Protein AF-A0A972GBL0-F1 (afdb_monomer_lite)

Sequence (442 aa):
MKSISLAFLLSVFAALSARACNEDTLLQLIGSLEAPGGYDTVYYGVRTHPPRPITTMSVGEVLDWQRSTVRAGSVSSAAGQYQIIRGTLQGLVDQGIVSRSDTFDAATQDRLGRHLLRETGYRDGDASPETANRIARVWAALPRVSGPGAGASVYEGFAGNHSLVSADTYMGVLSCDIAVADVQQEADTIRRGVRIGFEWDRLLDQMVETAMTLFIPVAAAASGMLLTLFLVDLVLRGGQWAIGSRSLPGGFSSLVFRFGVVLLCMIVLMEPLALVDMIDGVARSLVQSDGGSFALSDFAAARMALVYSLFEGLASYPFLIQAQVQVTALFIQLMLALQIAAIVYWSFRLLLIGAAGLLSIAFGGLRETTGISGRYLRSLVASGFAIMAVLLVIGVFIDLAWMMRAELFPPAAAMGMVLLDVVMVVLLWMLPRTAMQIVTQE

Foldseek 3Di:
DDDPDVVVVVVVVVPPPPLWQFLVQVLVLLLCQQPVVAFQDWQPQFPDHQPDRQQQAFLLSLLVSLVVRVVSPRLFSQGGSNGQTNVLSVVCCVVVQGDSRHRSHPVSVSSSSSVQLVVLVDGTLDLDLSSQQSVLVRGLLAANLDDPRGQWGPQPPRSLGTHLFGSVQSSCSSNSNDGSVVSSVSSVVVVVLSVVLVVVVVVVVVVVVVLCVVQLVLLVVLLVLLVVLLVVLVVVVVVVVVVDDDDDPVVVVVNVVSVVVSVVLNCCSVCVVVLVVVLQVVLCVVLVDPDDTPDLSVLSSLLSVLLSLLCPPCVVDDPVLVVLSVVLSVLSVVLSVLLSVLLVVLVSVLSVLSSVLSSLLSVCSDVVSVVVNVLSVLQNVLSSQLNSQSSNLSSVLSVVLVVLSVPDDSSSSSVVNSVSSVVSSVSSPPVSVVSSCVSNPD

Secondary structure (DSSP, 8-state):
-PPPP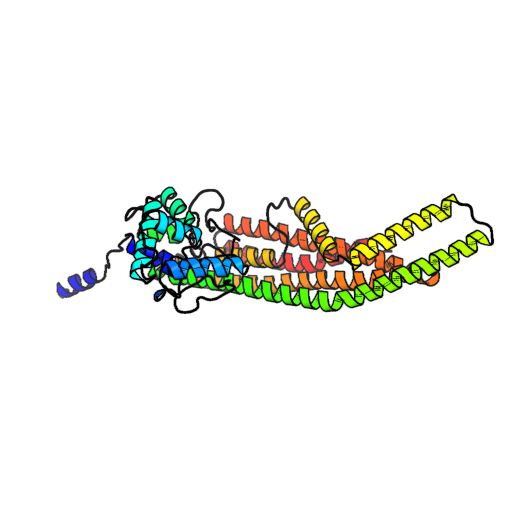HHHHHHHHTT------SHHHHHHHHHHHH-TT-TT-B-TT-SS--SS-GGGSBHHHHHHHHHHHHHTT-S---BTTTTB-HHHHHHHHHTTSS-TTSB--HHHHHHHHHHHHHHTT--TT---HHHHHHHTTT-TTSBP-SSTTTTSBTTTTSTT---SS-HHHHHHHHTTSS-HHHHHHHHHHHHHHHHHHHHHHHHHHHHHHHHHHHHHHHHHHHHHHHHHHHHHHHHHHHHHHHHS---HHHHHHHHHHHHHHHHHHHHHHH-HHHHHHHHHHHHHHHHT--SS---HHHHHHHHHHHHHHTTTTGGGS-HHHHHHHHHHHHHHHHHHHHHHHHHHHHHHHHHHHHHHHHHHHHHTTSTTTHHHHHHHHHHHHHHHHHHHHHHHHHHHHHHHHHHHHHHS-HHHHHHHHHHHHHHHHHHHHHHHHHHHHHHH--

pLDDT: mean 74.84, std 16.06, range [35.78, 98.81]

Radius of gyration: 30.35 Å; chains: 1; bounding box: 72×44×117 Å

Structure (mmCIF, N/CA/C/O backbone):
data_AF-A0A972GBL0-F1
#
_entry.id   AF-A0A972GBL0-F1
#
loop_
_atom_site.group_PDB
_atom_site.id
_atom_site.type_symbol
_atom_site.label_atom_id
_atom_site.label_alt_id
_atom_site.label_comp_id
_atom_site.label_asym_id
_atom_site.label_entity_id
_atom_site.label_seq_id
_atom_site.pdbx_PDB_ins_code
_atom_site.Cartn_x
_atom_site.Cartn_y
_atom_site.Cartn_z
_atom_site.occupancy
_atom_site.B_iso_or_equiv
_atom_site.auth_seq_id
_atom_site.auth_comp_id
_atom_site.auth_asym_id
_atom_site.auth_atom_id
_atom_site.pdbx_PDB_model_num
ATOM 1 N N . MET A 1 1 ? -5.030 25.437 58.599 1.00 37.97 1 MET A N 1
ATOM 2 C CA . MET A 1 1 ? -5.538 24.214 57.938 1.00 37.97 1 MET A CA 1
ATOM 3 C C . MET A 1 1 ? -6.893 24.541 57.325 1.00 37.97 1 MET A C 1
ATOM 5 O O . MET A 1 1 ? -7.845 24.711 58.070 1.00 37.97 1 MET A O 1
ATOM 9 N N . LYS A 1 2 ? -6.970 24.763 56.005 1.00 42.00 2 LYS A N 1
ATOM 10 C CA . LYS A 1 2 ? -8.249 24.992 55.308 1.00 42.00 2 LYS A CA 1
ATOM 11 C C . LYS A 1 2 ? -8.766 23.637 54.827 1.00 42.00 2 LYS A C 1
ATOM 13 O O . LYS A 1 2 ? -8.040 22.935 54.130 1.00 42.00 2 LYS A O 1
ATOM 18 N N . SER A 1 3 ? -9.970 23.262 55.253 1.00 46.88 3 SER A N 1
ATOM 19 C CA . SER A 1 3 ? -10.616 22.006 54.878 1.00 46.88 3 SER A CA 1
ATOM 20 C C . SER A 1 3 ? -10.888 21.988 53.376 1.00 46.88 3 SER A C 1
ATOM 22 O O . SER A 1 3 ? -11.656 22.809 52.871 1.00 46.88 3 SER A O 1
ATOM 24 N N . ILE A 1 4 ? -10.274 21.045 52.668 1.00 46.88 4 ILE A N 1
ATOM 25 C CA . ILE A 1 4 ? -10.696 20.676 51.318 1.00 46.88 4 ILE A CA 1
ATOM 26 C C . ILE A 1 4 ? -12.064 20.008 51.478 1.00 46.88 4 ILE A C 1
ATOM 28 O O . ILE A 1 4 ? -12.193 19.019 52.197 1.00 46.88 4 ILE A O 1
ATOM 32 N N . SER A 1 5 ? -13.098 20.615 50.895 1.00 52.34 5 SER A N 1
ATOM 33 C CA . SER A 1 5 ? -14.472 20.121 50.993 1.00 52.34 5 SER A CA 1
ATOM 34 C C . SER A 1 5 ? -14.570 18.725 50.376 1.00 52.34 5 SER A C 1
ATOM 36 O O . SER A 1 5 ? -14.084 18.502 49.268 1.00 52.34 5 SER A O 1
ATOM 38 N N . LEU A 1 6 ? -15.230 17.800 51.077 1.00 48.78 6 LEU A N 1
ATOM 39 C CA . LEU A 1 6 ? -15.488 16.422 50.642 1.00 48.78 6 LEU A CA 1
ATOM 40 C C . LEU A 1 6 ? -16.166 16.367 49.253 1.00 48.78 6 LEU A C 1
ATOM 42 O O . LEU A 1 6 ? -15.957 15.424 48.498 1.00 48.78 6 LEU A O 1
ATOM 46 N N . ALA A 1 7 ? -16.886 17.427 48.870 1.00 47.59 7 ALA A N 1
ATOM 47 C CA . ALA A 1 7 ? -17.478 17.589 47.542 1.00 47.59 7 ALA A CA 1
ATOM 48 C C . ALA A 1 7 ? -16.441 17.707 46.403 1.00 47.59 7 ALA A C 1
ATOM 50 O O . ALA A 1 7 ? -16.707 17.250 45.297 1.00 47.59 7 ALA A O 1
ATOM 51 N N . PHE A 1 8 ? -15.251 18.262 46.669 1.00 46.72 8 PHE A N 1
ATOM 52 C CA . PHE A 1 8 ? -14.163 18.362 45.685 1.00 46.72 8 PHE A CA 1
ATOM 53 C C . PHE A 1 8 ? -13.435 17.020 45.499 1.00 46.72 8 PHE A C 1
ATOM 55 O O . PHE A 1 8 ? -13.005 16.680 44.401 1.00 46.72 8 PHE A O 1
ATOM 62 N N . LEU A 1 9 ? -13.352 16.215 46.565 1.00 43.50 9 LEU A N 1
ATOM 63 C CA . LEU A 1 9 ? -12.843 14.841 46.491 1.00 43.50 9 LEU A CA 1
ATOM 64 C C . LEU A 1 9 ? -13.810 13.916 45.733 1.00 43.50 9 LEU A C 1
ATOM 66 O O . LEU A 1 9 ? -13.354 13.061 44.979 1.00 43.50 9 LEU A O 1
ATOM 70 N N . LEU A 1 10 ? -15.128 14.128 45.852 1.00 43.41 10 LEU A N 1
ATOM 71 C CA . LEU A 1 10 ? -16.122 13.390 45.063 1.00 43.41 10 LEU A CA 1
ATOM 72 C C . LEU A 1 10 ? -16.171 13.810 43.583 1.00 43.41 10 LEU A C 1
ATOM 74 O O . LEU A 1 10 ? -16.434 12.961 42.736 1.00 43.41 10 LEU A O 1
ATOM 78 N N . SER A 1 11 ? -15.876 15.069 43.236 1.00 41.00 11 SER A N 1
ATOM 79 C CA . SER A 1 11 ? -15.872 15.513 41.831 1.00 41.00 11 SER A CA 1
ATOM 80 C C . SER A 1 11 ? -14.630 15.072 41.049 1.00 41.00 11 SER A C 1
ATOM 82 O O . SER A 1 11 ? -14.714 14.896 39.839 1.00 41.00 11 SER A O 1
ATOM 84 N N . VAL A 1 12 ? -13.491 14.851 41.717 1.00 40.25 12 VAL A N 1
ATOM 85 C CA . VAL A 1 12 ? -12.280 14.293 41.077 1.00 40.25 12 VAL A CA 1
ATOM 86 C C . VAL A 1 12 ? -12.411 12.780 40.846 1.00 40.25 12 VAL A C 1
ATOM 88 O O . VAL A 1 12 ? -11.860 12.258 39.882 1.00 40.25 12 VAL A O 1
ATOM 91 N N . PHE A 1 13 ? -13.215 12.076 41.650 1.00 39.59 13 PHE A N 1
ATOM 92 C CA . PHE A 1 13 ? -13.536 10.662 41.414 1.00 39.59 13 PHE A CA 1
ATOM 93 C C . PHE A 1 13 ? -14.608 10.434 40.333 1.00 39.59 13 PHE A C 1
ATOM 95 O O . PHE A 1 13 ? -14.731 9.321 39.829 1.00 39.59 13 PHE A O 1
ATOM 102 N N . ALA A 1 14 ? -15.352 11.470 39.932 1.00 35.78 14 ALA A N 1
ATOM 103 C CA . ALA A 1 14 ? -16.437 11.372 38.950 1.00 35.78 14 ALA A CA 1
ATOM 104 C C . ALA A 1 14 ? -15.985 11.458 37.473 1.00 35.78 14 ALA A C 1
ATOM 106 O O . ALA A 1 14 ? -16.830 11.434 36.583 1.00 35.78 14 ALA A O 1
ATOM 107 N N . ALA A 1 15 ? -14.676 11.537 37.201 1.00 37.06 15 ALA A N 1
ATOM 108 C CA . ALA A 1 15 ? -14.112 11.530 35.845 1.00 37.06 15 ALA A CA 1
ATOM 109 C C . ALA A 1 15 ? -13.021 10.462 35.634 1.00 37.06 15 ALA A C 1
ATOM 111 O O . ALA A 1 15 ? -12.247 10.547 34.684 1.00 37.06 15 ALA A O 1
ATOM 112 N N . LEU A 1 16 ? -12.977 9.420 36.473 1.00 42.28 16 LEU A N 1
ATOM 113 C CA . LEU A 1 16 ? -12.500 8.122 36.002 1.00 42.28 16 LEU A CA 1
ATOM 114 C C . LEU A 1 16 ? -13.686 7.440 35.324 1.00 42.28 16 LEU A C 1
ATOM 116 O O . LEU A 1 16 ? -14.393 6.641 35.934 1.00 42.28 16 LEU A O 1
ATOM 120 N N . SER A 1 17 ? -13.923 7.772 34.055 1.00 43.88 17 SER A N 1
ATOM 121 C CA . SER A 1 17 ? -14.626 6.850 33.168 1.00 43.88 17 SER A CA 1
ATOM 122 C C . SER A 1 17 ? -13.886 5.523 33.297 1.00 43.88 17 SER A C 1
ATOM 124 O O . SER A 1 17 ? -12.710 5.447 32.938 1.00 43.88 17 SER A O 1
ATOM 126 N N . ALA A 1 18 ? -14.509 4.512 33.901 1.00 44.50 18 ALA A N 1
ATOM 127 C CA . ALA A 1 18 ? -13.942 3.175 33.913 1.00 44.50 18 ALA A CA 1
ATOM 128 C C . ALA A 1 18 ? -13.578 2.839 32.461 1.00 44.50 18 ALA A C 1
ATOM 130 O O . ALA A 1 18 ? -14.451 2.869 31.592 1.00 44.50 18 ALA A O 1
ATOM 131 N N . ARG A 1 19 ? -12.287 2.623 32.181 1.00 60.69 19 ARG A N 1
ATOM 132 C CA . ARG A 1 19 ? -11.827 2.161 30.869 1.00 60.69 19 ARG A CA 1
ATOM 133 C C . ARG A 1 19 ? -12.411 0.767 30.683 1.00 60.69 19 ARG A C 1
ATOM 135 O O . ARG A 1 19 ? -11.883 -0.205 31.210 1.00 60.69 19 ARG A O 1
ATOM 142 N N . ALA A 1 20 ? -13.580 0.692 30.061 1.00 57.69 20 ALA A N 1
ATOM 143 C CA . ALA A 1 20 ? -14.265 -0.566 29.845 1.00 57.69 20 ALA A CA 1
ATOM 144 C C . ALA A 1 20 ? -13.657 -1.223 28.606 1.00 57.69 20 ALA A C 1
ATOM 146 O O . ALA A 1 20 ? -13.856 -0.730 27.502 1.00 57.69 20 ALA A O 1
ATOM 147 N N . CYS A 1 21 ? -12.924 -2.322 28.770 1.00 75.94 21 CYS A N 1
ATOM 148 C CA . CYS A 1 21 ? -12.516 -3.174 27.650 1.00 75.94 21 CYS A CA 1
ATOM 149 C C . CYS A 1 21 ? -13.553 -4.255 27.453 1.00 75.94 21 CYS A C 1
ATOM 151 O O . CYS A 1 21 ? -13.366 -5.404 27.846 1.00 75.94 21 CYS A O 1
ATOM 153 N N . ASN A 1 22 ? -14.685 -3.833 26.917 1.00 87.25 22 ASN A N 1
ATOM 154 C CA . ASN A 1 22 ? -15.743 -4.733 26.524 1.00 87.25 22 ASN A CA 1
ATOM 155 C C . ASN A 1 22 ? -15.845 -4.788 25.000 1.00 87.25 22 ASN A C 1
ATOM 157 O O . ASN A 1 22 ? -15.202 -4.019 24.277 1.00 87.25 22 ASN A O 1
ATOM 161 N N . GLU A 1 23 ? -16.685 -5.697 24.520 1.00 90.94 23 GLU A N 1
ATOM 162 C CA . GLU A 1 23 ? -17.021 -5.812 23.101 1.00 90.94 23 GLU A CA 1
ATOM 163 C C . GLU A 1 23 ? -17.365 -4.464 22.445 1.00 90.94 23 GLU A C 1
ATOM 165 O O . GLU A 1 23 ? -16.962 -4.236 21.310 1.00 90.94 23 GLU A O 1
ATOM 170 N N . ASP A 1 24 ? -18.067 -3.559 23.136 1.00 90.94 24 ASP A N 1
ATOM 171 C CA . ASP A 1 24 ? -18.496 -2.274 22.564 1.00 90.94 24 ASP A CA 1
ATOM 172 C C . ASP A 1 24 ? -17.308 -1.360 22.277 1.00 90.94 24 ASP A C 1
ATOM 174 O O . ASP A 1 24 ? -17.229 -0.766 21.204 1.00 90.94 24 ASP A O 1
ATOM 178 N N . THR A 1 25 ? -16.355 -1.285 23.204 1.00 89.88 25 THR A N 1
ATOM 179 C CA . THR A 1 25 ? -15.125 -0.505 23.032 1.00 89.88 25 THR A CA 1
ATOM 180 C C . THR A 1 25 ? -14.288 -1.049 21.879 1.00 89.88 25 THR A C 1
ATOM 182 O O . THR A 1 25 ? -13.791 -0.283 21.053 1.00 89.88 25 THR A O 1
ATOM 185 N N . LEU A 1 26 ? -14.160 -2.373 21.767 1.00 93.19 26 LEU A N 1
ATOM 186 C CA . LEU A 1 26 ? -13.401 -2.974 20.673 1.00 93.19 26 LEU A CA 1
ATOM 187 C C . LEU A 1 26 ? -14.113 -2.811 19.321 1.00 93.19 26 LEU A C 1
ATOM 189 O O . LEU A 1 26 ? -13.463 -2.506 18.324 1.00 93.19 26 LEU A O 1
ATOM 193 N N . LEU A 1 27 ? -15.441 -2.938 19.274 1.00 95.00 27 LEU A N 1
ATOM 194 C CA . LEU A 1 27 ? -16.225 -2.656 18.069 1.00 95.00 27 LEU A CA 1
ATOM 195 C C . LEU A 1 27 ? -16.173 -1.175 17.684 1.00 95.00 27 LEU A C 1
ATOM 197 O O . LEU A 1 27 ? -16.119 -0.861 16.496 1.00 95.00 27 LEU A O 1
ATOM 201 N N . GLN A 1 28 ? -16.128 -0.266 18.660 1.00 93.75 28 GLN A N 1
ATOM 202 C CA . GLN A 1 28 ? -15.923 1.156 18.410 1.00 93.75 28 GLN A CA 1
ATOM 203 C C . GLN A 1 28 ? -14.560 1.411 17.763 1.00 93.75 28 GLN A C 1
ATOM 205 O O . GLN A 1 28 ? -14.502 2.152 16.784 1.00 93.75 28 GLN A O 1
ATOM 210 N N . LEU A 1 29 ? -13.489 0.779 18.264 1.00 94.31 29 LEU A N 1
ATOM 211 C CA . LEU A 1 29 ? -12.167 0.847 17.638 1.00 94.31 29 LEU A CA 1
ATOM 212 C C . LEU A 1 29 ? -12.213 0.295 16.211 1.00 94.31 29 LEU A C 1
ATOM 214 O O . LEU A 1 29 ? -11.819 0.978 15.275 1.00 94.31 29 LEU A O 1
ATOM 218 N N . ILE A 1 30 ? -12.717 -0.926 16.029 1.00 96.31 30 ILE A N 1
ATOM 219 C CA . ILE A 1 30 ? -12.795 -1.565 14.710 1.00 96.31 30 ILE A CA 1
ATOM 220 C C . ILE A 1 30 ? -13.553 -0.665 13.732 1.00 96.31 30 ILE A C 1
ATOM 222 O O . ILE A 1 30 ? -13.052 -0.379 12.649 1.00 96.31 30 ILE A O 1
ATOM 226 N N . GLY A 1 31 ? -14.726 -0.171 14.129 1.00 95.81 31 GLY A N 1
ATOM 227 C CA . GLY A 1 31 ? -15.537 0.712 13.302 1.00 95.81 31 GLY A CA 1
ATOM 228 C C . GLY A 1 31 ? -14.839 2.028 12.976 1.00 95.81 31 GLY A C 1
ATOM 229 O O . GLY A 1 31 ? -14.867 2.469 11.827 1.00 95.81 31 GLY A O 1
ATOM 230 N N . SER A 1 32 ? -14.166 2.640 13.958 1.00 93.75 32 SER A N 1
ATOM 231 C CA . SER A 1 32 ? -13.436 3.888 13.737 1.00 93.75 32 SER A CA 1
ATOM 232 C C . SER A 1 32 ? -12.253 3.702 12.797 1.00 93.75 32 SER A C 1
ATOM 234 O O . SER A 1 32 ? -11.942 4.644 12.067 1.00 93.75 32 SER A O 1
ATOM 236 N N . LEU A 1 33 ? -11.623 2.519 12.793 1.00 94.56 33 LEU A N 1
ATOM 237 C CA . LEU A 1 33 ? -10.508 2.148 11.928 1.00 94.56 33 LEU A CA 1
ATOM 238 C C . LEU A 1 33 ? -10.960 1.809 10.502 1.00 94.56 33 LEU A C 1
ATOM 240 O O . LEU A 1 33 ? -10.518 2.475 9.563 1.00 94.56 33 LEU A O 1
ATOM 244 N N . GLU A 1 34 ? -11.851 0.828 10.366 1.00 94.31 34 GLU A N 1
ATOM 245 C CA . GLU A 1 34 ? -12.327 0.245 9.103 1.00 94.31 34 GLU A CA 1
ATOM 246 C C . GLU A 1 34 ? -13.205 1.204 8.292 1.00 94.31 34 GLU A C 1
ATOM 248 O O . GLU A 1 34 ? -13.138 1.252 7.063 1.00 94.31 34 GLU A O 1
ATOM 253 N N . ALA A 1 35 ? -14.042 1.984 8.976 1.00 94.00 35 ALA A N 1
ATOM 254 C CA . ALA A 1 35 ? -15.078 2.785 8.344 1.00 94.00 35 ALA A CA 1
ATOM 255 C C . ALA A 1 35 ? -15.317 4.097 9.108 1.00 94.00 35 ALA A C 1
ATOM 257 O O . ALA A 1 35 ? -16.389 4.297 9.684 1.00 94.00 35 ALA A O 1
ATOM 258 N N . PRO A 1 36 ? -14.373 5.058 9.066 1.00 87.44 36 PRO A N 1
ATOM 259 C CA . PRO A 1 36 ? -14.534 6.350 9.741 1.00 87.44 36 PRO A CA 1
ATOM 260 C C . PRO A 1 36 ? -15.750 7.158 9.245 1.00 87.44 36 PRO A C 1
ATOM 262 O O . PRO A 1 36 ? -16.195 8.074 9.929 1.00 87.44 36 PRO A O 1
ATOM 265 N N . GLY A 1 37 ? -16.307 6.824 8.071 1.00 88.06 37 GLY A N 1
ATOM 266 C CA . GLY A 1 37 ? -17.562 7.383 7.552 1.00 88.06 37 GLY A CA 1
ATOM 267 C C . GLY A 1 37 ? -18.838 6.759 8.142 1.00 88.06 37 GLY A C 1
ATOM 268 O O . GLY A 1 37 ? -19.936 7.169 7.775 1.00 88.06 37 GLY A O 1
ATOM 269 N N . GLY A 1 38 ? -18.713 5.776 9.040 1.00 94.56 38 GLY A N 1
ATOM 270 C CA . GLY A 1 38 ? -19.819 5.107 9.724 1.00 94.56 38 GLY A CA 1
ATOM 271 C C . GLY A 1 38 ? -20.501 4.006 8.905 1.00 94.56 38 GLY A C 1
ATOM 272 O O . GLY A 1 38 ? -19.948 3.481 7.936 1.00 94.56 38 GLY A O 1
ATOM 273 N N . TYR A 1 39 ? -21.730 3.666 9.298 1.00 98.06 39 TYR A N 1
ATOM 274 C CA . TYR A 1 39 ? -22.505 2.513 8.811 1.00 98.06 39 TYR A CA 1
ATOM 275 C C . TYR A 1 39 ? -22.857 2.505 7.316 1.00 98.06 39 TYR A C 1
ATOM 277 O O . TYR A 1 39 ? -23.251 1.460 6.802 1.00 98.06 39 TYR A O 1
ATOM 285 N N . ASP A 1 40 ? -22.717 3.628 6.611 1.00 97.62 40 ASP A N 1
ATOM 286 C CA . ASP A 1 40 ? -22.930 3.711 5.159 1.00 97.62 40 ASP A CA 1
ATOM 287 C C . ASP A 1 40 ? -21.631 3.620 4.341 1.00 97.62 40 ASP A C 1
ATOM 289 O O . ASP A 1 40 ? -21.650 3.718 3.112 1.00 97.62 40 ASP A O 1
ATOM 293 N N . THR A 1 41 ? -20.491 3.418 5.006 1.00 96.12 41 THR A N 1
ATOM 294 C CA . THR A 1 41 ? -19.190 3.322 4.340 1.00 96.12 41 THR A CA 1
ATOM 295 C C . THR A 1 41 ? -19.118 2.068 3.476 1.00 96.12 41 THR A C 1
ATOM 297 O O . THR A 1 41 ? -19.380 0.955 3.928 1.00 96.12 41 THR A O 1
ATOM 300 N N . VAL A 1 42 ? -18.693 2.232 2.229 1.00 94.94 42 VAL A N 1
ATOM 301 C CA . VAL A 1 42 ? -18.363 1.130 1.320 1.00 94.94 42 VAL A CA 1
ATOM 302 C C . VAL A 1 42 ? -16.902 1.223 0.920 1.00 94.94 42 VAL A C 1
ATOM 304 O O . VAL A 1 42 ? -16.315 2.306 0.971 1.00 94.94 42 VAL A O 1
ATOM 307 N N . TYR A 1 43 ? -16.325 0.100 0.495 1.00 87.69 43 TYR A N 1
ATOM 308 C CA . TYR A 1 43 ? -14.963 0.072 -0.028 1.00 87.69 43 TYR A CA 1
ATOM 309 C C . TYR A 1 43 ? -14.739 1.182 -1.070 1.00 87.69 43 TYR A C 1
ATOM 311 O O . TYR A 1 43 ? -15.503 1.316 -2.025 1.00 87.69 43 TYR A O 1
ATOM 319 N N . TYR A 1 44 ? -13.683 1.982 -0.910 1.00 79.62 44 TYR A N 1
ATOM 320 C CA . TYR A 1 44 ? -13.449 3.156 -1.762 1.00 79.62 44 TYR A CA 1
ATOM 321 C C . TYR A 1 44 ? -13.262 2.801 -3.249 1.00 79.62 44 TYR A C 1
ATOM 323 O O . TYR A 1 44 ? -13.546 3.619 -4.120 1.00 79.62 44 TYR A O 1
ATOM 331 N N . GLY A 1 45 ? -12.787 1.584 -3.542 1.00 73.38 45 GLY A N 1
ATOM 332 C CA . GLY A 1 45 ? -12.559 1.065 -4.893 1.00 73.38 45 GLY A CA 1
ATOM 333 C C . GLY A 1 45 ? -13.755 0.322 -5.500 1.00 73.38 45 GLY A C 1
ATOM 334 O O . GLY A 1 45 ? -13.572 -0.535 -6.375 1.00 73.38 45 GLY A O 1
ATOM 335 N N . VAL A 1 46 ? -14.983 0.571 -5.030 1.00 79.62 46 VAL A N 1
ATOM 336 C CA . VAL A 1 46 ? -16.190 0.009 -5.660 1.00 79.62 46 VAL A CA 1
ATOM 337 C C . VAL A 1 46 ? -16.342 0.508 -7.094 1.00 79.62 46 VAL A C 1
ATOM 339 O O . VAL A 1 46 ? -16.157 1.683 -7.390 1.00 79.62 46 VAL A O 1
ATOM 342 N N . ARG A 1 47 ? -16.692 -0.402 -8.008 1.00 80.50 47 ARG A N 1
ATOM 343 C CA . ARG A 1 47 ? -16.930 -0.061 -9.422 1.00 80.50 47 ARG A CA 1
ATOM 344 C C . ARG A 1 47 ? -18.353 0.424 -9.652 1.00 80.50 47 ARG A C 1
ATOM 346 O O . ARG A 1 47 ? -18.592 1.260 -10.515 1.00 80.50 47 ARG A O 1
ATOM 353 N N . THR A 1 48 ? -19.289 -0.088 -8.860 1.00 88.94 48 THR A N 1
ATOM 354 C CA . THR A 1 48 ? -20.685 0.346 -8.857 1.00 88.94 48 THR A CA 1
ATOM 355 C C . THR A 1 48 ? -21.086 0.702 -7.436 1.00 88.94 48 THR A C 1
ATOM 357 O O . THR A 1 48 ? -21.055 -0.164 -6.557 1.00 88.94 48 THR A O 1
ATOM 360 N N . HIS A 1 49 ? -21.470 1.955 -7.203 1.00 93.19 49 HIS A N 1
ATOM 361 C CA . HIS A 1 49 ? -21.955 2.398 -5.898 1.00 93.19 49 HIS A CA 1
ATOM 362 C C . HIS A 1 49 ? -23.331 1.794 -5.570 1.00 93.19 49 HIS A C 1
ATOM 364 O O . HIS A 1 49 ? -24.084 1.460 -6.492 1.00 93.19 49 HIS A O 1
ATOM 370 N N . PRO A 1 50 ? -23.669 1.641 -4.275 1.00 95.12 50 PRO A N 1
ATOM 371 C CA . PRO A 1 50 ? -25.021 1.291 -3.864 1.00 95.12 50 PRO A CA 1
ATOM 372 C C . PRO A 1 50 ? -26.041 2.292 -4.431 1.00 95.12 50 PRO A C 1
ATOM 374 O O . PRO A 1 50 ? -25.740 3.485 -4.513 1.00 95.12 50 PRO A O 1
ATOM 377 N N . PRO A 1 51 ? -27.257 1.852 -4.795 1.00 94.44 51 PRO A N 1
ATOM 378 C CA . PRO A 1 51 ? -28.280 2.740 -5.357 1.00 94.44 51 PRO A CA 1
ATOM 379 C C . PRO A 1 51 ? -28.838 3.753 -4.343 1.00 94.44 51 PRO A C 1
ATOM 381 O O . PRO A 1 51 ? -29.488 4.722 -4.728 1.00 94.44 51 PRO A O 1
ATOM 384 N N . ARG A 1 52 ? -28.626 3.510 -3.047 1.00 97.50 52 ARG A N 1
ATOM 385 C CA . ARG A 1 52 ? -29.049 4.330 -1.905 1.00 97.50 52 ARG A CA 1
ATOM 386 C C . ARG A 1 52 ? -28.178 3.976 -0.688 1.00 97.50 52 ARG A C 1
ATOM 388 O O . ARG A 1 52 ? -27.465 2.974 -0.770 1.00 97.50 52 ARG A O 1
ATOM 395 N N . PRO A 1 53 ? -28.212 4.746 0.416 1.00 97.94 53 PRO A N 1
ATOM 396 C CA . PRO A 1 53 ? -27.452 4.407 1.619 1.00 97.94 53 PRO A CA 1
ATOM 397 C C . PRO A 1 53 ? -27.753 2.972 2.066 1.00 97.94 53 PRO A C 1
ATOM 399 O O . PRO A 1 53 ? -28.925 2.580 2.152 1.00 97.94 53 PRO A O 1
ATOM 402 N N . ILE A 1 54 ? -26.704 2.180 2.293 1.00 97.94 54 ILE A N 1
ATOM 403 C CA . ILE A 1 54 ? -26.809 0.748 2.605 1.00 97.94 54 ILE A CA 1
ATOM 404 C C . ILE A 1 54 ? -27.539 0.506 3.926 1.00 97.94 54 ILE A C 1
ATOM 406 O O . ILE A 1 54 ? -28.202 -0.516 4.059 1.00 97.94 54 ILE A O 1
ATOM 410 N N . THR A 1 55 ? -27.534 1.477 4.844 1.00 98.44 55 THR A N 1
ATOM 411 C CA . THR A 1 55 ? -28.329 1.455 6.082 1.00 98.44 55 THR A CA 1
ATOM 412 C C . THR A 1 55 ? -29.836 1.450 5.850 1.00 98.44 55 THR A C 1
ATOM 414 O O . THR A 1 55 ? -30.599 1.081 6.738 1.00 98.44 55 THR A O 1
ATOM 417 N N . THR A 1 56 ? -30.287 1.834 4.654 1.00 98.25 56 THR A N 1
ATOM 418 C CA . THR A 1 56 ? -31.703 1.777 4.268 1.00 98.25 56 THR A CA 1
ATOM 419 C C . THR A 1 56 ? -32.056 0.516 3.479 1.00 98.25 56 THR A C 1
ATOM 421 O O . THR A 1 56 ? -33.237 0.245 3.245 1.00 98.25 56 THR A O 1
ATOM 424 N N . MET A 1 57 ? -31.051 -0.231 3.021 1.00 98.62 57 MET A N 1
ATOM 425 C CA . MET A 1 57 ? -31.212 -1.441 2.221 1.00 98.62 57 MET A CA 1
ATOM 426 C C . MET A 1 57 ? -31.432 -2.649 3.128 1.00 98.62 57 MET A C 1
ATOM 428 O O . MET A 1 57 ? -30.911 -2.712 4.235 1.00 98.62 57 MET A O 1
ATOM 432 N N . SER A 1 58 ? -32.182 -3.634 2.656 1.00 98.81 58 SER A N 1
ATOM 433 C CA . SER A 1 58 ? -32.201 -4.962 3.262 1.00 98.81 58 SER A CA 1
ATOM 434 C C . SER A 1 58 ? -30.859 -5.669 3.064 1.00 98.81 58 SER A C 1
ATOM 436 O O . SER A 1 58 ? -30.129 -5.409 2.105 1.00 98.81 58 SER A O 1
ATOM 438 N N . VAL A 1 59 ? -30.547 -6.626 3.931 1.00 98.75 59 VAL A N 1
ATOM 439 C CA . VAL A 1 59 ? -29.372 -7.501 3.813 1.00 98.75 59 VAL A CA 1
ATOM 440 C C . VAL A 1 59 ? -29.343 -8.201 2.451 1.00 98.75 59 VAL A C 1
ATOM 442 O O . VAL A 1 59 ? -28.280 -8.348 1.850 1.00 98.75 59 VAL A O 1
ATOM 445 N N . GLY A 1 60 ? -30.507 -8.594 1.925 1.00 98.56 60 GLY A N 1
ATOM 446 C CA . GLY A 1 60 ? -30.640 -9.158 0.584 1.00 98.56 60 GLY A CA 1
ATOM 447 C C . GLY A 1 60 ? -30.214 -8.183 -0.515 1.00 98.56 60 GLY A C 1
ATOM 448 O O . GLY A 1 60 ? -29.413 -8.553 -1.371 1.00 98.56 60 GLY A O 1
ATOM 449 N N . GLU A 1 61 ? -30.686 -6.937 -0.461 1.00 98.75 61 GLU A N 1
ATOM 450 C CA . GLU A 1 61 ? -30.281 -5.888 -1.405 1.00 98.75 61 GLU A CA 1
ATOM 451 C C . GLU A 1 61 ? -28.779 -5.572 -1.300 1.00 98.75 61 GLU A C 1
ATOM 453 O O . GLU A 1 61 ? -28.120 -5.385 -2.325 1.00 98.75 61 GLU A O 1
ATOM 458 N N . VAL A 1 62 ? -28.211 -5.551 -0.086 1.00 98.69 62 VAL A N 1
ATOM 459 C CA . VAL A 1 62 ? -26.765 -5.354 0.121 1.00 98.69 62 VAL A CA 1
ATOM 460 C C . VAL A 1 62 ? -25.969 -6.507 -0.490 1.00 98.69 62 VAL A C 1
ATOM 462 O O . VAL A 1 62 ? -25.026 -6.254 -1.236 1.00 98.69 62 VAL A O 1
ATOM 465 N N . LEU A 1 63 ? -26.367 -7.764 -0.268 1.00 98.75 63 LEU A N 1
ATOM 466 C CA . LEU A 1 63 ? -25.723 -8.937 -0.876 1.00 98.75 63 LEU A CA 1
ATOM 467 C C . LEU A 1 63 ? -25.757 -8.902 -2.409 1.00 98.75 63 LEU A C 1
ATOM 469 O O . LEU A 1 63 ? -24.788 -9.299 -3.069 1.00 98.75 63 LEU A O 1
ATOM 473 N N . ASP A 1 64 ? -26.869 -8.445 -2.980 1.00 98.44 64 ASP A N 1
ATOM 474 C CA . ASP A 1 64 ? -27.043 -8.356 -4.426 1.00 98.44 64 ASP A CA 1
ATOM 475 C C . ASP A 1 64 ? -26.174 -7.233 -5.019 1.00 98.44 64 ASP A C 1
ATOM 477 O O . ASP A 1 64 ? -25.495 -7.456 -6.027 1.00 98.44 64 ASP A O 1
ATOM 481 N N . TRP A 1 65 ? -26.078 -6.080 -4.346 1.00 98.38 65 TRP A N 1
ATOM 482 C CA . TRP A 1 65 ? -25.135 -5.014 -4.705 1.00 98.38 65 TRP A CA 1
ATOM 483 C C . TRP A 1 65 ? -23.666 -5.452 -4.559 1.00 98.38 65 TRP A C 1
ATOM 485 O O . TRP A 1 65 ? -22.855 -5.268 -5.470 1.00 98.38 65 TRP A O 1
ATOM 495 N N . GLN A 1 66 ? -23.304 -6.104 -3.453 1.00 97.81 66 GLN A N 1
ATOM 496 C CA . GLN A 1 66 ? -21.956 -6.634 -3.241 1.00 97.81 66 GLN A CA 1
ATOM 497 C C . GLN A 1 66 ? -21.561 -7.622 -4.348 1.00 97.81 66 GLN A C 1
ATOM 499 O O . GLN A 1 66 ? -20.410 -7.673 -4.784 1.00 97.81 66 GLN A O 1
ATOM 504 N N . ARG A 1 67 ? -22.521 -8.409 -4.846 1.00 96.62 67 ARG A N 1
ATOM 505 C CA . ARG A 1 67 ? -22.318 -9.296 -5.995 1.00 96.62 67 ARG A CA 1
ATOM 506 C C . ARG A 1 67 ? -22.126 -8.512 -7.292 1.00 96.62 67 ARG A C 1
ATOM 508 O O . ARG A 1 67 ? -21.276 -8.900 -8.094 1.00 96.62 67 ARG A O 1
ATOM 515 N N . SER A 1 68 ? -22.906 -7.456 -7.525 1.00 95.81 68 SER A N 1
ATOM 516 C CA . SER A 1 68 ? -22.818 -6.666 -8.757 1.00 95.81 68 SER A CA 1
ATOM 517 C C . SER A 1 68 ? -21.501 -5.897 -8.854 1.00 95.81 68 SER A C 1
ATOM 519 O O . SER A 1 68 ? -20.868 -5.937 -9.905 1.00 95.81 68 SER A O 1
ATOM 521 N N . THR A 1 69 ? -21.039 -5.273 -7.765 1.00 90.25 69 THR A N 1
ATOM 522 C CA . THR A 1 69 ? -19.792 -4.484 -7.775 1.00 90.25 69 THR A CA 1
ATOM 523 C C . THR A 1 69 ? -18.554 -5.355 -7.999 1.00 90.25 69 THR A C 1
ATOM 525 O O . THR A 1 69 ? -17.672 -4.989 -8.775 1.00 90.25 69 THR A O 1
ATOM 528 N N . VAL A 1 70 ? -18.518 -6.564 -7.423 1.00 84.38 70 VAL A N 1
ATOM 529 C CA . VAL A 1 70 ? -17.435 -7.531 -7.677 1.00 84.38 70 VAL A CA 1
ATOM 530 C C . VAL A 1 70 ? -17.461 -8.012 -9.128 1.00 84.38 70 VAL A C 1
ATOM 532 O O . VAL A 1 70 ? -16.420 -8.058 -9.775 1.00 84.38 70 VAL A O 1
ATOM 535 N N . ARG A 1 71 ? -18.646 -8.305 -9.688 1.00 87.31 71 ARG A N 1
ATOM 536 C CA . ARG A 1 71 ? -18.782 -8.658 -11.116 1.00 87.31 71 ARG A CA 1
ATOM 537 C C . ARG A 1 71 ? -18.338 -7.534 -12.051 1.00 87.31 71 ARG A C 1
ATOM 539 O O . ARG A 1 71 ? -17.843 -7.822 -13.132 1.00 87.31 71 ARG A O 1
ATOM 546 N N . ALA A 1 72 ? -18.497 -6.282 -11.634 1.00 84.50 72 ALA A N 1
ATOM 547 C CA . ALA A 1 72 ? -18.016 -5.113 -12.361 1.00 84.50 72 ALA A CA 1
ATOM 548 C C . ALA A 1 72 ? -16.497 -4.877 -12.212 1.00 84.50 72 ALA A C 1
ATOM 550 O O . ALA A 1 72 ? -15.986 -3.889 -12.732 1.00 84.50 72 ALA A O 1
ATOM 551 N N . GLY A 1 73 ? -15.769 -5.762 -11.518 1.00 76.38 73 GLY A N 1
ATOM 552 C CA . GLY A 1 73 ? -14.316 -5.688 -11.357 1.00 76.38 73 GLY A CA 1
ATOM 553 C C . GLY A 1 73 ? -13.856 -4.924 -10.114 1.00 76.38 73 GLY A C 1
ATOM 554 O O . GLY A 1 73 ? -12.749 -4.381 -10.105 1.00 76.38 73 GLY A O 1
ATOM 555 N N . SER A 1 74 ? -14.698 -4.807 -9.081 1.00 74.56 74 SER A N 1
ATOM 556 C CA . SER A 1 74 ? -14.238 -4.309 -7.781 1.00 74.56 74 SER A CA 1
ATOM 557 C C . SER A 1 74 ? -13.465 -5.393 -7.035 1.00 74.56 74 SER A C 1
ATOM 559 O O . SER A 1 74 ? -13.911 -6.538 -6.957 1.00 74.56 74 SER A O 1
ATOM 561 N N . VAL A 1 75 ? -12.313 -5.015 -6.476 1.00 72.81 75 VAL A N 1
ATOM 562 C CA . VAL A 1 75 ? -11.412 -5.921 -5.743 1.00 72.81 75 VAL A CA 1
ATOM 563 C C . VAL A 1 75 ? -12.031 -6.383 -4.419 1.00 72.81 75 VAL A C 1
ATOM 565 O O . VAL A 1 75 ? -11.782 -7.500 -3.975 1.00 72.81 75 VAL A O 1
ATOM 568 N N . SER A 1 76 ? -12.879 -5.552 -3.806 1.00 81.56 76 SER A N 1
ATOM 569 C CA . SER A 1 76 ? -13.559 -5.859 -2.549 1.00 81.56 76 SER A CA 1
ATOM 570 C C . SER A 1 76 ? -15.039 -5.484 -2.606 1.00 81.56 76 SER A C 1
ATOM 572 O O . SER A 1 76 ? -15.464 -4.607 -3.352 1.00 81.56 76 SER A O 1
ATOM 574 N N . SER A 1 77 ? -15.832 -6.174 -1.790 1.00 92.00 77 SER A N 1
ATOM 575 C CA . SER A 1 77 ? -17.260 -5.896 -1.579 1.00 92.00 77 SER A CA 1
ATOM 576 C C . SER A 1 77 ? -17.546 -5.349 -0.181 1.00 92.00 77 SER A C 1
ATOM 578 O O . SER A 1 77 ? -18.697 -5.353 0.241 1.00 92.00 77 SER A O 1
ATOM 580 N N . ALA A 1 78 ? -16.515 -4.938 0.556 1.00 95.62 78 ALA A N 1
ATOM 581 C CA . ALA A 1 78 ? -16.645 -4.531 1.947 1.00 95.62 78 ALA A CA 1
ATOM 582 C C . ALA A 1 78 ? -17.674 -3.402 2.133 1.00 95.62 78 ALA A C 1
ATOM 584 O O . ALA A 1 78 ? -17.728 -2.442 1.353 1.00 95.62 78 ALA A O 1
ATOM 585 N N . ALA A 1 79 ? -18.521 -3.570 3.150 1.00 97.56 79 ALA A N 1
ATOM 586 C CA . ALA A 1 79 ? -19.679 -2.726 3.393 1.00 97.56 79 ALA A CA 1
ATOM 587 C C . ALA A 1 79 ? -19.910 -2.495 4.886 1.00 97.56 79 ALA A C 1
ATOM 589 O O . ALA A 1 79 ? -19.757 -3.406 5.705 1.00 97.56 79 ALA A O 1
ATOM 590 N N . GLY A 1 80 ? -20.362 -1.292 5.209 1.00 97.94 80 GLY A N 1
ATOM 591 C CA . GLY A 1 80 ? -20.763 -0.911 6.547 1.00 97.94 80 GLY A CA 1
ATOM 592 C C . GLY A 1 80 ? -19.601 -0.579 7.473 1.00 97.94 80 GLY A C 1
ATOM 593 O O . GLY A 1 80 ? -18.428 -0.608 7.086 1.00 97.94 80 GLY A O 1
ATOM 594 N N . GLN A 1 81 ? -19.953 -0.295 8.726 1.00 97.69 81 GLN A N 1
ATOM 595 C CA . GLN A 1 81 ? -19.011 0.110 9.770 1.00 97.69 81 GLN A CA 1
ATOM 596 C C . GLN A 1 81 ? -17.938 -0.956 10.041 1.00 97.69 81 GLN A C 1
ATOM 598 O O . GLN A 1 81 ? -16.811 -0.635 10.391 1.00 97.69 81 GLN A O 1
ATOM 603 N N . TYR A 1 82 ? -18.273 -2.228 9.824 1.00 98.12 82 TYR A N 1
ATOM 604 C CA . TYR A 1 82 ? -17.378 -3.364 10.062 1.00 98.12 82 TYR A CA 1
ATOM 605 C C . TYR A 1 82 ? -16.805 -3.967 8.773 1.00 98.12 82 TYR A C 1
ATOM 607 O O . TYR A 1 82 ? -16.289 -5.081 8.815 1.00 98.12 82 TYR A O 1
ATOM 615 N N . GLN A 1 83 ? -16.945 -3.268 7.634 1.00 97.50 83 GLN A N 1
ATOM 616 C CA . GLN A 1 83 ? -16.398 -3.654 6.323 1.00 97.50 83 GLN A CA 1
ATOM 617 C C . GLN A 1 83 ? -16.683 -5.125 5.932 1.00 97.50 83 GLN A C 1
ATOM 619 O O . GLN A 1 83 ? -15.864 -5.812 5.322 1.00 97.50 83 GLN A O 1
ATOM 624 N N . ILE A 1 84 ? -17.891 -5.617 6.232 1.00 98.12 84 ILE A N 1
ATOM 625 C CA . ILE A 1 84 ? -18.282 -7.017 6.014 1.00 98.12 84 ILE A CA 1
ATOM 626 C C . ILE A 1 84 ? -18.359 -7.296 4.508 1.00 98.12 84 ILE A C 1
ATOM 628 O O . ILE A 1 84 ? -19.152 -6.684 3.793 1.00 98.12 84 ILE A O 1
ATOM 632 N N . ILE A 1 85 ? -17.556 -8.239 4.011 1.00 96.44 85 ILE A N 1
ATOM 633 C CA . ILE A 1 85 ? -17.560 -8.652 2.598 1.00 96.44 85 ILE A CA 1
ATOM 634 C C . ILE A 1 85 ? -18.705 -9.626 2.278 1.00 96.44 85 ILE A C 1
ATOM 636 O O . ILE A 1 85 ? -19.233 -10.310 3.157 1.00 96.44 85 ILE A O 1
ATOM 640 N N . ARG A 1 86 ? -19.038 -9.765 0.986 1.00 96.81 86 ARG A N 1
ATOM 641 C CA . ARG A 1 86 ? -20.146 -10.607 0.496 1.00 96.81 86 ARG A CA 1
ATOM 642 C C . ARG A 1 86 ? -20.138 -12.033 1.035 1.00 96.81 86 ARG A C 1
ATOM 644 O O . ARG A 1 86 ? -21.191 -12.569 1.362 1.00 96.81 86 ARG A O 1
ATOM 651 N N . GLY A 1 87 ? -18.964 -12.668 1.043 1.00 93.75 87 GLY A N 1
ATOM 652 C CA . GLY A 1 87 ? -18.814 -14.057 1.484 1.00 93.75 87 GLY A CA 1
ATOM 653 C C . GLY A 1 87 ? -19.194 -14.219 2.953 1.00 93.75 87 GLY A C 1
ATOM 654 O O . GLY A 1 87 ? -20.004 -15.079 3.282 1.00 93.75 87 GLY A O 1
ATOM 655 N N . THR A 1 88 ? -18.682 -13.327 3.801 1.00 97.19 88 THR A N 1
ATOM 656 C CA . THR A 1 88 ? -18.976 -13.292 5.236 1.00 97.19 88 THR A CA 1
ATOM 657 C C . THR A 1 88 ? -20.448 -12.991 5.501 1.00 97.19 88 THR A C 1
ATOM 659 O O . THR A 1 88 ? -21.089 -13.727 6.242 1.00 97.19 88 THR A O 1
ATOM 662 N N . LEU A 1 89 ? -21.024 -11.971 4.850 1.00 98.44 89 LEU A N 1
ATOM 663 C CA . LEU A 1 89 ? -22.437 -11.628 5.041 1.00 98.44 89 LEU A CA 1
ATOM 664 C C . LEU A 1 89 ? -23.373 -12.766 4.607 1.00 98.44 89 LEU A C 1
ATOM 666 O O . LEU A 1 89 ? -24.347 -13.055 5.296 1.00 98.44 89 LEU A O 1
ATOM 670 N N . GLN A 1 90 ? -23.064 -13.446 3.497 1.00 98.12 90 GLN A N 1
ATOM 671 C CA . GLN A 1 90 ? -23.826 -14.620 3.066 1.00 98.12 90 GLN A CA 1
ATOM 672 C C . GLN A 1 90 ? -23.710 -15.758 4.088 1.00 98.12 90 GLN A C 1
ATOM 674 O O . GLN A 1 90 ? -24.724 -16.354 4.427 1.00 98.12 90 GLN A O 1
ATOM 679 N N . GLY A 1 91 ? -22.514 -16.008 4.631 1.00 97.88 91 GLY A N 1
ATOM 680 C CA . GLY A 1 91 ? -22.321 -16.997 5.692 1.00 97.88 91 GLY A CA 1
ATOM 681 C C . GLY A 1 91 ? -23.152 -16.695 6.943 1.00 97.88 91 GLY A C 1
ATOM 682 O O . GLY A 1 91 ? -23.785 -17.596 7.481 1.00 97.88 91 GLY A O 1
ATOM 683 N N . LEU A 1 92 ? -23.229 -15.428 7.361 1.00 98.38 92 LEU A N 1
ATOM 684 C CA . LEU A 1 92 ? -24.060 -15.001 8.496 1.00 98.38 92 LEU A CA 1
ATOM 685 C C . LEU A 1 92 ? -25.563 -15.203 8.233 1.00 98.38 92 LEU A C 1
ATOM 687 O O . LEU A 1 92 ? -26.307 -15.545 9.154 1.00 98.38 92 LEU A O 1
ATOM 691 N N . VAL A 1 93 ? -26.009 -15.033 6.984 1.00 98.44 93 VAL A N 1
ATOM 692 C CA . VAL A 1 93 ? -27.379 -15.377 6.566 1.00 98.44 93 VAL A CA 1
ATOM 693 C C . VAL A 1 93 ? -27.609 -16.885 6.634 1.00 98.44 93 VAL A C 1
ATOM 695 O O . VAL A 1 93 ? -28.610 -17.328 7.192 1.00 98.44 93 VAL A O 1
ATOM 698 N N . ASP A 1 94 ? -26.677 -17.676 6.105 1.00 97.88 94 ASP A N 1
ATOM 699 C CA . ASP A 1 94 ? -26.793 -19.136 6.045 1.00 97.88 94 ASP A CA 1
ATOM 700 C C . ASP A 1 94 ? -26.793 -19.769 7.449 1.00 97.88 94 ASP A C 1
ATOM 702 O O . ASP A 1 94 ? -27.455 -20.779 7.682 1.00 97.88 94 ASP A O 1
ATOM 706 N N . GLN A 1 95 ? -26.102 -19.141 8.404 1.00 97.25 95 GLN A N 1
ATOM 707 C CA . GLN A 1 95 ? -26.100 -19.512 9.822 1.00 97.25 95 GLN A CA 1
ATOM 708 C C . GLN A 1 95 ? -27.344 -19.032 10.595 1.00 97.25 95 GLN A C 1
ATOM 710 O O . GLN A 1 95 ? -27.512 -19.376 11.764 1.00 97.25 95 GLN A O 1
ATOM 715 N N . GLY A 1 96 ? -28.219 -18.231 9.979 1.00 97.12 96 GLY A N 1
ATOM 716 C CA . GLY A 1 96 ? -29.421 -17.694 10.621 1.00 97.12 96 GLY A CA 1
ATOM 717 C C . GLY A 1 96 ? -29.166 -16.549 11.610 1.00 97.12 96 GLY A C 1
ATOM 718 O O . GLY A 1 96 ? -30.048 -16.227 12.403 1.00 97.12 96 GLY A O 1
ATOM 719 N N . ILE A 1 97 ? -27.988 -15.917 11.570 1.00 97.94 97 ILE A N 1
ATOM 720 C CA . ILE A 1 97 ? -27.639 -14.767 12.427 1.00 97.94 97 ILE A CA 1
ATOM 721 C C . ILE A 1 97 ? -28.365 -13.490 11.973 1.00 97.94 97 ILE A C 1
ATOM 723 O O . ILE A 1 97 ? -28.638 -12.585 12.770 1.00 97.94 97 ILE A O 1
ATOM 727 N N . VAL A 1 98 ? -28.693 -13.410 10.682 1.00 98.44 98 VAL A N 1
ATOM 728 C CA . VAL A 1 98 ? -29.461 -12.322 10.069 1.00 98.44 98 VAL A CA 1
ATOM 729 C C . VAL A 1 98 ? -30.301 -12.858 8.910 1.00 98.44 98 VAL A C 1
ATOM 731 O O . VAL A 1 98 ? -29.880 -13.770 8.204 1.00 98.44 98 VAL A O 1
ATOM 734 N N . SER A 1 99 ? -31.491 -12.302 8.691 1.00 98.38 99 SER A N 1
ATOM 735 C CA . SER A 1 99 ? -32.315 -12.645 7.527 1.00 98.38 99 SER A CA 1
ATOM 736 C C . SER A 1 99 ? -32.004 -11.735 6.340 1.00 98.38 99 SER A C 1
ATOM 738 O O . SER A 1 99 ? -31.703 -10.556 6.507 1.00 98.38 99 SER A O 1
ATOM 740 N N . ARG A 1 100 ? -32.192 -12.231 5.108 1.00 98.50 100 ARG A N 1
ATOM 741 C CA . ARG A 1 100 ? -32.150 -11.387 3.895 1.00 98.50 100 ARG A CA 1
ATOM 742 C C . ARG A 1 100 ? -33.175 -10.247 3.925 1.00 98.50 100 ARG A C 1
ATOM 744 O O . ARG A 1 100 ? -32.978 -9.261 3.223 1.00 98.50 100 ARG A O 1
ATOM 751 N N . SER A 1 101 ? -34.264 -10.400 4.678 1.00 98.38 101 SER A N 1
ATOM 752 C CA . SER A 1 101 ? -35.317 -9.388 4.826 1.00 98.38 101 SER A CA 1
ATOM 753 C C . SER A 1 101 ? -35.006 -8.320 5.874 1.00 98.38 101 SER A C 1
ATOM 755 O O . SER A 1 101 ? -35.716 -7.320 5.919 1.00 98.38 101 SER A O 1
ATOM 757 N N . ASP A 1 102 ? -33.999 -8.532 6.725 1.00 98.56 102 ASP A N 1
ATOM 758 C CA . ASP A 1 102 ? -33.632 -7.563 7.757 1.00 98.56 102 ASP A CA 1
ATOM 759 C C . ASP A 1 102 ? -33.013 -6.325 7.103 1.00 98.56 102 ASP A C 1
ATOM 761 O O . ASP A 1 102 ? -32.259 -6.439 6.133 1.00 98.56 102 ASP A O 1
ATOM 765 N N . THR A 1 103 ? -33.311 -5.140 7.631 1.00 98.69 103 THR A N 1
ATOM 766 C CA . THR A 1 103 ? -32.657 -3.895 7.211 1.00 98.69 103 THR A CA 1
ATOM 767 C C . THR A 1 103 ? -31.198 -3.909 7.662 1.00 98.69 103 THR A C 1
ATOM 769 O O . THR A 1 103 ? -30.917 -4.205 8.815 1.00 98.69 103 THR A O 1
ATOM 772 N N . PHE A 1 104 ? -30.255 -3.557 6.790 1.00 98.62 104 PHE A N 1
ATOM 773 C CA . PHE A 1 104 ? -28.820 -3.488 7.089 1.00 98.62 104 PHE A CA 1
ATOM 774 C C . PHE A 1 104 ? -28.435 -2.188 7.826 1.00 98.62 104 PHE A C 1
ATOM 776 O O . PHE A 1 104 ? -27.437 -1.535 7.515 1.00 98.62 104 PHE A O 1
ATOM 783 N N . ASP A 1 105 ? -29.258 -1.796 8.797 1.00 98.56 105 ASP A N 1
ATOM 784 C CA . ASP A 1 105 ? -29.093 -0.598 9.617 1.00 98.56 105 ASP A CA 1
ATOM 785 C C . ASP A 1 105 ? -27.963 -0.736 10.655 1.00 98.56 105 ASP A C 1
ATOM 787 O O . ASP A 1 105 ? -27.318 -1.780 10.775 1.00 98.56 105 ASP A O 1
ATOM 791 N N . ALA A 1 106 ? -27.716 0.333 11.419 1.00 98.12 106 ALA A N 1
ATOM 792 C CA . ALA A 1 106 ? -26.674 0.368 12.445 1.00 98.12 106 ALA A CA 1
ATOM 793 C C . ALA A 1 106 ? -26.802 -0.777 13.465 1.00 98.12 106 ALA A C 1
ATOM 795 O O . ALA A 1 106 ? -25.833 -1.480 13.733 1.00 98.12 106 ALA A O 1
ATOM 796 N N . ALA A 1 107 ? -28.015 -1.022 13.973 1.00 98.00 107 ALA A N 1
ATOM 797 C CA . ALA A 1 107 ? -28.263 -2.067 14.963 1.00 98.00 107 ALA A CA 1
ATOM 798 C C . ALA A 1 107 ? -27.986 -3.472 14.404 1.00 98.00 107 ALA A C 1
ATOM 800 O O . ALA A 1 107 ? -27.434 -4.331 15.097 1.00 98.00 107 ALA A O 1
ATOM 801 N N . THR A 1 108 ? -28.341 -3.709 13.141 1.00 98.50 108 THR A N 1
ATOM 802 C CA . THR A 1 108 ? -28.049 -4.970 12.457 1.00 98.50 108 THR A CA 1
ATOM 803 C C . THR A 1 108 ? -26.554 -5.127 12.221 1.00 98.50 108 THR A C 1
ATOM 805 O O . THR A 1 108 ? -26.008 -6.190 12.509 1.00 98.50 108 THR A O 1
ATOM 808 N N . GLN A 1 109 ? -25.865 -4.078 11.771 1.00 98.56 109 GLN A N 1
ATOM 809 C CA . GLN A 1 109 ? -24.414 -4.108 11.593 1.00 98.56 109 GLN A CA 1
ATOM 810 C C . GLN A 1 109 ? -23.680 -4.362 12.917 1.00 98.56 109 GLN A C 1
ATOM 812 O O . GLN A 1 109 ? -22.802 -5.220 12.947 1.00 98.56 109 GLN A O 1
ATOM 817 N N . ASP A 1 110 ? -24.080 -3.720 14.018 1.00 98.12 110 ASP A N 1
ATOM 818 C CA . ASP A 1 110 ? -23.515 -3.950 15.357 1.00 98.12 110 ASP A CA 1
ATOM 819 C C . ASP A 1 110 ? -23.723 -5.381 15.838 1.00 98.12 110 ASP A C 1
ATOM 821 O O . ASP A 1 110 ? -22.811 -6.007 16.383 1.00 98.12 110 ASP A O 1
ATOM 825 N N . ARG A 1 111 ? -24.915 -5.939 15.600 1.00 97.88 111 ARG A N 1
ATOM 826 C CA . ARG A 1 111 ? -25.210 -7.341 15.915 1.00 97.88 111 ARG A CA 1
ATOM 827 C C . ARG A 1 111 ? -24.280 -8.287 15.155 1.00 97.88 111 ARG A C 1
ATOM 829 O O . ARG A 1 111 ? -23.777 -9.241 15.748 1.00 97.88 111 ARG A O 1
ATOM 836 N N . LEU A 1 112 ? -24.040 -8.021 13.871 1.00 98.44 112 LEU A N 1
ATOM 837 C CA . LEU A 1 112 ? -23.147 -8.828 13.038 1.00 98.44 112 LEU A CA 1
ATOM 838 C C . LEU A 1 112 ? -21.679 -8.661 13.442 1.00 98.44 112 LEU A C 1
ATOM 840 O O . LEU A 1 112 ? -20.985 -9.662 13.597 1.00 98.44 112 LEU A O 1
ATOM 844 N N . GLY A 1 113 ? -21.219 -7.430 13.676 1.00 97.75 113 GLY A N 1
ATOM 845 C CA . GLY A 1 113 ? -19.860 -7.145 14.141 1.00 97.75 113 GLY A CA 1
ATOM 846 C C . GLY A 1 113 ? -19.559 -7.842 15.466 1.00 97.75 113 GLY A C 1
ATOM 847 O O . GLY A 1 113 ? -18.543 -8.521 15.598 1.00 97.75 113 GLY A O 1
ATOM 848 N N . ARG A 1 114 ? -20.492 -7.776 16.421 1.00 97.56 114 ARG A N 1
ATOM 849 C CA . ARG A 1 114 ? -20.385 -8.478 17.706 1.00 97.56 114 ARG A CA 1
ATOM 850 C C . ARG A 1 114 ? -20.339 -9.992 17.552 1.00 97.56 114 ARG A C 1
ATOM 852 O O . ARG A 1 114 ? -19.570 -10.650 18.246 1.00 97.56 114 ARG A O 1
ATOM 859 N N . HIS A 1 115 ? -21.153 -10.549 16.656 1.00 97.88 115 HIS A N 1
ATOM 860 C CA . HIS A 1 115 ? -21.117 -11.979 16.372 1.00 97.88 115 HIS A CA 1
ATOM 861 C C . HIS A 1 115 ? -19.740 -12.398 15.844 1.00 97.88 115 HIS A C 1
ATOM 863 O O . HIS A 1 115 ? -19.113 -13.280 16.427 1.00 97.88 115 HIS A O 1
ATOM 869 N N . LEU A 1 116 ? -19.234 -11.699 14.823 1.00 98.12 116 LEU A N 1
ATOM 870 C CA . LEU A 1 116 ? -17.909 -11.946 14.251 1.00 98.12 116 LEU A CA 1
ATOM 871 C C . LEU A 1 116 ? -16.801 -11.806 15.300 1.00 98.12 116 LEU A C 1
ATOM 873 O O . LEU A 1 116 ? -15.888 -12.624 15.340 1.00 98.12 116 LEU A O 1
ATOM 877 N N . LEU A 1 117 ? -16.896 -10.814 16.192 1.00 97.31 117 LEU A N 1
ATOM 878 C CA . LEU A 1 117 ? -15.911 -10.614 17.254 1.00 97.31 117 LEU A CA 1
ATOM 879 C C . LEU A 1 117 ? -15.887 -11.805 18.219 1.00 97.31 117 LEU A C 1
ATOM 881 O O . LEU A 1 117 ? -14.818 -12.307 18.568 1.00 97.31 117 LEU A O 1
ATOM 885 N N . ARG A 1 118 ? -17.055 -12.318 18.604 1.00 96.44 118 ARG A N 1
ATOM 886 C CA . ARG A 1 118 ? -17.169 -13.497 19.474 1.00 96.44 118 ARG A CA 1
ATOM 887 C C . ARG A 1 118 ? -16.640 -14.768 18.817 1.00 96.44 118 ARG A C 1
ATOM 889 O O . ARG A 1 118 ? -16.046 -15.588 19.513 1.00 96.44 118 ARG A O 1
ATOM 896 N N . GLU A 1 119 ? -16.790 -14.929 17.501 1.00 96.75 119 GLU A N 1
ATOM 897 C CA . GLU A 1 119 ? -16.216 -16.069 16.764 1.00 96.75 119 GLU A CA 1
ATOM 898 C C . GLU A 1 119 ? -14.681 -16.108 16.834 1.00 96.75 119 GLU A C 1
ATOM 900 O O . GLU A 1 119 ? -14.078 -17.179 16.755 1.00 96.75 119 GLU A O 1
ATOM 905 N N . THR A 1 120 ? -14.030 -14.968 17.079 1.00 96.44 120 THR A N 1
ATOM 906 C CA . THR A 1 120 ? -12.577 -14.920 17.320 1.00 96.44 120 THR A CA 1
ATOM 907 C C . THR A 1 120 ? -12.181 -15.479 18.695 1.00 96.44 120 THR A C 1
ATOM 909 O O . THR A 1 120 ? -10.996 -15.668 18.981 1.00 96.44 120 THR A O 1
ATOM 912 N N . GLY A 1 121 ? -13.155 -15.773 19.559 1.00 95.12 121 GLY A N 1
ATOM 913 C CA . GLY A 1 121 ? -12.950 -16.194 20.941 1.00 95.12 121 GLY A CA 1
ATOM 914 C C . GLY A 1 121 ? -12.674 -15.040 21.905 1.00 95.12 121 GLY A C 1
ATOM 915 O O . GLY A 1 121 ? -12.309 -15.312 23.047 1.00 95.12 121 GLY A O 1
ATOM 916 N N . TYR A 1 122 ? -12.846 -13.788 21.462 1.00 94.94 122 TYR A N 1
ATOM 917 C CA . TYR A 1 122 ? -12.690 -12.611 22.310 1.00 94.94 122 TYR A CA 1
ATOM 918 C C . TYR A 1 122 ? -13.638 -12.651 23.509 1.00 94.94 122 TYR A C 1
ATOM 920 O O . TYR A 1 122 ? -14.798 -13.062 23.413 1.00 94.94 122 TYR A O 1
ATOM 928 N N . ARG A 1 123 ? -13.114 -12.206 24.647 1.00 91.44 123 ARG A N 1
ATOM 929 C CA . ARG A 1 123 ? -13.843 -11.980 25.891 1.00 91.44 123 ARG A CA 1
ATOM 930 C C . ARG A 1 123 ? -13.418 -10.624 26.425 1.00 91.44 123 ARG A C 1
ATOM 932 O O . ARG A 1 123 ? -12.277 -10.224 26.211 1.00 91.44 123 ARG A O 1
ATOM 939 N N . ASP A 1 124 ? -14.313 -9.952 27.136 1.00 89.81 124 ASP A N 1
ATOM 940 C CA . ASP A 1 124 ? -14.019 -8.656 27.746 1.00 89.81 124 ASP A CA 1
ATOM 941 C C . ASP A 1 124 ? -12.709 -8.719 28.558 1.00 89.81 124 ASP A C 1
ATOM 943 O O . ASP A 1 124 ? -12.537 -9.583 29.423 1.00 89.81 124 ASP A O 1
ATOM 947 N N . GLY A 1 125 ? -11.774 -7.822 28.237 1.00 83.12 125 GLY A N 1
ATOM 948 C CA . GLY A 1 125 ? -10.434 -7.755 28.831 1.00 83.12 125 GLY A CA 1
ATOM 949 C C . GLY A 1 125 ? -9.421 -8.813 28.362 1.00 83.12 125 GLY A C 1
ATOM 950 O O . GLY A 1 125 ? -8.332 -8.883 28.931 1.00 83.12 125 GLY A O 1
ATOM 951 N N . ASP A 1 126 ? -9.730 -9.645 27.359 1.00 90.25 126 ASP A N 1
ATOM 952 C CA . ASP A 1 126 ? -8.753 -10.570 26.768 1.00 90.25 126 ASP A CA 1
ATOM 953 C C . ASP A 1 126 ? -7.753 -9.813 25.880 1.00 90.25 126 ASP A C 1
ATOM 955 O O . ASP A 1 126 ? -8.062 -9.410 24.758 1.00 90.25 126 ASP A O 1
ATOM 959 N N . ALA A 1 127 ? -6.534 -9.666 26.395 1.00 91.12 127 ALA A N 1
ATOM 960 C CA . ALA A 1 127 ? -5.386 -9.102 25.694 1.00 91.12 127 ALA A CA 1
ATOM 961 C C . ALA A 1 127 ? -4.342 -10.171 25.326 1.00 91.12 127 ALA A C 1
ATOM 963 O O . ALA A 1 127 ? -3.148 -9.885 25.276 1.00 91.12 127 ALA A O 1
ATOM 964 N N . SER A 1 128 ? -4.746 -11.428 25.116 1.00 94.94 128 SER A N 1
ATOM 965 C CA . SER A 1 128 ? -3.816 -12.459 24.646 1.00 94.94 128 SER A CA 1
ATOM 966 C C . SER A 1 128 ? -3.406 -12.215 23.184 1.00 94.94 128 SER A C 1
ATOM 968 O O . SER A 1 128 ? -4.267 -11.937 22.336 1.00 94.94 128 SER A O 1
ATOM 970 N N . PRO A 1 129 ? -2.111 -12.358 22.837 1.00 95.00 129 PRO A N 1
ATOM 971 C CA . PRO A 1 129 ? -1.645 -12.209 21.460 1.00 95.00 129 PRO A CA 1
ATOM 972 C C . PRO A 1 129 ? -2.356 -13.135 20.467 1.00 95.00 129 PRO A C 1
ATOM 974 O O . PRO A 1 129 ? -2.569 -12.779 19.308 1.00 95.00 129 PRO A O 1
ATOM 977 N N . GLU A 1 130 ? -2.752 -14.331 20.902 1.00 96.56 130 GLU A N 1
ATOM 978 C CA . GLU A 1 130 ? -3.466 -15.295 20.072 1.00 96.56 130 GLU A CA 1
ATOM 979 C C . GLU A 1 130 ? -4.869 -14.801 19.717 1.00 96.56 130 GLU A C 1
ATOM 981 O O . GLU A 1 130 ? -5.269 -14.905 18.557 1.00 96.56 130 GLU A O 1
ATOM 986 N N . THR A 1 131 ? -5.619 -14.270 20.689 1.00 96.75 131 THR A N 1
ATOM 987 C CA . THR A 1 131 ? -6.944 -13.685 20.441 1.00 96.75 131 THR A CA 1
ATOM 988 C C . THR A 1 131 ? -6.824 -12.429 19.583 1.00 96.75 131 THR A C 1
ATOM 990 O O . THR A 1 131 ? -7.511 -12.339 18.566 1.00 96.75 131 THR A O 1
ATOM 993 N N . ALA A 1 132 ? -5.893 -11.525 19.899 1.00 96.75 132 ALA A N 1
ATOM 994 C CA . ALA A 1 132 ? -5.620 -10.325 19.106 1.00 96.75 132 ALA A CA 1
ATOM 995 C C . ALA A 1 132 ? -5.313 -10.657 17.633 1.00 96.75 132 ALA A C 1
ATOM 997 O O . ALA A 1 132 ? -5.904 -10.093 16.713 1.00 96.75 132 ALA A O 1
ATOM 998 N N . ASN A 1 133 ? -4.468 -11.661 17.385 1.00 97.12 133 ASN A N 1
ATOM 999 C CA . ASN A 1 133 ? -4.175 -12.120 16.027 1.00 97.12 133 ASN A CA 1
ATOM 1000 C C . ASN A 1 133 ? -5.379 -12.778 15.332 1.00 97.12 133 ASN A C 1
ATOM 1002 O O . ASN A 1 133 ? -5.472 -12.712 14.107 1.00 97.12 133 ASN A O 1
ATOM 1006 N N . ARG A 1 134 ? -6.296 -13.437 16.057 1.00 97.88 134 ARG A N 1
ATOM 1007 C CA . ARG A 1 134 ? -7.544 -13.960 15.464 1.00 97.88 134 ARG A CA 1
ATOM 1008 C C . ARG A 1 134 ? -8.504 -12.831 15.094 1.00 97.88 134 ARG A C 1
ATOM 1010 O O . ARG A 1 134 ? -9.119 -12.915 14.037 1.00 97.88 134 ARG A O 1
ATOM 1017 N N . ILE A 1 135 ? -8.570 -11.767 15.890 1.00 97.88 135 ILE A N 1
ATOM 1018 C CA . ILE A 1 135 ? -9.330 -10.548 15.571 1.00 97.88 135 ILE A CA 1
ATOM 1019 C C . ILE A 1 135 ? -8.747 -9.855 14.330 1.00 97.88 135 ILE A C 1
ATOM 1021 O O . ILE A 1 135 ? -9.489 -9.545 13.400 1.00 97.88 135 ILE A O 1
ATOM 1025 N N . ALA A 1 136 ? -7.422 -9.707 14.242 1.00 97.00 136 ALA A N 1
ATOM 1026 C CA . ALA A 1 136 ? -6.751 -9.120 13.075 1.00 97.00 136 ALA A CA 1
ATOM 1027 C C . ALA A 1 136 ? -6.928 -9.930 11.771 1.00 97.00 136 ALA A C 1
ATOM 1029 O O . ALA A 1 136 ? -6.690 -9.425 10.676 1.00 97.00 136 ALA A O 1
ATOM 1030 N N . ARG A 1 137 ? -7.364 -11.196 11.855 1.00 96.25 137 ARG A N 1
ATOM 1031 C CA . ARG A 1 137 ? -7.762 -12.002 10.683 1.00 96.25 137 ARG A CA 1
ATOM 1032 C C . ARG A 1 137 ? -9.183 -11.720 10.205 1.00 96.25 137 ARG A C 1
ATOM 1034 O O . ARG A 1 137 ? -9.571 -12.278 9.190 1.00 96.25 137 ARG A O 1
ATOM 1041 N N . VAL A 1 138 ? -9.968 -10.928 10.926 1.00 97.38 138 VAL A N 1
ATOM 1042 C CA . VAL A 1 138 ? -11.321 -10.534 10.511 1.00 97.38 138 VAL A CA 1
ATOM 1043 C C . VAL A 1 138 ? -11.309 -9.115 9.947 1.00 97.38 138 VAL A C 1
ATOM 1045 O O . VAL A 1 138 ? -11.928 -8.872 8.914 1.00 97.38 138 VAL A O 1
ATOM 1048 N N . TRP A 1 139 ? -10.566 -8.207 10.585 1.00 97.81 139 TRP A N 1
ATOM 1049 C CA . TRP A 1 139 ? -10.504 -6.787 10.233 1.00 97.81 139 TRP A CA 1
ATOM 1050 C C . TRP A 1 139 ? -9.098 -6.389 9.803 1.00 97.81 139 TRP A C 1
ATOM 1052 O O . TRP A 1 139 ? -8.129 -6.570 10.540 1.00 97.81 139 TRP A O 1
ATOM 1062 N N . ALA A 1 140 ? -8.993 -5.866 8.586 1.00 92.44 140 ALA A N 1
ATOM 1063 C CA . ALA A 1 140 ? -7.731 -5.602 7.920 1.00 92.44 140 ALA A CA 1
ATOM 1064 C C . ALA A 1 140 ? -6.995 -4.379 8.473 1.00 92.44 140 ALA A C 1
ATOM 1066 O O . ALA A 1 140 ? -5.773 -4.307 8.350 1.00 92.44 140 ALA A O 1
ATOM 1067 N N . ALA A 1 141 ? -7.707 -3.451 9.107 1.00 94.56 141 ALA A N 1
ATOM 1068 C CA . ALA A 1 141 ? -7.111 -2.277 9.725 1.00 94.56 141 ALA A CA 1
ATOM 1069 C C . ALA A 1 141 ? -6.338 -2.596 11.020 1.00 94.56 141 ALA A C 1
ATOM 1071 O O . ALA A 1 141 ? -5.653 -1.719 11.550 1.00 94.56 141 ALA A O 1
ATOM 1072 N N . LEU A 1 142 ? -6.426 -3.827 11.537 1.00 96.69 142 LEU A N 1
ATOM 1073 C CA . LEU A 1 142 ? -5.723 -4.252 12.746 1.00 96.69 142 LEU A CA 1
ATOM 1074 C C . LEU A 1 142 ? -4.397 -4.966 12.420 1.00 96.69 142 LEU A C 1
ATOM 1076 O O . LEU A 1 142 ? -4.329 -5.754 11.472 1.00 96.69 142 LEU A O 1
ATOM 1080 N N . PRO A 1 143 ? -3.337 -4.727 13.211 1.00 94.44 143 PRO A N 1
ATOM 1081 C CA . PRO A 1 143 ? -2.043 -5.360 13.013 1.00 94.44 143 PRO A CA 1
ATOM 1082 C C . PRO A 1 143 ? -2.006 -6.780 13.588 1.00 94.44 143 PRO A C 1
ATOM 1084 O O . PRO A 1 143 ? -2.653 -7.096 14.589 1.00 94.44 143 PRO A O 1
ATOM 1087 N N . ARG A 1 144 ? -1.145 -7.626 13.018 1.00 92.25 144 ARG A N 1
ATOM 1088 C CA . ARG A 1 144 ? -0.635 -8.813 13.715 1.00 92.25 144 ARG A CA 1
ATOM 1089 C C . ARG A 1 144 ? 0.198 -8.347 14.905 1.00 92.25 144 ARG A C 1
ATOM 1091 O O . ARG A 1 144 ? 1.085 -7.516 14.744 1.00 92.25 144 ARG A O 1
ATOM 1098 N N . VAL A 1 145 ? -0.030 -8.907 16.083 1.00 91.56 145 VAL A N 1
ATOM 1099 C CA . VAL A 1 145 ? 0.691 -8.523 17.310 1.00 91.56 145 VAL A CA 1
ATOM 1100 C C . VAL A 1 145 ? 1.875 -9.439 17.616 1.00 91.56 145 VAL A C 1
ATOM 1102 O O . VAL A 1 145 ? 2.692 -9.139 18.479 1.00 91.56 145 VAL A O 1
ATOM 1105 N N . SER A 1 146 ? 1.994 -10.565 16.908 1.00 88.12 146 SER A N 1
ATOM 1106 C CA . SER A 1 146 ? 3.121 -11.493 17.034 1.00 88.12 146 SER A CA 1
ATOM 1107 C C . SER A 1 146 ? 3.291 -12.364 15.783 1.00 88.12 146 SER A C 1
ATOM 1109 O O . SER A 1 146 ? 2.399 -12.446 14.936 1.00 88.12 146 SER A O 1
ATOM 1111 N N . GLY A 1 147 ? 4.443 -13.035 15.673 1.00 83.50 147 GLY A N 1
ATOM 1112 C CA . GLY A 1 147 ? 4.766 -13.934 14.562 1.00 83.50 147 GLY A CA 1
ATOM 1113 C C . GLY A 1 147 ? 5.220 -13.218 13.279 1.00 83.50 147 GLY A C 1
ATOM 1114 O O . GLY A 1 147 ? 5.514 -12.022 13.300 1.00 83.50 147 GLY A O 1
ATOM 1115 N N . PRO A 1 148 ? 5.322 -13.941 12.147 1.00 69.50 148 PRO A N 1
ATOM 1116 C CA . PRO A 1 148 ? 5.754 -13.364 10.876 1.00 69.50 148 PRO A CA 1
ATOM 1117 C C . PRO A 1 148 ? 4.833 -12.228 10.408 1.00 69.50 148 PRO A C 1
ATOM 1119 O O . PRO A 1 148 ? 3.617 -12.408 10.273 1.00 69.50 148 PRO A O 1
ATOM 1122 N N . GLY A 1 149 ? 5.426 -11.065 10.133 1.00 70.81 149 GLY A N 1
ATOM 1123 C CA . GLY A 1 149 ? 4.691 -9.854 9.762 1.00 70.81 149 GLY A CA 1
ATOM 1124 C C . GLY A 1 149 ? 4.003 -9.153 10.938 1.00 70.81 149 GLY A C 1
ATOM 1125 O O . GLY A 1 149 ? 3.008 -8.470 10.717 1.00 70.81 149 GLY A O 1
ATOM 1126 N N . ALA A 1 150 ? 4.478 -9.339 12.177 1.00 79.44 150 ALA A N 1
ATOM 1127 C CA . ALA A 1 150 ? 4.038 -8.531 13.316 1.00 79.44 150 ALA A CA 1
ATOM 1128 C C . ALA A 1 150 ? 4.162 -7.025 13.007 1.00 79.44 150 ALA A C 1
ATOM 1130 O O . ALA A 1 150 ? 5.132 -6.590 12.388 1.00 79.44 150 ALA A O 1
ATOM 1131 N N . GLY A 1 151 ? 3.162 -6.246 13.413 1.00 77.50 151 GLY A N 1
ATOM 1132 C CA . GLY A 1 151 ? 2.998 -4.828 13.089 1.00 77.50 151 GLY A CA 1
ATOM 1133 C C . GLY A 1 151 ? 2.206 -4.558 11.802 1.00 77.50 151 GLY A C 1
ATOM 1134 O O . GLY A 1 151 ? 1.545 -3.526 11.713 1.00 77.50 151 GLY A O 1
ATOM 1135 N N . ALA A 1 152 ? 2.199 -5.484 10.839 1.00 78.81 152 ALA A N 1
ATOM 1136 C CA . ALA A 1 152 ? 1.485 -5.331 9.568 1.00 78.81 152 ALA A CA 1
ATOM 1137 C C . ALA A 1 152 ? 0.064 -5.914 9.615 1.00 78.81 152 ALA A C 1
ATOM 1139 O O . ALA A 1 152 ? -0.262 -6.732 10.484 1.00 78.81 152 ALA A O 1
ATOM 1140 N N . SER A 1 153 ? -0.779 -5.538 8.649 1.00 86.06 153 SER A N 1
ATOM 1141 C CA . SER A 1 153 ? -2.092 -6.162 8.473 1.00 86.06 153 SER A CA 1
ATOM 1142 C C . SER A 1 153 ? -1.952 -7.643 8.123 1.00 86.06 153 SER A C 1
ATOM 1144 O O . SER A 1 153 ? -1.007 -8.081 7.461 1.00 86.06 153 SER A O 1
ATOM 1146 N N . VAL A 1 154 ? -2.953 -8.451 8.480 1.00 82.88 154 VAL A N 1
ATOM 1147 C CA . VAL A 1 154 ? -3.061 -9.802 7.912 1.00 82.88 154 VAL A CA 1
ATOM 1148 C C . VAL A 1 154 ? -3.192 -9.768 6.390 1.00 82.88 154 VAL A C 1
ATOM 1150 O O . VAL A 1 154 ? -2.695 -10.688 5.737 1.00 82.88 154 VAL A O 1
ATOM 1153 N N . TYR A 1 155 ? -3.794 -8.707 5.858 1.00 79.25 155 TYR A N 1
ATOM 1154 C CA . TYR A 1 155 ? -4.123 -8.517 4.451 1.00 79.25 155 TYR A CA 1
ATOM 1155 C C . TYR A 1 155 ? -3.229 -7.483 3.764 1.00 79.25 155 TYR A C 1
ATOM 1157 O O . TYR A 1 155 ? -3.653 -6.884 2.779 1.00 79.25 155 TYR A O 1
ATOM 1165 N N . GLU A 1 156 ? -2.020 -7.269 4.283 1.00 79.00 156 GLU A N 1
ATOM 1166 C CA . GLU A 1 156 ? -1.060 -6.299 3.755 1.00 79.00 156 GLU A CA 1
ATOM 1167 C C . GLU A 1 156 ? -0.926 -6.402 2.223 1.00 79.00 156 GLU A C 1
ATOM 1169 O O . GLU A 1 156 ? -0.728 -7.491 1.678 1.00 79.00 156 GLU A O 1
ATOM 1174 N N . GLY A 1 157 ? -1.087 -5.274 1.523 1.00 63.19 157 GLY A N 1
ATOM 1175 C CA . GLY A 1 157 ? -0.979 -5.196 0.059 1.00 63.19 157 GLY A CA 1
ATOM 1176 C C . GLY A 1 157 ? -2.191 -5.722 -0.726 1.00 63.19 157 GLY A C 1
ATOM 1177 O O . GLY A 1 157 ? -2.255 -5.560 -1.944 1.00 63.19 157 GLY A O 1
ATOM 1178 N N . PHE A 1 158 ? -3.200 -6.305 -0.070 1.00 60.00 158 PHE A N 1
ATOM 1179 C CA . PHE A 1 158 ? -4.435 -6.736 -0.727 1.00 60.00 158 PHE A CA 1
ATOM 1180 C C . PHE A 1 158 ? -5.512 -5.652 -0.639 1.00 60.00 158 PHE A C 1
ATOM 1182 O O . PHE A 1 158 ? -5.841 -5.192 0.447 1.00 60.00 158 PHE A O 1
ATOM 1189 N N . ALA A 1 159 ? -6.101 -5.257 -1.773 1.00 65.81 159 ALA A N 1
ATOM 1190 C CA . ALA A 1 159 ? -7.168 -4.245 -1.846 1.00 65.81 159 ALA A CA 1
ATOM 1191 C C . ALA A 1 159 ? -6.831 -2.880 -1.197 1.00 65.81 159 ALA A C 1
ATOM 1193 O O . ALA A 1 159 ? -7.743 -2.105 -0.906 1.00 65.81 159 ALA A O 1
ATOM 1194 N N . GLY A 1 160 ? -5.543 -2.571 -1.008 1.00 66.62 160 GLY A N 1
ATOM 1195 C CA . GLY A 1 160 ? -5.085 -1.363 -0.318 1.00 66.62 160 GLY A CA 1
ATOM 1196 C C . GLY A 1 160 ? -5.142 -1.441 1.211 1.00 66.62 160 GLY A C 1
ATOM 1197 O O . GLY A 1 160 ? -5.133 -0.405 1.872 1.00 66.62 160 GLY A O 1
ATOM 1198 N N . ASN A 1 161 ? -5.248 -2.648 1.768 1.00 77.06 161 ASN A N 1
ATOM 1199 C CA . ASN A 1 161 ? -5.295 -2.872 3.205 1.00 77.06 161 ASN A CA 1
ATOM 1200 C C . ASN A 1 161 ? -3.921 -2.681 3.856 1.00 77.06 161 ASN A C 1
ATOM 1202 O O . ASN A 1 161 ? -2.922 -3.235 3.395 1.00 77.06 161 ASN A O 1
ATOM 1206 N N . HIS A 1 162 ? -3.933 -1.968 4.981 1.00 83.31 162 HIS A N 1
ATOM 1207 C CA . HIS A 1 162 ? -2.800 -1.727 5.868 1.00 83.31 162 HIS A CA 1
ATOM 1208 C C . HIS A 1 162 ? -3.305 -1.674 7.309 1.00 83.31 162 HIS A C 1
ATOM 1210 O O . HIS A 1 162 ? -4.458 -1.293 7.545 1.00 83.31 162 HIS A O 1
ATOM 1216 N N . SER A 1 163 ? -2.450 -2.011 8.276 1.00 87.38 163 SER A N 1
ATOM 1217 C CA . SER A 1 163 ? -2.759 -1.731 9.676 1.00 87.38 163 SER A CA 1
ATOM 1218 C C . SER A 1 163 ? -2.829 -0.216 9.870 1.00 87.38 163 SER A C 1
ATOM 1220 O O . SER A 1 163 ? -1.975 0.530 9.401 1.00 87.38 163 SER A O 1
ATOM 1222 N N . LEU A 1 164 ? -3.884 0.255 10.531 1.00 88.75 164 LEU A N 1
ATOM 1223 C CA . LEU A 1 164 ? -4.089 1.673 10.833 1.00 88.75 164 LEU A CA 1
ATOM 1224 C C . LEU A 1 164 ? -3.703 2.016 12.273 1.00 88.75 164 LEU A C 1
ATOM 1226 O O . LEU A 1 164 ? -3.951 3.127 12.725 1.00 88.75 164 LEU A O 1
ATOM 1230 N N . VAL A 1 165 ? -3.113 1.065 12.991 1.00 87.19 165 VAL A N 1
ATOM 1231 C CA . VAL A 1 165 ? -2.598 1.214 14.352 1.00 87.19 165 VAL A CA 1
ATOM 1232 C C . VAL A 1 165 ? -1.405 0.282 14.528 1.00 87.19 165 VAL A C 1
ATOM 1234 O O . VAL A 1 165 ? -1.353 -0.787 13.912 1.00 87.19 165 VAL A O 1
ATOM 1237 N N . SER A 1 166 ? -0.465 0.660 15.385 1.00 83.31 166 SER A N 1
ATOM 1238 C CA . SER A 1 166 ? 0.644 -0.195 15.796 1.00 83.31 166 SER A CA 1
ATOM 1239 C C . SER A 1 166 ? 0.171 -1.364 16.668 1.00 83.31 166 SER A C 1
ATOM 1241 O O . SER A 1 166 ? -0.895 -1.323 17.292 1.00 83.31 166 SER A O 1
ATOM 1243 N N . ALA A 1 167 ? 0.980 -2.427 16.723 1.00 85.62 167 ALA A N 1
ATOM 1244 C CA . ALA A 1 167 ? 0.704 -3.580 17.579 1.00 85.62 167 ALA A CA 1
ATOM 1245 C C . ALA A 1 167 ? 0.620 -3.180 19.061 1.00 85.62 167 ALA A C 1
ATOM 1247 O O . ALA A 1 167 ? -0.278 -3.646 19.758 1.00 85.62 167 ALA A O 1
ATOM 1248 N N . ASP A 1 168 ? 1.486 -2.273 19.517 1.00 84.94 168 ASP A N 1
ATOM 1249 C CA . ASP A 1 168 ? 1.494 -1.791 20.901 1.00 84.94 168 ASP A CA 1
ATOM 1250 C C . ASP A 1 168 ? 0.230 -0.994 21.227 1.00 84.94 168 ASP A C 1
ATOM 1252 O O . ASP A 1 168 ? -0.402 -1.246 22.254 1.00 84.94 168 ASP A O 1
ATOM 1256 N N . THR A 1 169 ? -0.196 -0.089 20.338 1.00 86.81 169 THR A N 1
ATOM 1257 C CA . THR A 1 169 ? -1.451 0.652 20.522 1.00 86.81 169 THR A CA 1
ATOM 1258 C C . THR A 1 169 ? -2.645 -0.297 20.553 1.00 86.81 169 THR A C 1
ATOM 1260 O O . THR A 1 169 ? -3.506 -0.188 21.427 1.00 86.81 169 THR A O 1
ATOM 1263 N N . TYR A 1 170 ? -2.693 -1.263 19.632 1.00 93.12 170 TYR A N 1
ATOM 1264 C CA . TYR A 1 170 ? -3.773 -2.243 19.578 1.00 93.12 170 TYR A CA 1
ATOM 1265 C C . TYR A 1 170 ? -3.844 -3.097 20.854 1.00 93.12 170 TYR A C 1
ATOM 1267 O O . TYR A 1 170 ? -4.914 -3.225 21.456 1.00 93.12 170 TYR A O 1
ATOM 1275 N N . MET A 1 171 ? -2.705 -3.620 21.312 1.00 92.06 171 MET A N 1
ATOM 1276 C CA . MET A 1 171 ? -2.623 -4.385 22.557 1.00 92.06 171 MET A CA 1
ATOM 1277 C C . MET A 1 171 ? -2.973 -3.528 23.773 1.00 92.06 171 MET A C 1
ATOM 1279 O O . MET A 1 171 ? -3.692 -4.002 24.647 1.00 92.06 171 MET A O 1
ATOM 1283 N N . GLY A 1 172 ? -2.550 -2.261 23.792 1.00 90.19 172 GLY A N 1
ATOM 1284 C CA . GLY A 1 172 ? -2.893 -1.304 24.839 1.00 90.19 172 GLY A CA 1
ATOM 1285 C C . GLY A 1 172 ? -4.393 -1.015 24.933 1.00 90.19 172 GLY A C 1
ATOM 1286 O O . GLY A 1 172 ? -4.905 -0.797 26.029 1.00 90.19 172 GLY A O 1
ATOM 1287 N N . VAL A 1 173 ? -5.133 -1.049 23.818 1.00 90.56 173 VAL A N 1
ATOM 1288 C CA . VAL A 1 173 ? -6.604 -0.977 23.864 1.00 90.56 173 VAL A CA 1
ATOM 1289 C C . VAL A 1 173 ? -7.195 -2.259 24.445 1.00 90.56 173 VAL A C 1
ATOM 1291 O O . VAL A 1 173 ? -8.086 -2.186 25.290 1.00 90.56 173 VAL A O 1
ATOM 1294 N N . LEU A 1 174 ? -6.701 -3.433 24.034 1.00 91.69 174 LEU A N 1
ATOM 1295 C CA . LEU A 1 174 ? -7.187 -4.718 24.552 1.00 91.69 174 LEU A CA 1
ATOM 1296 C C . LEU A 1 174 ? -6.931 -4.877 26.061 1.00 91.69 174 LEU A C 1
ATOM 1298 O O . LEU A 1 174 ? -7.770 -5.449 26.757 1.00 91.69 174 LEU A O 1
ATOM 1302 N N . SER A 1 175 ? -5.807 -4.357 26.568 1.00 90.00 175 SER A N 1
ATOM 1303 C CA . SER A 1 175 ? -5.412 -4.400 27.985 1.00 90.00 175 SER A CA 1
ATOM 1304 C C . SER A 1 175 ? -5.976 -3.262 28.843 1.00 90.00 175 SER A C 1
ATOM 1306 O O . SER A 1 175 ? -5.724 -3.232 30.047 1.00 90.00 175 SER A O 1
ATOM 1308 N N . CYS A 1 176 ? -6.757 -2.343 28.265 1.00 87.00 176 CYS A N 1
ATOM 1309 C CA . CYS A 1 176 ? -7.303 -1.146 28.929 1.00 87.00 176 CYS A CA 1
ATOM 1310 C C . CYS A 1 176 ? -6.285 -0.069 29.311 1.00 87.00 176 CYS A C 1
ATOM 1312 O O . CYS A 1 176 ? -6.597 0.840 30.093 1.00 87.00 176 CYS A O 1
ATOM 1314 N N . ASP A 1 177 ? -5.084 -0.128 28.753 1.00 85.81 177 ASP A N 1
ATOM 1315 C CA . ASP A 1 177 ? -4.052 0.874 28.985 1.00 85.81 177 ASP A CA 1
ATOM 1316 C C . ASP A 1 177 ? -4.312 2.150 28.168 1.00 85.81 177 ASP A C 1
ATOM 1318 O O . ASP A 1 177 ? -4.060 3.257 28.656 1.00 85.81 177 ASP A O 1
ATOM 1322 N N . ILE A 1 178 ? -4.896 2.003 26.971 1.00 85.06 178 ILE A N 1
ATOM 1323 C CA . ILE A 1 178 ? -5.147 3.073 25.994 1.00 85.06 178 ILE A CA 1
ATOM 1324 C C . ILE A 1 178 ? -6.649 3.185 25.700 1.00 85.06 178 ILE A C 1
ATOM 1326 O O . ILE A 1 178 ? -7.332 2.182 25.494 1.00 85.06 178 ILE A O 1
ATOM 1330 N N . ALA A 1 179 ? -7.185 4.409 25.664 1.00 85.88 179 ALA A N 1
ATOM 1331 C CA . ALA A 1 179 ? -8.573 4.642 25.271 1.00 85.88 179 ALA A CA 1
ATOM 1332 C C . ALA A 1 179 ? -8.706 4.733 23.744 1.00 85.88 179 ALA A C 1
ATOM 1334 O O . ALA A 1 179 ? -7.863 5.319 23.074 1.00 85.88 179 ALA A O 1
ATOM 1335 N N . VAL A 1 180 ? -9.818 4.239 23.189 1.00 86.00 180 VAL A N 1
ATOM 1336 C CA . VAL A 1 180 ? -10.090 4.268 21.735 1.00 86.00 180 VAL A CA 1
ATOM 1337 C C . VAL A 1 180 ? -10.009 5.682 21.150 1.00 86.00 180 VAL A C 1
ATOM 1339 O O . VAL A 1 180 ? -9.528 5.864 20.035 1.00 86.00 180 VAL A O 1
ATOM 1342 N N . ALA A 1 181 ? -10.427 6.695 21.913 1.00 83.00 181 ALA A N 1
ATOM 1343 C CA . ALA A 1 181 ? -10.341 8.094 21.498 1.00 83.00 181 ALA A CA 1
ATOM 1344 C C . ALA A 1 181 ? -8.897 8.556 21.218 1.00 83.00 181 ALA A C 1
ATOM 1346 O O . ALA A 1 181 ? -8.689 9.372 20.321 1.00 83.00 181 ALA A O 1
ATOM 1347 N N . ASP A 1 182 ? -7.910 8.006 21.930 1.00 81.56 182 ASP A N 1
ATOM 1348 C CA . ASP A 1 182 ? -6.498 8.376 21.784 1.00 81.56 182 ASP A CA 1
ATOM 1349 C C . ASP A 1 182 ? -5.865 7.735 20.535 1.00 81.56 182 ASP A C 1
ATOM 1351 O O . ASP A 1 182 ? -4.882 8.239 19.994 1.00 81.56 182 ASP A O 1
ATOM 1355 N N . VAL A 1 183 ? -6.470 6.659 20.021 1.00 86.81 183 VAL A N 1
ATOM 1356 C CA . VAL A 1 183 ? -5.994 5.915 18.844 1.00 86.81 183 VAL A CA 1
ATOM 1357 C C . VAL A 1 183 ? -6.298 6.645 17.532 1.00 86.81 183 VAL A C 1
ATOM 1359 O O . VAL A 1 183 ? -5.605 6.466 16.528 1.00 86.81 183 VAL A O 1
ATOM 1362 N N . GLN A 1 184 ? -7.313 7.512 17.519 1.00 80.81 184 GLN A N 1
ATOM 1363 C CA . GLN A 1 184 ? -7.799 8.135 16.287 1.00 80.81 184 GLN A CA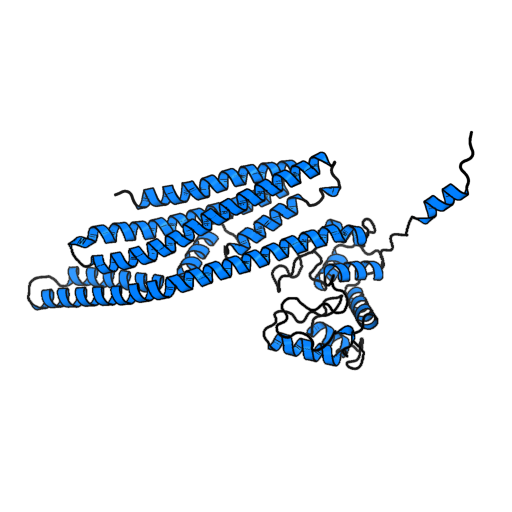 1
ATOM 1364 C C . GLN A 1 184 ? -6.731 8.997 15.594 1.00 80.81 184 GLN A C 1
ATOM 1366 O O . GLN A 1 184 ? -6.655 9.018 14.365 1.00 80.81 184 GLN A O 1
ATOM 1371 N N . GLN A 1 185 ? -5.870 9.672 16.363 1.00 75.06 185 GLN A N 1
ATOM 1372 C CA . GLN A 1 185 ? -4.795 10.499 15.810 1.00 75.06 185 GLN A CA 1
ATOM 1373 C C . GLN A 1 185 ? -3.743 9.662 15.063 1.00 75.06 185 GLN A C 1
ATOM 1375 O O . GLN A 1 185 ? -3.243 10.089 14.014 1.00 75.06 185 GLN A O 1
ATOM 1380 N N . GLU A 1 186 ? -3.415 8.481 15.588 1.00 79.88 186 GLU A N 1
ATOM 1381 C CA . GLU A 1 186 ? -2.503 7.527 14.954 1.00 79.88 186 GLU A CA 1
ATOM 1382 C C . GLU A 1 186 ? -3.108 7.017 13.642 1.00 79.88 186 GLU A C 1
ATOM 1384 O O . GLU A 1 186 ? -2.496 7.160 12.578 1.00 79.88 186 GLU A O 1
ATOM 1389 N N . ALA A 1 187 ? -4.361 6.562 13.698 1.00 82.25 187 ALA A N 1
ATOM 1390 C CA . ALA A 1 187 ? -5.089 6.049 12.543 1.00 82.25 187 ALA A CA 1
ATOM 1391 C C . ALA A 1 187 ? -5.265 7.079 11.424 1.00 82.25 187 ALA A C 1
ATOM 1393 O O . ALA A 1 187 ? -5.021 6.779 10.253 1.00 82.25 187 ALA A O 1
ATOM 1394 N N . ASP A 1 188 ? -5.631 8.319 11.754 1.00 77.62 188 ASP A N 1
ATOM 1395 C CA . ASP A 1 188 ? -5.757 9.396 10.768 1.00 77.62 188 ASP A CA 1
ATOM 1396 C C . ASP A 1 188 ? -4.418 9.737 10.109 1.00 77.62 188 ASP A C 1
ATOM 1398 O O . ASP A 1 188 ? -4.367 10.115 8.935 1.00 77.62 188 ASP A O 1
ATOM 1402 N N . THR A 1 189 ? -3.320 9.597 10.849 1.00 64.81 189 THR A N 1
ATOM 1403 C CA . THR A 1 189 ? -1.976 9.830 10.321 1.00 64.81 189 THR A CA 1
ATOM 1404 C C . THR A 1 189 ? -1.575 8.735 9.339 1.00 64.81 189 THR A C 1
ATOM 1406 O O . THR A 1 189 ? -1.142 9.069 8.233 1.00 64.81 189 THR A O 1
ATOM 1409 N N . ILE A 1 190 ? -1.804 7.460 9.673 1.00 67.81 190 ILE A N 1
ATOM 1410 C CA . ILE A 1 190 ? -1.538 6.345 8.753 1.00 67.81 190 ILE A CA 1
ATOM 1411 C C . ILE A 1 190 ? -2.409 6.458 7.499 1.00 67.81 190 ILE A C 1
ATOM 1413 O O . ILE A 1 190 ? -1.886 6.395 6.387 1.00 67.81 190 ILE A O 1
ATOM 1417 N N . ARG A 1 191 ? -3.717 6.723 7.640 1.00 74.00 191 ARG A N 1
ATOM 1418 C CA . ARG A 1 191 ? -4.621 6.907 6.487 1.00 74.00 191 ARG A CA 1
ATOM 1419 C C . ARG A 1 191 ? -4.137 7.981 5.523 1.00 74.00 191 ARG A C 1
ATOM 1421 O O . ARG A 1 191 ? -4.217 7.790 4.311 1.00 74.00 191 ARG A O 1
ATOM 1428 N N . ARG A 1 192 ? -3.652 9.118 6.041 1.00 66.19 192 ARG A N 1
ATOM 1429 C CA . ARG A 1 192 ? -3.074 10.181 5.203 1.00 66.19 192 ARG A CA 1
ATOM 1430 C C . ARG A 1 192 ? -1.823 9.694 4.478 1.00 66.19 192 ARG A C 1
ATOM 1432 O O . ARG A 1 192 ? -1.706 9.954 3.286 1.00 66.19 192 ARG A O 1
ATOM 1439 N N . GLY A 1 193 ? -0.936 8.971 5.161 1.00 60.66 193 GLY A N 1
ATOM 1440 C CA . GLY A 1 193 ? 0.257 8.374 4.554 1.00 60.66 193 GLY A CA 1
ATOM 1441 C C . GLY A 1 193 ? -0.078 7.408 3.413 1.00 60.66 193 GLY A C 1
ATOM 1442 O O . GLY A 1 193 ? 0.436 7.568 2.308 1.00 60.66 193 GLY A O 1
ATOM 1443 N N . VAL A 1 194 ? -1.009 6.479 3.647 1.00 63.62 194 VAL A N 1
ATOM 1444 C CA . VAL A 1 194 ? -1.489 5.515 2.640 1.00 63.62 194 VAL A CA 1
ATOM 1445 C C . VAL A 1 194 ? -2.153 6.226 1.454 1.00 63.62 194 VAL A C 1
ATOM 1447 O O . VAL A 1 194 ? -1.865 5.912 0.301 1.00 63.62 194 VAL A O 1
ATOM 1450 N N . ARG A 1 195 ? -3.001 7.238 1.704 1.00 61.34 195 ARG A N 1
ATOM 1451 C CA . ARG A 1 195 ? -3.624 8.032 0.631 1.00 61.34 195 ARG A CA 1
ATOM 1452 C C . ARG A 1 195 ? -2.582 8.747 -0.228 1.00 61.34 195 ARG A C 1
ATOM 1454 O O . ARG A 1 195 ? -2.721 8.737 -1.447 1.00 61.34 195 ARG A O 1
ATOM 1461 N N . ILE A 1 196 ? -1.570 9.353 0.392 1.00 55.31 196 ILE A N 1
ATOM 1462 C CA . ILE A 1 196 ? -0.472 9.999 -0.334 1.00 55.31 196 ILE A CA 1
ATOM 1463 C C . ILE A 1 196 ? 0.230 8.968 -1.226 1.00 55.31 196 ILE A C 1
ATOM 1465 O O . ILE A 1 196 ? 0.470 9.266 -2.390 1.00 55.31 196 ILE A O 1
ATOM 1469 N N . GLY A 1 197 ? 0.470 7.747 -0.730 1.00 53.91 197 GLY A N 1
ATOM 1470 C CA . GLY A 1 197 ? 0.967 6.624 -1.537 1.00 53.91 197 GLY A CA 1
ATOM 1471 C C . GLY A 1 197 ? 0.143 6.392 -2.810 1.00 53.91 197 GLY A C 1
ATOM 1472 O O . GLY A 1 197 ? 0.681 6.484 -3.907 1.00 53.91 197 GLY A O 1
ATOM 1473 N N . PHE A 1 198 ? -1.179 6.228 -2.693 1.00 55.03 198 PHE A N 1
ATOM 1474 C CA . PHE A 1 198 ? -2.054 6.049 -3.864 1.00 55.03 198 PHE A CA 1
ATOM 1475 C C . PHE A 1 198 ? -2.096 7.253 -4.819 1.00 55.03 198 PHE A C 1
ATOM 1477 O O . PHE A 1 198 ? -2.311 7.091 -6.022 1.00 55.03 198 PHE A O 1
ATOM 1484 N N . GLU A 1 199 ? -1.960 8.477 -4.307 1.00 55.38 199 GLU A N 1
ATOM 1485 C CA . GLU A 1 199 ? -1.873 9.678 -5.147 1.00 55.38 199 GLU A CA 1
ATOM 1486 C C . GLU A 1 199 ? -0.562 9.705 -5.943 1.00 55.38 199 GLU A C 1
ATOM 1488 O O . GLU A 1 199 ? -0.577 10.077 -7.119 1.00 55.38 199 GLU A O 1
ATOM 1493 N N . TRP A 1 200 ? 0.539 9.236 -5.349 1.00 52.00 200 TRP A N 1
ATOM 1494 C CA . TRP A 1 200 ? 1.797 9.017 -6.059 1.00 52.00 200 TRP A CA 1
ATOM 1495 C C . TRP A 1 200 ? 1.675 7.932 -7.123 1.00 52.00 200 TRP A C 1
ATOM 1497 O O . TRP A 1 200 ? 2.101 8.181 -8.247 1.00 52.00 200 TRP A O 1
ATOM 1507 N N . ASP A 1 201 ? 1.043 6.795 -6.824 1.00 50.12 201 ASP A N 1
ATOM 1508 C CA . ASP A 1 201 ? 0.838 5.719 -7.806 1.00 50.12 201 ASP A CA 1
ATOM 1509 C C . ASP A 1 201 ? 0.110 6.239 -9.047 1.00 50.12 201 ASP A C 1
ATOM 1511 O O . ASP A 1 201 ? 0.553 6.028 -10.171 1.00 50.12 201 ASP A O 1
ATOM 1515 N N . ARG A 1 202 ? -0.947 7.038 -8.855 1.00 56.56 202 ARG A N 1
ATOM 1516 C CA . ARG A 1 202 ? -1.665 7.669 -9.972 1.00 56.56 202 ARG A CA 1
ATOM 1517 C C . ARG A 1 202 ? -0.805 8.645 -10.762 1.00 56.56 202 ARG A C 1
ATOM 1519 O O . ARG A 1 202 ? -0.933 8.698 -11.981 1.00 56.56 202 ARG A O 1
ATOM 1526 N N . LEU A 1 203 ? 0.020 9.451 -10.095 1.00 50.59 203 LEU A N 1
ATOM 1527 C CA . LEU A 1 203 ? 0.931 10.367 -10.783 1.00 50.59 203 LEU A CA 1
ATOM 1528 C C . LEU A 1 203 ? 1.966 9.590 -11.600 1.00 50.59 203 LEU A C 1
ATOM 1530 O O . LEU A 1 203 ? 2.254 9.971 -12.731 1.00 50.59 203 LEU A O 1
ATOM 1534 N N . LEU A 1 204 ? 2.491 8.491 -11.060 1.00 52.44 204 LEU A N 1
ATOM 1535 C CA . LEU A 1 204 ? 3.423 7.617 -11.764 1.00 52.44 204 LEU A CA 1
ATOM 1536 C C . LEU A 1 204 ? 2.761 6.935 -12.957 1.00 52.44 204 LEU A C 1
ATOM 1538 O O . LEU A 1 204 ? 3.315 7.004 -14.051 1.00 52.44 204 LEU A O 1
ATOM 1542 N N . ASP A 1 205 ? 1.564 6.376 -12.783 1.00 54.97 205 ASP A N 1
ATOM 1543 C CA . ASP A 1 205 ? 0.770 5.796 -13.868 1.00 54.97 205 ASP A CA 1
ATOM 1544 C C . ASP A 1 205 ? 0.521 6.829 -14.971 1.00 54.97 205 ASP A C 1
ATOM 1546 O O . ASP A 1 205 ? 0.757 6.548 -16.142 1.00 54.97 205 ASP A O 1
ATOM 1550 N N . GLN A 1 206 ? 0.149 8.062 -14.610 1.00 59.09 206 GLN A N 1
ATOM 1551 C CA . GLN A 1 206 ? -0.030 9.160 -15.566 1.00 59.09 206 GLN A CA 1
ATOM 1552 C C . GLN A 1 206 ? 1.271 9.530 -16.282 1.00 59.09 206 GLN A C 1
ATOM 1554 O O . GLN A 1 206 ? 1.260 9.803 -17.484 1.00 59.09 206 GLN A O 1
ATOM 1559 N N . MET A 1 207 ? 2.401 9.557 -15.574 1.00 51.72 207 MET A N 1
ATOM 1560 C CA . MET A 1 207 ? 3.707 9.838 -16.170 1.00 51.72 207 MET A CA 1
ATOM 1561 C C . MET A 1 207 ? 4.141 8.722 -17.124 1.00 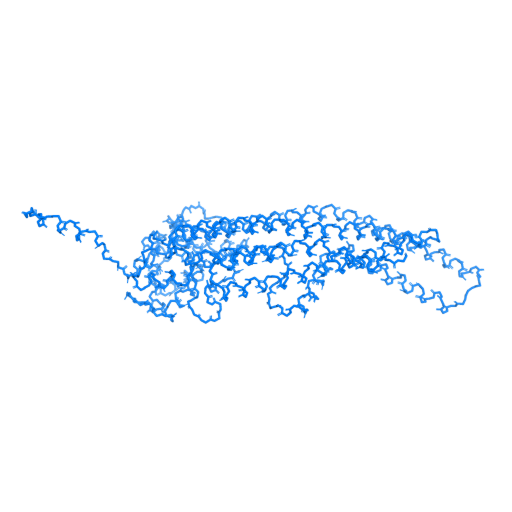51.72 207 MET A C 1
ATOM 1563 O O . MET A 1 207 ? 4.619 9.024 -18.217 1.00 51.72 207 MET A O 1
ATOM 1567 N N . VAL A 1 208 ? 3.949 7.455 -16.745 1.00 56.44 208 VAL A N 1
ATOM 1568 C CA . VAL A 1 208 ? 4.232 6.282 -17.583 1.00 56.44 208 VAL A CA 1
ATOM 1569 C C . VAL A 1 208 ? 3.320 6.275 -18.802 1.00 56.44 208 VAL A C 1
ATOM 1571 O O . VAL A 1 208 ? 3.814 6.161 -19.919 1.00 56.44 208 VAL A O 1
ATOM 1574 N N . GLU A 1 209 ? 2.015 6.473 -18.624 1.00 61.25 209 GLU A N 1
ATOM 1575 C CA . GLU A 1 209 ? 1.042 6.561 -19.712 1.00 61.25 209 GLU A CA 1
ATOM 1576 C C . GLU A 1 209 ? 1.413 7.690 -20.680 1.00 61.25 209 GLU A C 1
ATOM 1578 O O . GLU A 1 209 ? 1.518 7.470 -21.886 1.00 61.25 209 GLU A O 1
ATOM 1583 N N . THR A 1 210 ? 1.728 8.881 -20.168 1.00 59.03 210 THR A N 1
ATOM 1584 C CA . THR A 1 210 ? 2.171 10.018 -20.989 1.00 59.03 210 THR A CA 1
ATOM 1585 C C . THR A 1 210 ? 3.466 9.700 -21.741 1.00 59.03 210 THR A C 1
ATOM 1587 O O . THR A 1 210 ? 3.569 9.964 -22.942 1.00 59.03 210 THR A O 1
ATOM 1590 N N . ALA A 1 211 ? 4.452 9.096 -21.072 1.00 55.34 211 ALA A N 1
ATOM 1591 C CA . ALA A 1 211 ? 5.709 8.694 -21.693 1.00 55.34 211 ALA A CA 1
ATOM 1592 C C . ALA A 1 211 ? 5.490 7.641 -22.788 1.00 55.34 211 ALA A C 1
ATOM 1594 O O . ALA A 1 211 ? 6.051 7.772 -23.874 1.00 55.34 211 ALA A O 1
ATOM 1595 N N . MET A 1 212 ? 4.634 6.647 -22.548 1.00 59.38 212 MET A N 1
ATOM 1596 C CA . MET A 1 212 ? 4.274 5.620 -23.527 1.00 59.38 212 MET A CA 1
ATOM 1597 C C . MET A 1 212 ? 3.510 6.214 -24.713 1.00 59.38 212 MET A C 1
ATOM 1599 O O . MET A 1 212 ? 3.787 5.860 -25.857 1.00 59.38 212 MET A O 1
ATOM 1603 N N . THR A 1 213 ? 2.629 7.185 -24.471 1.00 67.50 213 THR A N 1
ATOM 1604 C CA . THR A 1 213 ? 1.891 7.897 -25.527 1.00 67.50 213 THR A CA 1
ATOM 1605 C C . THR A 1 213 ? 2.839 8.645 -26.470 1.00 67.50 213 THR A C 1
ATOM 1607 O O . THR A 1 213 ? 2.607 8.702 -27.677 1.00 67.50 213 THR A O 1
ATOM 1610 N N . LEU A 1 214 ? 3.943 9.182 -25.939 1.00 60.84 214 LEU A N 1
ATOM 1611 C CA . LEU A 1 214 ? 5.012 9.808 -26.723 1.00 60.84 214 LEU A CA 1
ATOM 1612 C C . LEU A 1 214 ? 5.954 8.779 -27.370 1.00 60.84 214 LEU A C 1
ATOM 1614 O O . LEU A 1 214 ? 6.419 8.988 -28.490 1.00 60.84 214 LEU A O 1
ATOM 1618 N N . PHE A 1 215 ? 6.241 7.674 -26.681 1.00 63.12 215 PHE A N 1
ATOM 1619 C CA . PHE A 1 215 ? 7.190 6.654 -27.123 1.00 63.12 215 PHE A CA 1
ATOM 1620 C C . PHE A 1 215 ? 6.649 5.804 -28.275 1.00 63.12 215 PHE A C 1
ATOM 1622 O O . PHE A 1 215 ? 7.355 5.629 -29.264 1.00 63.12 215 PHE A O 1
ATOM 1629 N N . ILE A 1 216 ? 5.405 5.319 -28.195 1.00 66.69 216 ILE A N 1
ATOM 1630 C CA . ILE A 1 216 ? 4.795 4.421 -29.193 1.00 66.69 216 ILE A CA 1
ATOM 1631 C C . ILE A 1 216 ? 4.938 4.938 -30.640 1.00 66.69 216 ILE A C 1
ATOM 1633 O O . ILE A 1 216 ? 5.443 4.188 -31.481 1.00 66.69 216 ILE A O 1
ATOM 1637 N N . PRO A 1 217 ? 4.567 6.191 -30.986 1.00 66.69 217 PRO A N 1
ATOM 1638 C CA . PRO A 1 217 ? 4.700 6.670 -32.363 1.00 66.69 217 PRO A CA 1
ATOM 1639 C C . PRO A 1 217 ? 6.166 6.798 -32.804 1.00 66.69 217 PRO A C 1
ATOM 1641 O O . PRO A 1 217 ? 6.491 6.499 -33.955 1.00 66.69 217 PRO A O 1
ATOM 1644 N N . VAL A 1 218 ? 7.066 7.191 -31.897 1.00 62.62 218 VAL A N 1
ATOM 1645 C CA . VAL A 1 218 ? 8.508 7.292 -32.172 1.00 62.62 218 VAL A CA 1
ATOM 1646 C C . VAL A 1 218 ? 9.112 5.907 -32.399 1.00 62.62 218 VAL A C 1
ATOM 1648 O O . VAL A 1 218 ? 9.874 5.715 -33.346 1.00 62.62 218 VAL A O 1
ATOM 1651 N N . ALA A 1 219 ? 8.738 4.928 -31.578 1.00 63.97 219 ALA A N 1
ATOM 1652 C CA . ALA A 1 219 ? 9.182 3.548 -31.687 1.00 63.97 219 ALA A CA 1
ATOM 1653 C C . ALA A 1 219 ? 8.670 2.885 -32.971 1.00 63.97 219 ALA A C 1
ATOM 1655 O O . ALA A 1 219 ? 9.441 2.215 -33.659 1.00 63.97 219 ALA A O 1
ATOM 1656 N N . ALA A 1 220 ? 7.411 3.125 -33.352 1.00 70.00 220 ALA A N 1
ATOM 1657 C CA . ALA A 1 220 ? 6.847 2.649 -34.614 1.00 70.00 220 ALA A CA 1
ATOM 1658 C C . ALA A 1 220 ? 7.586 3.239 -35.829 1.00 70.00 220 ALA A C 1
ATOM 1660 O O . ALA A 1 220 ? 7.975 2.500 -36.738 1.00 70.00 220 ALA A O 1
ATOM 1661 N N . ALA A 1 221 ? 7.851 4.550 -35.822 1.00 65.88 221 ALA A N 1
ATOM 1662 C CA . ALA A 1 221 ? 8.624 5.209 -36.873 1.00 65.88 221 ALA A CA 1
ATOM 1663 C C . ALA A 1 221 ? 10.062 4.665 -36.952 1.00 65.88 221 ALA A C 1
ATOM 1665 O O . ALA A 1 221 ? 10.535 4.315 -38.036 1.00 65.88 221 ALA A O 1
ATOM 1666 N N . ALA A 1 222 ? 10.736 4.521 -35.806 1.00 63.84 222 ALA A N 1
ATOM 1667 C CA . ALA A 1 222 ? 12.082 3.960 -35.726 1.00 63.84 222 ALA A CA 1
ATOM 1668 C C . ALA A 1 222 ? 12.131 2.505 -36.217 1.00 63.84 222 ALA A C 1
ATOM 1670 O O . ALA A 1 222 ? 13.050 2.134 -36.943 1.00 63.84 222 ALA A O 1
ATOM 1671 N N . SER A 1 223 ? 11.116 1.703 -35.893 1.00 70.12 223 SER A N 1
ATOM 1672 C CA . SER A 1 223 ? 10.989 0.307 -36.326 1.00 70.12 223 SER A CA 1
ATOM 1673 C C . SER A 1 223 ? 10.826 0.191 -37.842 1.00 70.12 223 SER A C 1
ATOM 1675 O O . SER A 1 223 ? 11.554 -0.563 -38.492 1.00 70.12 223 SER A O 1
ATOM 1677 N N . GLY A 1 224 ? 9.919 0.976 -38.436 1.00 69.31 224 GLY A N 1
ATOM 1678 C CA . GLY A 1 224 ? 9.726 1.000 -39.890 1.00 69.31 224 GLY A CA 1
ATOM 1679 C C . GLY A 1 224 ? 10.993 1.430 -40.632 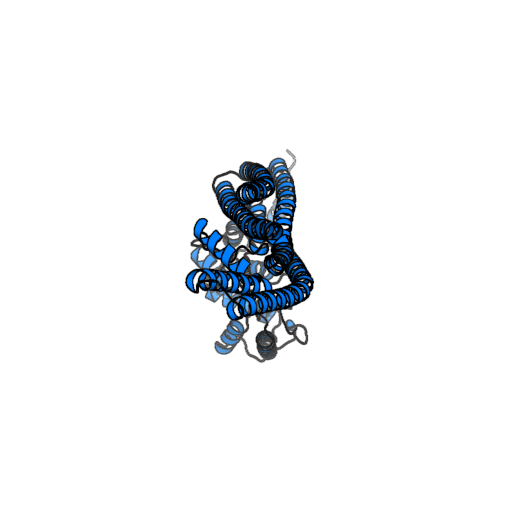1.00 69.31 224 GLY A C 1
ATOM 1680 O O . GLY A 1 224 ? 11.373 0.848 -41.650 1.00 69.31 224 GLY A O 1
ATOM 1681 N N . MET A 1 225 ? 11.704 2.403 -40.073 1.00 68.06 225 MET A N 1
ATOM 1682 C CA . MET A 1 225 ? 12.965 2.891 -40.609 1.00 68.06 225 MET A CA 1
ATOM 1683 C C . MET A 1 225 ? 14.097 1.861 -40.495 1.00 68.06 225 MET A C 1
ATOM 1685 O O . MET A 1 225 ? 14.842 1.659 -41.453 1.00 68.06 225 MET A O 1
ATOM 1689 N N . LEU A 1 226 ? 14.176 1.150 -39.369 1.00 68.44 226 LEU A N 1
ATOM 1690 C CA . LEU A 1 226 ? 15.126 0.065 -39.127 1.00 68.44 226 LEU A CA 1
ATOM 1691 C C . LEU A 1 226 ? 14.918 -1.115 -40.085 1.00 68.44 226 LEU A C 1
ATOM 1693 O O . LEU A 1 226 ? 15.893 -1.596 -40.662 1.00 68.44 226 LEU A O 1
ATOM 1697 N N . LEU A 1 227 ? 13.669 -1.515 -40.352 1.00 76.50 227 LEU A N 1
ATOM 1698 C CA . LEU A 1 227 ? 13.361 -2.523 -41.379 1.00 76.50 227 LEU A CA 1
ATOM 1699 C C . LEU A 1 227 ? 13.736 -2.049 -42.777 1.00 76.50 227 LEU A C 1
ATOM 1701 O O . LEU A 1 227 ? 14.345 -2.800 -43.533 1.00 76.50 227 LEU A O 1
ATOM 1705 N N . THR A 1 228 ? 13.398 -0.807 -43.117 1.00 76.44 228 THR A N 1
ATOM 1706 C CA . THR A 1 228 ? 13.682 -0.250 -44.445 1.00 76.44 228 THR A CA 1
ATOM 1707 C C . THR A 1 228 ? 15.185 -0.230 -44.711 1.00 76.44 228 THR A C 1
ATOM 1709 O O . THR A 1 228 ? 15.640 -0.702 -45.751 1.00 76.44 228 THR A O 1
ATOM 1712 N N . LEU A 1 229 ? 15.975 0.252 -43.751 1.00 68.69 229 LEU A N 1
ATOM 1713 C CA . LEU A 1 229 ? 17.430 0.318 -43.877 1.00 68.69 229 LEU A CA 1
ATOM 1714 C C . LEU A 1 229 ? 18.071 -1.075 -43.893 1.00 68.69 229 LEU A C 1
ATOM 1716 O O . LEU A 1 229 ? 18.998 -1.308 -44.670 1.00 68.69 229 LEU A O 1
ATOM 1720 N N . PHE A 1 230 ? 17.538 -2.026 -43.122 1.00 72.38 230 PHE A N 1
ATOM 1721 C CA . PHE A 1 230 ? 17.975 -3.420 -43.178 1.00 72.38 230 PHE A CA 1
ATOM 1722 C C . PHE A 1 230 ? 17.678 -4.074 -44.537 1.00 72.38 230 PHE A C 1
ATOM 1724 O O . PHE A 1 230 ? 18.547 -4.740 -45.098 1.00 72.38 230 PHE A O 1
ATOM 1731 N N . LEU A 1 231 ? 16.489 -3.848 -45.108 1.00 77.38 231 LEU A N 1
ATOM 1732 C CA . LEU A 1 231 ? 16.120 -4.348 -46.436 1.00 77.38 231 LEU A CA 1
ATOM 1733 C C . LEU A 1 231 ? 17.008 -3.751 -47.535 1.00 77.38 231 LEU A C 1
ATOM 1735 O O . LEU A 1 231 ? 17.452 -4.475 -48.424 1.00 77.38 231 LEU A O 1
ATOM 1739 N N . VAL A 1 232 ? 17.322 -2.455 -47.457 1.00 73.88 232 VAL A N 1
ATOM 1740 C CA . VAL A 1 232 ? 18.257 -1.803 -48.387 1.00 73.88 232 VAL A CA 1
ATOM 1741 C C . VAL A 1 232 ? 19.666 -2.402 -48.264 1.00 73.88 232 VAL A C 1
ATOM 1743 O O . VAL A 1 232 ? 20.261 -2.746 -49.286 1.00 73.88 232 VAL A O 1
ATOM 1746 N N . ASP A 1 233 ? 20.192 -2.593 -47.046 1.00 70.12 233 ASP A N 1
ATOM 1747 C CA . ASP A 1 233 ? 21.497 -3.247 -46.817 1.00 70.12 233 ASP A CA 1
ATOM 1748 C C . ASP A 1 233 ? 21.508 -4.684 -47.371 1.00 70.12 233 ASP A C 1
ATOM 1750 O O . ASP A 1 233 ? 22.483 -5.091 -48.009 1.00 70.12 233 ASP A O 1
ATOM 1754 N N . LEU A 1 234 ? 20.408 -5.428 -47.204 1.00 74.94 234 LEU A N 1
ATOM 1755 C CA . LEU A 1 234 ? 20.239 -6.781 -47.737 1.00 74.94 234 LEU A CA 1
ATOM 1756 C C . LEU A 1 234 ? 20.284 -6.802 -49.273 1.00 74.94 234 LEU A C 1
ATOM 1758 O O . LEU A 1 234 ? 21.023 -7.602 -49.847 1.00 74.94 234 LEU A O 1
ATOM 1762 N N . VAL A 1 235 ? 19.544 -5.908 -49.941 1.00 77.88 235 VAL A N 1
ATOM 1763 C CA . VAL A 1 235 ? 19.501 -5.812 -51.412 1.00 77.88 235 VAL A CA 1
ATOM 1764 C C . VAL A 1 235 ? 20.859 -5.401 -51.979 1.00 77.88 235 VAL A C 1
ATOM 1766 O O . VAL A 1 235 ? 21.348 -6.035 -52.913 1.00 77.88 235 VAL A O 1
ATOM 1769 N N . LEU A 1 236 ? 21.505 -4.382 -51.403 1.00 71.88 236 LEU A N 1
ATOM 1770 C CA . LEU A 1 236 ? 22.807 -3.901 -51.875 1.00 71.88 236 LEU A CA 1
ATOM 1771 C C . LEU A 1 236 ? 23.893 -4.974 -51.738 1.00 71.88 236 LEU A C 1
ATOM 1773 O O . LEU A 1 236 ? 24.680 -5.183 -52.662 1.00 71.88 236 LEU A O 1
ATOM 1777 N N . ARG A 1 237 ? 23.928 -5.692 -50.609 1.00 71.81 237 ARG A N 1
ATOM 1778 C CA . ARG A 1 237 ? 24.887 -6.787 -50.391 1.00 71.81 237 ARG A CA 1
ATOM 1779 C C . ARG A 1 237 ? 24.574 -8.008 -51.244 1.00 71.81 237 ARG A C 1
ATOM 1781 O O . ARG A 1 237 ? 25.502 -8.616 -51.770 1.00 71.81 237 ARG A O 1
ATOM 1788 N N . GLY A 1 238 ? 23.296 -8.347 -51.407 1.00 72.62 238 GLY A N 1
ATOM 1789 C CA . GLY A 1 238 ? 22.850 -9.414 -52.301 1.00 72.62 238 GLY A CA 1
ATOM 1790 C C . GLY A 1 238 ? 23.240 -9.135 -53.754 1.00 72.62 238 GLY A C 1
ATOM 1791 O O . GLY A 1 238 ? 23.787 -10.009 -54.418 1.00 72.62 238 GLY A O 1
ATOM 1792 N N . GLY A 1 239 ? 23.067 -7.892 -54.214 1.00 71.00 239 GLY A N 1
ATOM 1793 C CA . GLY A 1 239 ? 23.512 -7.441 -55.534 1.00 71.00 239 GLY A CA 1
ATOM 1794 C C . GLY A 1 239 ? 25.032 -7.513 -55.703 1.00 71.00 239 GLY A C 1
ATOM 1795 O O . GLY A 1 239 ? 25.514 -8.038 -56.701 1.00 71.00 239 GLY A O 1
ATOM 1796 N N . GLN A 1 240 ? 25.805 -7.072 -54.704 1.00 69.38 240 GLN A N 1
ATOM 1797 C CA . GLN A 1 240 ? 27.270 -7.213 -54.716 1.00 69.38 240 GLN A CA 1
ATOM 1798 C C . GLN A 1 240 ? 27.713 -8.683 -54.761 1.00 69.38 240 GLN A C 1
ATOM 1800 O O . GLN A 1 240 ? 28.670 -9.016 -55.457 1.00 69.38 240 GLN A O 1
ATOM 1805 N N . TRP A 1 241 ? 27.010 -9.570 -54.053 1.00 70.06 241 TRP A N 1
ATOM 1806 C CA . TRP A 1 241 ? 27.281 -11.005 -54.076 1.00 70.06 241 TRP A CA 1
ATOM 1807 C C . TRP A 1 241 ? 26.954 -11.640 -55.435 1.00 70.06 241 TRP A C 1
ATOM 1809 O O . TRP A 1 241 ? 27.736 -12.453 -55.924 1.00 70.06 241 TRP A O 1
ATOM 1819 N N . ALA A 1 242 ? 25.856 -11.221 -56.070 1.00 69.44 242 ALA A N 1
ATOM 1820 C CA . ALA A 1 242 ? 25.442 -11.693 -57.390 1.00 69.44 242 ALA A CA 1
ATOM 1821 C C . ALA A 1 242 ? 26.362 -11.215 -58.532 1.00 69.44 242 ALA A C 1
ATOM 1823 O O . ALA A 1 242 ? 26.486 -11.911 -59.537 1.00 69.44 242 ALA A O 1
ATOM 1824 N N . ILE A 1 243 ? 27.003 -10.046 -58.387 1.00 73.94 243 ILE A N 1
ATOM 1825 C CA . ILE A 1 243 ? 27.804 -9.405 -59.447 1.00 73.94 243 ILE A CA 1
ATOM 1826 C C . ILE A 1 243 ? 29.314 -9.728 -59.340 1.00 73.94 243 ILE A C 1
ATOM 1828 O O . ILE A 1 243 ? 29.994 -9.720 -60.365 1.00 73.94 243 ILE A O 1
ATOM 1832 N N . GLY A 1 244 ? 29.861 -10.093 -58.166 1.00 63.59 244 GLY A N 1
ATOM 1833 C CA . GLY A 1 244 ? 31.200 -10.708 -58.088 1.00 63.59 244 GLY A CA 1
ATOM 1834 C C . GLY A 1 244 ? 32.018 -10.541 -56.789 1.00 63.59 244 GLY A C 1
ATOM 1835 O O . GLY A 1 244 ? 32.016 -9.500 -56.141 1.00 63.59 244 GLY A O 1
ATOM 1836 N N . SER A 1 245 ? 32.799 -11.594 -56.487 1.00 55.19 245 SER A N 1
ATOM 1837 C CA . SER A 1 245 ? 34.039 -11.666 -55.672 1.00 55.19 245 SER A CA 1
ATOM 1838 C C . SER A 1 245 ? 34.014 -11.488 -54.135 1.00 55.19 245 SER A C 1
ATOM 1840 O O . SER A 1 245 ? 34.866 -10.782 -53.589 1.00 55.19 245 SER A O 1
ATOM 1842 N N . ARG A 1 246 ? 33.149 -12.191 -53.383 1.00 55.44 246 ARG A N 1
ATOM 1843 C CA . ARG A 1 246 ? 33.389 -12.477 -51.942 1.00 55.44 246 ARG A CA 1
ATOM 1844 C C . ARG A 1 246 ? 33.025 -13.916 -51.561 1.00 55.44 246 ARG A C 1
ATOM 1846 O O . ARG A 1 246 ? 32.046 -14.456 -52.064 1.00 55.44 246 ARG A O 1
ATOM 1853 N N . SER A 1 247 ? 33.808 -14.528 -50.667 1.00 57.19 247 SER A N 1
ATOM 1854 C CA . SER A 1 247 ? 33.578 -15.890 -50.167 1.00 57.19 247 SER A CA 1
ATOM 1855 C C . SER A 1 247 ? 32.429 -15.949 -49.144 1.00 57.19 247 SER A C 1
ATOM 1857 O O . SER A 1 247 ? 32.303 -15.100 -48.260 1.00 57.19 247 SER A O 1
ATOM 1859 N N . LEU A 1 248 ? 31.596 -16.988 -49.276 1.00 52.59 248 LEU A N 1
ATOM 1860 C CA . LEU A 1 248 ? 30.389 -17.288 -48.484 1.00 52.59 248 LEU A CA 1
ATOM 1861 C C . LEU A 1 248 ? 30.527 -17.203 -46.940 1.00 52.59 248 LEU A C 1
ATOM 1863 O O . LEU A 1 248 ? 29.607 -16.675 -46.310 1.00 52.59 248 LEU A O 1
ATOM 1867 N N . PRO A 1 249 ? 31.622 -17.659 -46.291 1.00 51.88 249 PRO A N 1
ATOM 1868 C CA . PRO A 1 249 ? 31.632 -17.815 -44.830 1.00 51.88 249 PRO A CA 1
ATOM 1869 C C . PRO A 1 249 ? 31.662 -16.497 -44.038 1.00 51.88 249 PRO A C 1
ATOM 1871 O O . PRO A 1 249 ? 31.055 -16.405 -42.974 1.00 51.88 249 PRO A O 1
ATOM 1874 N N . GLY A 1 250 ? 32.339 -15.459 -44.548 1.00 53.31 250 GLY A N 1
ATOM 1875 C CA . GLY A 1 250 ? 32.477 -14.169 -43.852 1.00 53.31 250 GLY A CA 1
ATOM 1876 C C . GLY A 1 250 ? 31.282 -13.223 -44.032 1.00 53.31 250 GLY A C 1
ATOM 1877 O O . GLY A 1 250 ? 31.047 -12.346 -43.203 1.00 53.31 250 GLY A O 1
ATOM 1878 N N . GLY A 1 251 ? 30.513 -13.392 -45.114 1.00 58.59 251 GLY A N 1
ATOM 1879 C CA . GLY A 1 251 ? 29.294 -12.616 -45.367 1.00 58.59 251 GLY A CA 1
ATOM 1880 C C . GLY A 1 251 ? 28.101 -13.105 -44.546 1.00 58.59 251 GLY A C 1
ATOM 1881 O O . GLY A 1 251 ? 27.344 -12.291 -44.020 1.00 58.59 251 GLY A O 1
ATOM 1882 N N . PHE A 1 252 ? 27.972 -14.426 -44.387 1.00 60.53 252 PHE A N 1
ATOM 1883 C CA . PHE A 1 252 ? 26.861 -15.051 -43.669 1.00 60.53 252 PHE A CA 1
ATOM 1884 C C . PHE A 1 252 ? 26.885 -14.747 -42.165 1.00 60.53 252 PHE A C 1
ATOM 1886 O O . PHE A 1 252 ? 25.871 -14.333 -41.611 1.00 60.53 252 PHE A O 1
ATOM 1893 N N . SER A 1 253 ? 28.045 -14.851 -41.509 1.00 59.03 253 SER A N 1
ATOM 1894 C CA . SER A 1 253 ? 28.188 -14.519 -40.081 1.00 59.03 253 SER A CA 1
ATOM 1895 C C . SER A 1 253 ? 27.870 -13.048 -39.783 1.00 59.03 253 SER A C 1
ATOM 1897 O O . SER A 1 253 ? 27.189 -12.745 -38.804 1.00 59.03 253 SER A O 1
ATOM 1899 N N . SER A 1 254 ? 28.285 -12.129 -40.663 1.00 60.16 254 SER A N 1
ATOM 1900 C CA . SER A 1 254 ? 27.943 -10.706 -40.549 1.00 60.16 254 SER A CA 1
ATOM 1901 C C . SER A 1 254 ? 26.442 -10.455 -40.712 1.00 60.16 254 SER A C 1
ATOM 1903 O O . SER A 1 254 ? 25.886 -9.606 -40.018 1.00 60.16 254 SER A O 1
ATOM 1905 N N . LEU A 1 255 ? 25.780 -11.193 -41.605 1.00 65.94 255 LEU A N 1
ATOM 1906 C CA . LEU A 1 255 ? 24.346 -11.072 -41.854 1.00 65.94 255 LEU A CA 1
ATOM 1907 C C . LEU A 1 255 ? 23.515 -11.627 -40.690 1.00 65.94 255 LEU A C 1
ATOM 1909 O O . LEU A 1 255 ? 22.583 -10.960 -40.250 1.00 65.94 255 LEU A O 1
ATOM 1913 N N . VAL A 1 256 ? 23.900 -12.781 -40.137 1.00 66.19 256 VAL A N 1
ATOM 1914 C CA . VAL A 1 256 ? 23.280 -13.363 -38.933 1.00 66.19 256 VAL A CA 1
ATOM 1915 C C . VAL A 1 256 ? 23.420 -12.422 -37.736 1.00 66.19 256 VAL A C 1
ATOM 1917 O O . VAL A 1 256 ? 22.437 -12.160 -37.048 1.00 66.19 256 VAL A O 1
ATOM 1920 N N . PHE A 1 257 ? 24.608 -11.850 -37.516 1.00 61.09 257 PHE A N 1
ATOM 1921 C CA . PHE A 1 257 ? 24.825 -10.877 -36.444 1.00 61.09 257 PHE A CA 1
ATOM 1922 C C . PHE A 1 257 ? 23.940 -9.632 -36.608 1.00 61.09 257 PHE A C 1
ATOM 1924 O O . PHE A 1 257 ? 23.278 -9.216 -35.662 1.00 61.09 257 PHE A O 1
ATOM 1931 N N . ARG A 1 258 ? 23.873 -9.058 -37.817 1.00 65.44 258 ARG A N 1
ATOM 1932 C CA . ARG A 1 258 ? 23.026 -7.886 -38.113 1.00 65.44 258 ARG A CA 1
ATOM 1933 C C . ARG A 1 258 ? 21.547 -8.183 -37.914 1.00 65.44 258 ARG A C 1
ATOM 1935 O O . ARG A 1 258 ? 20.851 -7.368 -37.322 1.00 65.44 258 ARG A O 1
ATOM 1942 N N . PHE A 1 259 ? 21.085 -9.341 -38.379 1.00 69.19 259 PHE A N 1
ATOM 1943 C CA . PHE A 1 259 ? 19.714 -9.784 -38.161 1.00 69.19 259 PHE A CA 1
ATOM 1944 C C . PHE A 1 259 ? 19.411 -9.926 -36.664 1.00 69.19 259 PHE A C 1
ATOM 1946 O O . PHE A 1 259 ? 18.390 -9.428 -36.204 1.00 69.19 259 PHE A O 1
ATOM 1953 N N . GLY A 1 260 ? 20.328 -10.513 -35.889 1.00 63.56 260 GLY A N 1
ATOM 1954 C CA . GLY A 1 260 ? 20.211 -10.602 -34.432 1.00 63.56 260 GLY A CA 1
ATOM 1955 C C . GLY A 1 260 ? 20.138 -9.233 -33.751 1.00 63.56 260 GLY A C 1
ATOM 1956 O O . GLY A 1 260 ? 19.296 -9.028 -32.882 1.00 63.56 260 GLY A O 1
ATOM 1957 N N . VAL A 1 261 ? 20.957 -8.268 -34.184 1.00 64.00 261 VAL A N 1
ATOM 1958 C CA . VAL A 1 261 ? 20.904 -6.885 -33.679 1.00 64.00 261 VAL A CA 1
ATOM 1959 C C . VAL A 1 261 ? 19.573 -6.222 -34.033 1.00 64.00 261 VAL A C 1
ATOM 1961 O O . VAL A 1 261 ? 18.949 -5.641 -33.156 1.00 64.00 261 VAL A O 1
ATOM 1964 N N . VAL A 1 262 ? 19.105 -6.336 -35.278 1.00 67.88 262 VAL A N 1
ATOM 1965 C CA . VAL A 1 262 ? 17.813 -5.791 -35.742 1.00 67.88 262 VAL A CA 1
ATOM 1966 C C . VAL A 1 262 ? 16.645 -6.396 -34.961 1.00 67.88 262 VAL A C 1
ATOM 1968 O O . VAL A 1 262 ? 15.754 -5.665 -34.535 1.00 67.88 262 VAL A O 1
ATOM 1971 N N . LEU A 1 263 ? 16.668 -7.707 -34.722 1.00 69.62 263 LEU A N 1
ATOM 1972 C CA . LEU A 1 263 ? 15.658 -8.408 -33.933 1.00 69.62 263 LEU A CA 1
ATOM 1973 C C . LEU A 1 263 ? 15.660 -7.940 -32.471 1.00 69.62 263 LEU A C 1
ATOM 1975 O O . LEU A 1 263 ? 14.604 -7.635 -31.928 1.00 69.62 263 LEU A O 1
ATOM 1979 N N . LEU A 1 264 ? 16.839 -7.816 -31.855 1.00 66.44 264 LEU A N 1
ATOM 1980 C CA . LEU A 1 264 ? 16.982 -7.280 -30.500 1.00 66.44 264 LEU A CA 1
ATOM 1981 C C . LEU A 1 264 ? 16.463 -5.837 -30.414 1.00 66.44 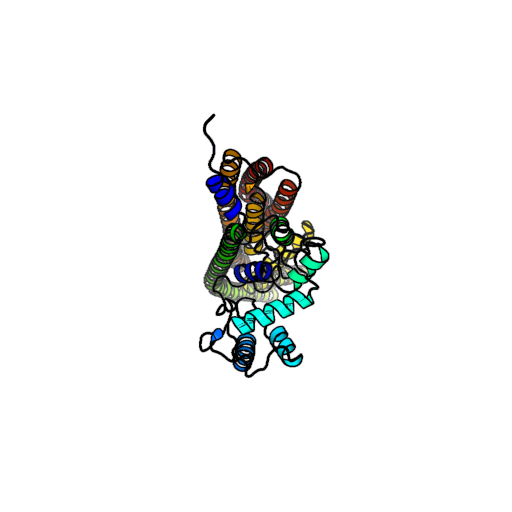264 LEU A C 1
ATOM 1983 O O . LEU A 1 264 ? 15.709 -5.503 -29.506 1.00 66.44 264 LEU A O 1
ATOM 1987 N N . CYS A 1 265 ? 16.823 -4.999 -31.387 1.00 67.31 265 CYS A N 1
ATOM 1988 C CA . CYS A 1 265 ? 16.346 -3.623 -31.504 1.00 67.31 265 CYS A CA 1
ATOM 1989 C C . CYS A 1 265 ? 14.814 -3.560 -31.590 1.00 67.31 265 CYS A C 1
ATOM 1991 O O . CYS A 1 265 ? 14.197 -2.721 -30.942 1.00 67.31 265 CYS A O 1
ATOM 1993 N N . MET A 1 266 ? 14.206 -4.463 -32.360 1.00 70.56 266 MET A N 1
ATOM 1994 C CA . MET A 1 266 ? 12.754 -4.563 -32.504 1.00 70.56 266 MET A CA 1
ATOM 1995 C C . MET A 1 266 ? 12.056 -4.977 -31.217 1.00 70.56 266 MET A C 1
ATOM 1997 O O . MET A 1 266 ? 11.046 -4.378 -30.866 1.00 70.56 266 MET A O 1
ATOM 2001 N N . ILE A 1 267 ? 12.605 -5.957 -30.498 1.00 68.19 267 ILE A N 1
ATOM 2002 C CA . ILE A 1 267 ? 12.074 -6.379 -29.196 1.00 68.19 267 ILE A CA 1
ATOM 2003 C C . ILE A 1 267 ? 12.092 -5.197 -28.219 1.00 68.19 267 ILE A C 1
ATOM 2005 O O . ILE A 1 267 ? 11.082 -4.916 -27.585 1.00 68.19 267 ILE A O 1
ATOM 2009 N N . VAL A 1 268 ? 13.198 -4.449 -28.163 1.00 65.12 268 VAL A N 1
ATOM 2010 C CA . VAL A 1 268 ? 13.331 -3.273 -27.284 1.00 65.12 268 VAL A CA 1
ATOM 2011 C C . VAL A 1 268 ? 12.359 -2.143 -27.658 1.00 65.12 268 VAL A C 1
ATOM 2013 O O . VAL A 1 268 ? 11.864 -1.455 -26.769 1.00 65.12 268 VAL A O 1
ATOM 2016 N N . LEU A 1 269 ? 12.078 -1.930 -28.950 1.00 66.81 269 LEU A N 1
ATOM 2017 C CA . LEU A 1 269 ? 11.143 -0.889 -29.406 1.00 66.81 269 LEU A CA 1
ATOM 2018 C C . LEU A 1 269 ? 9.673 -1.269 -29.213 1.00 66.81 269 LEU A C 1
ATOM 2020 O O . LEU A 1 269 ? 8.860 -0.389 -28.943 1.00 66.81 269 LEU A O 1
ATOM 2024 N N . MET A 1 270 ? 9.327 -2.543 -29.395 1.00 67.88 270 MET A N 1
ATOM 2025 C CA . MET A 1 270 ? 7.939 -3.012 -29.338 1.00 67.88 270 MET A CA 1
ATOM 2026 C C . MET A 1 270 ? 7.491 -3.343 -27.914 1.00 67.88 270 MET A C 1
ATOM 2028 O O . MET A 1 270 ? 6.333 -3.122 -27.583 1.00 67.88 270 MET A O 1
ATOM 2032 N N . GLU A 1 271 ? 8.406 -3.821 -27.070 1.00 70.38 271 GLU A N 1
ATOM 2033 C CA . GLU A 1 271 ? 8.132 -4.249 -25.694 1.00 70.38 271 GLU A CA 1
ATOM 2034 C C . GLU A 1 271 ? 9.123 -3.588 -24.713 1.00 70.38 271 GLU A C 1
ATOM 2036 O O . GLU A 1 271 ? 9.936 -4.265 -24.076 1.00 70.38 271 GLU A O 1
ATOM 2041 N N . PRO A 1 272 ? 9.104 -2.246 -24.570 1.00 59.47 272 PRO A N 1
ATOM 2042 C CA . PRO A 1 272 ? 10.043 -1.536 -23.698 1.00 59.47 272 PRO A CA 1
ATOM 2043 C C . PRO A 1 272 ? 9.882 -1.923 -22.219 1.00 59.47 272 PRO A C 1
ATOM 2045 O O . PRO A 1 272 ? 10.860 -1.907 -21.473 1.00 59.47 272 PRO A O 1
ATOM 2048 N N . LEU A 1 273 ? 8.669 -2.303 -21.800 1.00 60.34 273 LEU A N 1
ATOM 2049 C CA . LEU A 1 273 ? 8.371 -2.734 -20.432 1.00 60.34 273 LEU A CA 1
ATOM 2050 C C . LEU A 1 273 ? 9.027 -4.082 -20.103 1.00 60.34 273 LEU A C 1
ATOM 2052 O O . LEU A 1 273 ? 9.604 -4.228 -19.031 1.00 60.34 273 LEU A O 1
ATOM 2056 N N . ALA A 1 274 ? 9.077 -5.015 -21.059 1.00 64.69 274 ALA A N 1
ATOM 2057 C CA . ALA A 1 274 ? 9.734 -6.307 -20.863 1.00 64.69 274 ALA A CA 1
ATOM 2058 C C . ALA A 1 274 ? 11.243 -6.172 -20.577 1.00 64.69 274 ALA A C 1
ATOM 2060 O O . ALA A 1 274 ? 11.819 -6.971 -19.837 1.00 64.69 274 ALA A O 1
ATOM 2061 N N . LEU A 1 275 ? 11.901 -5.149 -21.140 1.00 59.75 275 LEU A N 1
ATOM 2062 C CA . LEU A 1 275 ? 13.305 -4.851 -20.843 1.00 59.75 275 LEU A CA 1
ATOM 2063 C C . LEU A 1 275 ? 13.482 -4.357 -19.401 1.00 59.75 275 LEU A C 1
ATOM 2065 O O . LEU A 1 275 ? 14.441 -4.751 -18.737 1.00 59.75 275 LEU A O 1
ATOM 2069 N N . VAL A 1 276 ? 12.571 -3.506 -18.924 1.00 58.78 276 VAL A N 1
ATOM 2070 C CA . VAL A 1 276 ? 12.578 -3.009 -17.542 1.00 58.78 276 VAL A CA 1
ATOM 2071 C C . VAL A 1 276 ? 12.362 -4.164 -16.566 1.00 58.78 276 VAL A C 1
ATOM 2073 O O . VAL A 1 276 ? 13.156 -4.306 -15.641 1.00 58.78 276 VAL A O 1
ATOM 2076 N N . ASP A 1 277 ? 11.393 -5.042 -16.830 1.00 62.16 277 ASP A N 1
ATOM 2077 C CA . ASP A 1 277 ? 11.103 -6.219 -15.997 1.00 62.16 277 ASP A CA 1
ATOM 2078 C C . ASP A 1 277 ? 12.282 -7.201 -15.935 1.00 62.16 277 ASP A C 1
ATOM 2080 O O . ASP A 1 277 ? 12.577 -7.793 -14.895 1.00 62.16 277 ASP A O 1
ATOM 2084 N N . MET A 1 278 ? 13.003 -7.367 -17.046 1.00 63.28 278 MET A N 1
ATOM 2085 C CA . MET A 1 278 ? 14.212 -8.189 -17.080 1.00 63.28 278 MET A CA 1
ATOM 2086 C C . MET A 1 278 ? 15.338 -7.573 -16.238 1.00 63.28 278 MET A C 1
ATOM 2088 O O . MET A 1 278 ? 16.004 -8.287 -15.486 1.00 63.28 278 MET A O 1
ATOM 2092 N N . ILE A 1 279 ? 15.565 -6.259 -16.360 1.00 58.59 279 ILE A N 1
ATOM 2093 C CA . ILE A 1 279 ? 16.578 -5.538 -15.572 1.00 58.59 279 ILE A CA 1
ATOM 2094 C C . ILE A 1 279 ? 16.226 -5.593 -14.079 1.00 58.59 279 ILE A C 1
ATOM 2096 O O . ILE A 1 279 ? 17.107 -5.854 -13.258 1.00 58.59 279 ILE A O 1
ATOM 2100 N N . ASP A 1 280 ? 14.949 -5.419 -13.743 1.00 59.25 280 ASP A N 1
ATOM 2101 C CA . ASP A 1 280 ? 14.404 -5.578 -12.395 1.00 59.25 280 ASP A CA 1
ATOM 2102 C C . ASP A 1 280 ? 14.672 -6.984 -11.833 1.00 59.25 280 ASP A C 1
ATOM 2104 O O . ASP A 1 280 ? 15.223 -7.126 -10.741 1.00 59.25 280 ASP A O 1
ATOM 2108 N N . GLY A 1 281 ? 14.373 -8.036 -12.602 1.00 61.66 281 GLY A N 1
ATOM 2109 C CA . GLY A 1 281 ? 14.610 -9.421 -12.188 1.00 61.66 281 GLY A CA 1
ATOM 2110 C C . GLY A 1 281 ? 16.085 -9.732 -11.907 1.00 61.66 281 GLY A C 1
ATOM 2111 O O . GLY A 1 281 ? 16.406 -10.406 -10.925 1.00 61.66 281 GLY A O 1
ATOM 2112 N N . VAL A 1 282 ? 17.000 -9.203 -12.727 1.00 62.34 282 VAL A N 1
ATOM 2113 C CA . VAL A 1 282 ? 18.447 -9.346 -12.496 1.00 62.34 282 VAL A CA 1
ATOM 2114 C C . VAL A 1 282 ? 18.874 -8.584 -11.242 1.00 62.34 282 VAL A C 1
ATOM 2116 O O . VAL A 1 282 ? 19.586 -9.151 -10.412 1.00 62.34 282 VAL A O 1
ATOM 2119 N N . ALA A 1 283 ? 18.415 -7.343 -11.060 1.00 58.41 283 ALA A N 1
ATOM 2120 C CA . ALA A 1 283 ? 18.722 -6.555 -9.869 1.00 58.41 283 ALA A CA 1
ATOM 2121 C C . ALA A 1 283 ? 18.251 -7.261 -8.583 1.00 58.41 283 ALA A C 1
ATOM 2123 O O . ALA A 1 283 ? 19.030 -7.376 -7.637 1.00 58.41 283 ALA A O 1
ATOM 2124 N N . ARG A 1 284 ? 17.040 -7.836 -8.576 1.00 61.47 284 ARG A N 1
ATOM 2125 C CA . ARG A 1 284 ? 16.518 -8.634 -7.450 1.00 61.47 284 ARG A CA 1
ATOM 2126 C C . ARG A 1 284 ? 17.398 -9.830 -7.111 1.00 61.47 284 ARG A C 1
ATOM 2128 O O . ARG A 1 284 ? 17.721 -10.042 -5.945 1.00 61.47 284 ARG A O 1
ATOM 2135 N N . SER A 1 285 ? 17.847 -10.577 -8.121 1.00 62.53 285 SER A N 1
ATOM 2136 C CA . SER A 1 285 ? 18.708 -11.750 -7.901 1.00 62.53 285 SER A CA 1
ATOM 2137 C C . SER A 1 285 ? 20.037 -11.410 -7.213 1.00 62.53 285 SER A C 1
ATOM 2139 O O . SER A 1 285 ? 20.589 -12.238 -6.490 1.00 62.53 285 SER A O 1
ATOM 2141 N N . LEU A 1 286 ? 20.534 -10.184 -7.406 1.00 59.72 286 LEU A N 1
ATOM 2142 C CA . LEU A 1 286 ? 21.770 -9.698 -6.795 1.00 59.72 286 LEU A CA 1
ATOM 2143 C C . LEU A 1 286 ? 21.565 -9.197 -5.360 1.00 59.72 286 LEU A C 1
ATOM 2145 O O . LEU A 1 286 ? 22.506 -9.244 -4.572 1.00 59.72 286 LEU A O 1
ATOM 2149 N N . VAL A 1 287 ? 20.358 -8.732 -5.026 1.00 55.03 287 VAL A N 1
ATOM 2150 C CA . VAL A 1 287 ? 20.015 -8.173 -3.706 1.00 55.03 287 VAL A CA 1
ATOM 2151 C C . VAL A 1 287 ? 19.372 -9.218 -2.776 1.00 55.03 287 VAL A C 1
ATOM 2153 O O . VAL A 1 287 ? 19.264 -8.974 -1.584 1.00 55.03 287 VAL A O 1
ATOM 2156 N N . GLN A 1 288 ? 19.013 -10.411 -3.273 1.00 59.62 288 GLN A N 1
ATOM 2157 C CA . GLN A 1 288 ? 18.310 -11.456 -2.502 1.00 59.62 288 GLN A CA 1
ATOM 2158 C C . GLN A 1 288 ? 17.018 -10.948 -1.823 1.00 59.62 288 GLN A C 1
ATOM 2160 O O . GLN A 1 288 ? 16.668 -11.414 -0.741 1.00 59.62 288 GLN A O 1
ATOM 2165 N N . SER A 1 289 ? 16.303 -9.992 -2.432 1.00 49.66 289 SER A N 1
ATOM 2166 C CA . SER A 1 289 ? 15.039 -9.498 -1.873 1.00 49.66 289 SER A CA 1
ATOM 2167 C C . SER A 1 289 ? 13.845 -10.353 -2.330 1.00 49.66 289 SER A C 1
ATOM 2169 O O . SER A 1 289 ? 13.663 -10.607 -3.521 1.00 49.66 289 SER A O 1
ATOM 2171 N N . ASP A 1 290 ? 13.015 -10.775 -1.368 1.00 43.47 290 ASP A N 1
ATOM 2172 C CA . ASP A 1 290 ? 11.781 -11.561 -1.580 1.00 43.47 290 ASP A CA 1
ATOM 2173 C C . ASP A 1 290 ? 10.541 -10.681 -1.885 1.00 43.47 290 ASP A C 1
ATOM 2175 O O . ASP A 1 290 ? 9.420 -11.180 -2.007 1.00 43.47 290 ASP A O 1
ATOM 2179 N N . GLY A 1 291 ? 10.718 -9.357 -1.985 1.00 42.06 291 GLY A N 1
ATOM 2180 C CA . GLY A 1 291 ? 9.648 -8.388 -2.251 1.00 42.06 291 GLY A CA 1
ATOM 2181 C C . GLY A 1 291 ? 9.202 -8.342 -3.719 1.00 42.06 291 GLY A C 1
ATOM 2182 O O . GLY A 1 291 ? 9.917 -8.797 -4.614 1.00 42.06 291 GLY A O 1
ATOM 2183 N N . GLY A 1 292 ? 8.007 -7.783 -3.958 1.00 45.19 292 GLY A N 1
ATOM 2184 C CA . GLY A 1 292 ? 7.470 -7.492 -5.297 1.00 45.19 292 GLY A CA 1
ATOM 2185 C C . GLY A 1 292 ? 8.390 -6.599 -6.147 1.00 45.19 292 GLY A C 1
ATOM 2186 O O . GLY A 1 292 ? 9.474 -6.223 -5.710 1.00 45.19 292 GLY A O 1
ATOM 2187 N N . SER A 1 293 ? 7.981 -6.303 -7.387 1.00 44.88 293 SER A N 1
ATOM 2188 C CA . SER A 1 293 ? 8.738 -5.479 -8.355 1.00 44.88 293 SER A CA 1
ATOM 2189 C C . SER A 1 293 ? 9.415 -4.255 -7.719 1.00 44.88 293 SER A C 1
ATOM 2191 O O . SER A 1 293 ? 8.828 -3.642 -6.838 1.00 44.88 293 SER A O 1
ATOM 2193 N N . PHE A 1 294 ? 10.583 -3.800 -8.195 1.00 53.38 294 PHE A N 1
ATOM 2194 C CA . PHE A 1 294 ? 11.096 -2.463 -7.844 1.00 53.38 294 PHE A CA 1
ATOM 2195 C C . PHE A 1 294 ? 10.296 -1.368 -8.571 1.00 53.38 294 PHE A C 1
ATOM 2197 O O . PHE A 1 294 ? 10.842 -0.533 -9.300 1.00 53.38 294 PHE A O 1
ATOM 2204 N N . ALA A 1 295 ? 8.976 -1.365 -8.389 1.00 56.91 295 ALA A N 1
ATOM 2205 C CA . ALA A 1 295 ? 8.150 -0.258 -8.805 1.00 56.91 295 ALA A CA 1
ATOM 2206 C C . ALA A 1 295 ? 8.514 0.955 -7.937 1.00 56.91 295 ALA A C 1
ATOM 2208 O O . ALA A 1 295 ? 8.744 0.857 -6.730 1.00 56.91 295 ALA A O 1
ATOM 2209 N N . LEU A 1 296 ? 8.603 2.130 -8.559 1.00 57.09 296 LEU A N 1
ATOM 2210 C CA . LEU A 1 296 ? 8.893 3.383 -7.857 1.00 57.09 296 LEU A CA 1
ATOM 2211 C C . LEU A 1 296 ? 7.860 3.660 -6.742 1.00 57.09 296 LEU A C 1
ATOM 2213 O O . LEU A 1 296 ? 8.193 4.304 -5.747 1.00 57.09 296 LEU A O 1
ATOM 2217 N N . SER A 1 297 ? 6.650 3.116 -6.895 1.00 52.78 297 SER A N 1
ATOM 2218 C CA . SER A 1 297 ? 5.597 3.037 -5.881 1.00 52.78 297 SER A CA 1
ATOM 2219 C C . SER A 1 297 ? 6.010 2.213 -4.662 1.00 52.78 297 SER A C 1
ATOM 2221 O O . SER A 1 297 ? 5.914 2.708 -3.545 1.00 52.78 297 SER A O 1
ATOM 2223 N N . ASP A 1 298 ? 6.551 1.009 -4.855 1.00 57.19 298 ASP A N 1
ATOM 2224 C CA . ASP A 1 298 ? 7.007 0.128 -3.773 1.00 57.19 298 ASP A CA 1
ATOM 2225 C C . ASP A 1 298 ? 8.180 0.758 -3.009 1.00 57.19 298 ASP A C 1
ATOM 2227 O O . ASP A 1 298 ? 8.217 0.738 -1.777 1.00 57.19 298 ASP A O 1
ATOM 2231 N N . PHE A 1 299 ? 9.097 1.422 -3.726 1.00 64.12 299 PHE A N 1
ATOM 2232 C CA . PHE A 1 299 ? 10.159 2.228 -3.117 1.00 64.12 299 PHE A CA 1
ATOM 2233 C C . PHE A 1 299 ? 9.594 3.375 -2.267 1.00 64.12 299 PHE A C 1
ATOM 2235 O O . PHE A 1 299 ? 9.982 3.544 -1.109 1.00 64.12 299 PHE A O 1
ATOM 2242 N N . ALA A 1 300 ? 8.671 4.166 -2.823 1.00 61.75 300 ALA A N 1
ATOM 2243 C CA . ALA A 1 300 ? 8.052 5.282 -2.115 1.00 61.75 300 ALA A CA 1
ATOM 2244 C C . ALA A 1 300 ? 7.247 4.804 -0.895 1.00 61.75 300 ALA A C 1
ATOM 2246 O O . ALA A 1 300 ? 7.359 5.397 0.178 1.00 61.75 300 ALA A O 1
ATOM 2247 N N . ALA A 1 301 ? 6.500 3.708 -1.026 1.00 58.31 301 ALA A N 1
ATOM 2248 C CA . ALA A 1 301 ? 5.713 3.099 0.038 1.00 58.31 301 ALA A CA 1
ATOM 2249 C C . ALA A 1 301 ? 6.604 2.574 1.170 1.00 58.31 301 ALA A C 1
ATOM 2251 O O . ALA A 1 301 ? 6.395 2.944 2.326 1.00 58.31 301 ALA A O 1
ATOM 2252 N N . ALA A 1 302 ? 7.648 1.800 0.853 1.00 61.09 302 ALA A N 1
ATOM 2253 C CA . ALA A 1 302 ? 8.602 1.296 1.841 1.00 61.09 302 ALA A CA 1
ATOM 2254 C C . ALA A 1 302 ? 9.300 2.439 2.595 1.00 61.09 302 ALA A C 1
ATOM 2256 O O . ALA A 1 302 ? 9.469 2.387 3.814 1.00 61.09 302 ALA A O 1
ATOM 2257 N N . ARG A 1 303 ? 9.662 3.514 1.887 1.00 69.81 303 ARG A N 1
ATOM 2258 C CA . ARG A 1 303 ? 10.287 4.702 2.481 1.00 69.81 303 ARG A CA 1
ATOM 2259 C C . ARG A 1 303 ? 9.319 5.498 3.350 1.00 69.81 303 ARG A C 1
ATOM 2261 O O . ARG A 1 303 ? 9.717 5.961 4.417 1.00 69.81 303 ARG A O 1
ATOM 2268 N N . MET A 1 304 ? 8.057 5.632 2.949 1.00 64.50 304 MET A N 1
ATOM 2269 C CA . MET A 1 304 ? 7.043 6.281 3.784 1.00 64.50 304 MET A CA 1
ATOM 2270 C C . MET A 1 304 ? 6.707 5.451 5.023 1.00 64.50 304 MET A C 1
ATOM 2272 O O . MET A 1 304 ? 6.579 6.028 6.100 1.00 64.50 304 MET A O 1
ATOM 2276 N N . ALA A 1 305 ? 6.647 4.122 4.909 1.00 56.91 305 ALA A N 1
ATOM 2277 C CA . ALA A 1 305 ? 6.498 3.223 6.052 1.00 56.91 305 ALA A CA 1
ATOM 2278 C C . ALA A 1 305 ? 7.671 3.364 7.034 1.00 56.91 305 ALA A C 1
ATOM 2280 O O . ALA A 1 305 ? 7.466 3.443 8.242 1.00 56.91 305 ALA A O 1
ATOM 2281 N N . LEU A 1 306 ? 8.899 3.494 6.525 1.00 62.19 306 LEU A N 1
ATOM 2282 C CA . LEU A 1 306 ? 10.076 3.730 7.355 1.00 62.19 306 LEU A CA 1
ATOM 2283 C C . LEU A 1 306 ? 10.017 5.089 8.076 1.00 62.19 306 LEU A C 1
ATOM 2285 O O . LEU A 1 306 ? 10.235 5.150 9.285 1.00 62.19 306 LEU A O 1
ATOM 2289 N N . VAL A 1 307 ? 9.671 6.172 7.369 1.00 63.81 307 VAL A N 1
ATOM 2290 C CA . VAL A 1 307 ? 9.466 7.500 7.979 1.00 63.81 307 VAL A CA 1
ATOM 2291 C C . VAL A 1 307 ? 8.358 7.453 9.025 1.00 63.81 307 VAL A C 1
ATOM 2293 O O . VAL A 1 307 ? 8.488 8.071 10.076 1.00 63.81 307 VAL A O 1
ATOM 2296 N N . TYR A 1 308 ? 7.290 6.700 8.766 1.00 62.47 308 TYR A N 1
ATOM 2297 C CA . TYR A 1 308 ? 6.213 6.493 9.723 1.00 62.47 308 TYR A CA 1
ATOM 2298 C C . TYR A 1 308 ? 6.702 5.766 10.980 1.00 62.47 308 TYR A C 1
ATOM 2300 O O . TYR A 1 308 ? 6.442 6.220 12.091 1.00 62.47 308 TYR A O 1
ATOM 2308 N N . SER A 1 309 ? 7.483 4.700 10.802 1.00 59.97 309 SER A N 1
ATOM 2309 C CA . SER A 1 309 ? 8.030 3.907 11.904 1.00 59.97 309 SER A CA 1
ATOM 2310 C C . SER A 1 309 ? 8.946 4.711 12.832 1.00 59.97 309 SER A C 1
ATOM 2312 O O . SER A 1 309 ? 9.103 4.357 13.997 1.00 59.97 309 SER A O 1
ATOM 2314 N N . LEU A 1 310 ? 9.514 5.829 12.356 1.00 62.94 310 LEU A N 1
ATOM 2315 C CA . LEU A 1 310 ? 10.254 6.755 13.211 1.00 62.94 310 LEU A CA 1
ATOM 2316 C C . LEU A 1 310 ? 9.363 7.459 14.227 1.00 62.94 310 LEU A C 1
ATOM 2318 O O . LEU A 1 310 ? 9.915 7.935 15.203 1.00 62.94 310 LEU A O 1
ATOM 2322 N N . PHE A 1 311 ? 8.051 7.567 14.001 1.00 58.88 311 PHE A N 1
ATOM 2323 C CA . PHE A 1 311 ? 7.097 8.214 14.907 1.00 58.88 311 PHE A CA 1
ATOM 2324 C C . PHE A 1 311 ? 6.479 7.257 15.933 1.00 58.88 311 PHE A C 1
ATOM 2326 O O . PHE A 1 311 ? 5.815 7.712 16.867 1.00 58.88 311 PHE A O 1
ATOM 2333 N N . GLU A 1 312 ? 6.708 5.952 15.796 1.00 57.66 312 GLU A N 1
ATOM 2334 C CA . GLU A 1 312 ? 6.223 4.950 16.743 1.00 57.66 312 GLU A CA 1
ATOM 2335 C C . GLU A 1 312 ? 6.841 5.173 18.132 1.00 57.66 312 GLU A C 1
ATOM 2337 O O . GLU A 1 312 ? 8.037 5.427 18.282 1.00 57.66 312 GLU A O 1
ATOM 2342 N N . GLY A 1 313 ? 6.005 5.143 19.173 1.00 54.09 313 GLY A N 1
ATOM 2343 C CA . GLY A 1 313 ? 6.443 5.337 20.558 1.00 54.09 313 GLY A CA 1
ATOM 2344 C C . GLY A 1 313 ? 6.882 6.763 20.920 1.00 54.09 313 GLY A C 1
ATOM 2345 O O . GLY A 1 313 ? 7.162 7.022 22.093 1.00 54.09 313 GLY A O 1
ATOM 2346 N N . LEU A 1 314 ? 6.894 7.726 19.984 1.00 58.25 314 LEU A N 1
ATOM 2347 C CA . LEU A 1 314 ? 7.416 9.073 20.257 1.00 58.25 314 LEU A CA 1
ATOM 2348 C C . LEU A 1 314 ? 6.590 9.896 21.245 1.00 58.25 314 LEU A C 1
ATOM 2350 O O . LEU A 1 314 ? 7.134 10.790 21.894 1.00 58.25 314 LEU A O 1
ATOM 2354 N N . ALA A 1 315 ? 5.306 9.569 21.402 1.00 54.78 315 ALA A N 1
ATOM 2355 C CA . ALA A 1 315 ? 4.421 10.210 22.372 1.00 54.78 315 ALA A CA 1
ATOM 2356 C C . ALA A 1 315 ? 4.928 10.071 23.821 1.00 54.78 315 ALA A C 1
ATOM 2358 O O . ALA A 1 315 ? 4.641 10.924 24.657 1.00 54.78 315 ALA A O 1
ATOM 2359 N N . SER A 1 316 ? 5.728 9.035 24.103 1.00 62.38 316 SER A N 1
ATOM 2360 C CA . SER A 1 316 ? 6.340 8.801 25.417 1.00 62.38 316 SER A CA 1
ATOM 2361 C C . SER A 1 316 ? 7.569 9.682 25.705 1.00 62.38 316 SER A C 1
ATOM 2363 O O . SER A 1 316 ? 8.035 9.737 26.843 1.00 62.38 316 SER A O 1
ATOM 2365 N N . TYR A 1 317 ? 8.088 10.404 24.703 1.00 71.00 317 TYR A N 1
ATOM 2366 C CA . TYR A 1 317 ? 9.296 11.224 24.820 1.00 71.00 317 TYR A CA 1
ATOM 2367 C C . TYR A 1 317 ? 8.984 12.713 25.045 1.00 71.00 317 TYR A C 1
ATOM 2369 O O . TYR A 1 317 ? 7.933 13.200 24.632 1.00 71.00 317 TYR A O 1
ATOM 2377 N N . PRO A 1 318 ? 9.912 13.490 25.640 1.00 79.12 318 PRO A N 1
ATOM 2378 C CA . PRO A 1 318 ? 9.769 14.937 25.787 1.00 79.12 318 PRO A CA 1
ATOM 2379 C C . PRO A 1 318 ? 9.594 15.676 24.451 1.00 79.12 318 PRO A C 1
ATOM 2381 O O . PRO A 1 318 ? 10.189 15.304 23.438 1.00 79.12 318 PRO A O 1
ATOM 2384 N N . PHE A 1 319 ? 8.869 16.799 24.477 1.00 71.12 319 PHE A N 1
ATOM 2385 C CA . PHE A 1 319 ? 8.548 17.621 23.299 1.00 71.12 319 PHE A CA 1
ATOM 2386 C C . PHE A 1 319 ? 9.751 17.947 22.398 1.00 71.12 319 PHE A C 1
ATOM 2388 O O . PHE A 1 319 ? 9.640 17.876 21.179 1.00 71.12 319 PHE A O 1
ATOM 2395 N N . LEU A 1 320 ? 10.915 18.271 22.974 1.00 72.88 320 LEU A N 1
ATOM 2396 C CA . LEU A 1 320 ? 12.111 18.611 22.191 1.00 72.88 320 LEU A CA 1
ATOM 2397 C C . LEU A 1 320 ? 12.587 17.449 21.306 1.00 72.88 320 LEU A C 1
ATOM 2399 O O . LEU A 1 320 ? 13.027 17.675 20.182 1.00 72.88 320 LEU A O 1
ATOM 2403 N N . ILE A 1 321 ? 12.450 16.212 21.789 1.00 72.38 321 ILE A N 1
ATOM 2404 C CA . ILE A 1 321 ? 12.800 15.006 21.034 1.00 72.38 321 ILE A CA 1
ATOM 2405 C C . ILE A 1 321 ? 11.781 14.775 19.914 1.00 72.38 321 ILE A C 1
ATOM 2407 O O . ILE A 1 321 ? 12.166 14.486 18.781 1.00 72.38 321 ILE A O 1
ATOM 2411 N N . GLN A 1 322 ? 10.493 14.985 20.204 1.00 61.75 322 GLN A N 1
ATOM 2412 C CA . GLN A 1 322 ? 9.426 14.909 19.205 1.00 61.75 322 GLN A CA 1
ATOM 2413 C C . GLN A 1 322 ? 9.622 15.906 18.066 1.00 61.75 322 GLN A C 1
ATOM 2415 O O . GLN A 1 322 ? 9.619 15.519 16.897 1.00 61.75 322 GLN A O 1
ATOM 2420 N N . ALA A 1 323 ? 9.876 17.170 18.404 1.00 68.06 323 ALA A N 1
ATOM 2421 C CA . ALA A 1 323 ? 10.124 18.221 17.428 1.00 68.06 323 ALA A CA 1
ATOM 2422 C C . ALA A 1 323 ? 11.359 17.916 16.564 1.00 68.06 323 ALA A C 1
ATOM 2424 O O . ALA A 1 323 ? 11.324 18.099 15.348 1.00 68.06 323 ALA A O 1
ATOM 2425 N N . GLN A 1 324 ? 12.438 17.401 17.162 1.00 78.25 324 GLN A N 1
ATOM 2426 C CA . GLN A 1 324 ? 13.642 17.036 16.418 1.00 78.25 324 GLN A CA 1
ATOM 2427 C C . GLN A 1 324 ? 13.378 15.919 15.399 1.00 78.25 324 GLN A C 1
ATOM 2429 O O . GLN A 1 324 ? 13.786 16.046 14.242 1.00 78.25 324 GLN A O 1
ATOM 2434 N N . VAL A 1 325 ? 12.701 14.838 15.796 1.00 68.12 325 VAL A N 1
ATOM 2435 C CA . VAL A 1 325 ? 12.387 13.725 14.882 1.00 68.12 325 VAL A CA 1
ATOM 2436 C C . VAL A 1 325 ? 11.460 14.192 13.760 1.00 68.12 325 VAL A C 1
ATOM 2438 O O . VAL A 1 325 ? 11.717 13.882 12.601 1.00 68.12 325 VAL A O 1
ATOM 2441 N N . GLN A 1 326 ? 10.459 15.024 14.063 1.00 66.00 326 GLN A N 1
ATOM 2442 C CA . GLN A 1 326 ? 9.568 15.613 13.055 1.00 66.00 326 GLN A CA 1
ATOM 2443 C C . GLN A 1 326 ? 10.316 16.473 12.031 1.00 66.00 326 GLN A C 1
ATOM 2445 O O . GLN A 1 326 ? 10.112 16.310 10.829 1.00 66.00 326 GLN A O 1
ATOM 2450 N N . VAL A 1 327 ? 11.215 17.355 12.478 1.00 70.56 327 VAL A N 1
ATOM 2451 C CA . VAL A 1 327 ? 12.036 18.171 11.568 1.00 70.56 327 VAL A CA 1
ATOM 2452 C C . VAL A 1 327 ? 12.922 17.277 10.703 1.00 70.56 327 VAL A C 1
ATOM 2454 O O . VAL A 1 327 ? 13.000 17.468 9.493 1.00 70.56 327 VAL A O 1
ATOM 2457 N N . THR A 1 328 ? 13.548 16.268 11.305 1.00 72.31 328 THR A N 1
ATOM 2458 C CA . THR A 1 328 ? 14.425 15.323 10.599 1.00 72.31 328 THR A CA 1
ATOM 2459 C C . THR A 1 328 ? 13.646 14.516 9.553 1.00 72.31 328 THR A C 1
ATOM 2461 O O . THR A 1 328 ? 14.114 14.355 8.429 1.00 72.31 328 THR A O 1
ATOM 2464 N N . ALA A 1 329 ? 12.417 14.100 9.860 1.00 64.12 329 ALA A N 1
ATOM 2465 C CA . ALA A 1 329 ? 11.532 13.412 8.925 1.00 64.12 329 ALA A CA 1
ATOM 2466 C C . ALA A 1 329 ? 11.148 14.277 7.710 1.00 64.12 329 ALA A C 1
ATOM 2468 O O . ALA A 1 329 ? 11.080 13.761 6.596 1.00 64.12 329 ALA A O 1
ATOM 2469 N N . LEU A 1 330 ? 10.970 15.594 7.880 1.00 68.38 330 LEU A N 1
ATOM 2470 C CA . LEU A 1 330 ? 10.753 16.505 6.746 1.00 68.38 330 LEU A CA 1
ATOM 2471 C C . LEU A 1 330 ? 11.970 16.547 5.809 1.00 68.38 330 LEU A C 1
ATOM 2473 O O . LEU A 1 330 ? 11.810 16.564 4.588 1.00 68.38 330 LEU A O 1
ATOM 2477 N N . PHE A 1 331 ? 13.188 16.515 6.359 1.00 71.50 331 PHE A N 1
ATOM 2478 C CA . PHE A 1 331 ? 14.406 16.412 5.549 1.00 71.50 331 PHE A CA 1
ATOM 2479 C C . PHE A 1 331 ? 14.491 15.076 4.804 1.00 71.50 331 PHE A C 1
ATOM 2481 O O . PHE A 1 331 ? 14.837 15.075 3.625 1.00 71.50 331 PHE A O 1
ATOM 2488 N N . ILE A 1 332 ? 14.120 13.962 5.444 1.00 71.56 332 ILE A N 1
ATOM 2489 C CA . ILE A 1 332 ? 14.047 12.639 4.799 1.00 71.56 332 ILE A CA 1
ATOM 2490 C C . ILE A 1 332 ? 13.055 12.663 3.625 1.00 71.56 332 ILE A C 1
ATOM 2492 O O . ILE A 1 332 ? 13.359 12.164 2.543 1.00 71.56 332 ILE A O 1
ATOM 2496 N N . GLN A 1 333 ? 11.895 13.306 3.788 1.00 66.44 333 GLN A N 1
ATOM 2497 C CA . GLN A 1 333 ? 10.909 13.457 2.710 1.00 66.44 333 GLN A CA 1
ATOM 2498 C C . GLN A 1 333 ? 11.424 14.324 1.552 1.00 66.44 333 GLN A C 1
ATOM 2500 O O . GLN A 1 333 ? 11.212 13.991 0.385 1.00 66.44 333 GLN A O 1
ATOM 2505 N N . LEU A 1 334 ? 12.145 15.410 1.846 1.00 72.00 334 LEU A N 1
ATOM 2506 C CA . LEU A 1 334 ? 12.789 16.220 0.811 1.00 72.00 334 LEU A CA 1
ATOM 2507 C C . LEU A 1 334 ? 13.844 15.411 0.043 1.00 72.00 334 LEU A C 1
ATOM 2509 O O . LEU A 1 334 ? 13.914 15.486 -1.185 1.00 72.00 334 LEU A O 1
ATOM 2513 N N . MET A 1 335 ? 14.654 14.622 0.751 1.00 75.25 335 MET A N 1
ATOM 2514 C CA . MET A 1 335 ? 15.641 13.745 0.123 1.00 75.25 335 MET A CA 1
ATOM 2515 C C . MET A 1 335 ? 14.972 12.663 -0.724 1.00 75.25 335 MET A C 1
ATOM 2517 O O . MET A 1 335 ? 15.429 12.412 -1.836 1.00 75.25 335 MET A O 1
ATOM 2521 N N . LEU A 1 336 ? 13.856 12.088 -0.267 1.00 70.44 336 LEU A N 1
ATOM 2522 C CA . LEU A 1 336 ? 13.064 11.136 -1.045 1.00 70.44 336 LEU A CA 1
ATOM 2523 C C . LEU A 1 336 ? 12.620 11.735 -2.385 1.00 70.44 336 LEU A C 1
ATOM 2525 O O . LEU A 1 336 ? 12.787 11.100 -3.424 1.00 70.44 336 LEU A O 1
ATOM 2529 N N . ALA A 1 337 ? 12.140 12.980 -2.394 1.00 66.06 337 ALA A N 1
ATOM 2530 C CA . ALA A 1 337 ? 11.771 13.658 -3.636 1.00 66.06 337 ALA A CA 1
ATOM 2531 C C . ALA A 1 337 ? 12.963 13.798 -4.605 1.00 66.06 337 ALA A C 1
ATOM 2533 O O . ALA A 1 337 ? 12.816 13.578 -5.808 1.00 66.06 337 ALA A O 1
ATOM 2534 N N . LEU A 1 338 ? 14.162 14.108 -4.095 1.00 73.81 338 LEU A N 1
ATOM 2535 C CA . LEU A 1 338 ? 15.385 14.182 -4.907 1.00 73.81 338 LEU A CA 1
ATOM 2536 C C . LEU A 1 338 ? 15.819 12.812 -5.445 1.00 73.81 338 LEU A C 1
ATOM 2538 O O . LEU A 1 338 ? 16.258 12.716 -6.592 1.00 73.81 338 LEU A O 1
ATOM 2542 N N . GLN A 1 339 ? 15.685 11.758 -4.637 1.00 77.75 339 GLN A N 1
ATOM 2543 C CA . GLN A 1 339 ? 15.974 10.377 -5.032 1.00 77.75 339 GLN A CA 1
ATOM 2544 C C . GLN A 1 339 ? 15.034 9.942 -6.162 1.00 77.75 339 GLN A C 1
ATOM 2546 O O . GLN A 1 339 ? 15.497 9.481 -7.203 1.00 77.75 339 GLN A O 1
ATOM 2551 N N . ILE A 1 340 ? 13.730 10.187 -6.007 1.00 66.94 340 ILE A N 1
ATOM 2552 C CA . ILE A 1 340 ? 12.709 9.908 -7.024 1.00 66.94 340 ILE A CA 1
ATOM 2553 C C . ILE A 1 340 ? 13.001 10.677 -8.317 1.00 66.94 340 ILE A C 1
ATOM 2555 O O . ILE A 1 340 ? 13.008 10.087 -9.396 1.00 66.94 340 ILE A O 1
ATOM 2559 N N . ALA A 1 341 ? 13.312 11.973 -8.229 1.00 68.88 341 ALA A N 1
ATOM 2560 C CA . ALA A 1 341 ? 13.650 12.779 -9.401 1.00 68.88 341 ALA A CA 1
ATOM 2561 C C . ALA A 1 341 ? 14.875 12.230 -10.156 1.00 68.88 341 ALA A C 1
ATOM 2563 O O . ALA A 1 341 ? 14.882 12.206 -11.389 1.00 68.88 341 ALA A O 1
ATOM 2564 N N . ALA A 1 342 ? 15.895 11.753 -9.433 1.00 72.81 342 ALA A N 1
ATOM 2565 C CA . ALA A 1 342 ? 17.058 11.114 -10.040 1.00 72.81 342 ALA A CA 1
ATOM 2566 C C . ALA A 1 342 ? 16.676 9.812 -10.761 1.00 72.81 342 ALA A C 1
ATOM 2568 O O . ALA A 1 342 ? 17.082 9.613 -11.907 1.00 72.81 342 ALA A O 1
ATOM 2569 N N . ILE A 1 343 ? 15.862 8.956 -10.136 1.00 71.25 343 ILE A N 1
ATOM 2570 C CA . ILE A 1 343 ? 15.389 7.697 -10.734 1.00 71.25 343 ILE A CA 1
ATOM 2571 C C . ILE A 1 343 ? 14.622 7.977 -12.030 1.00 71.25 343 ILE A C 1
ATOM 2573 O O . ILE A 1 343 ? 14.961 7.430 -13.079 1.00 71.25 343 ILE A O 1
ATOM 2577 N N . VAL A 1 344 ? 13.651 8.893 -11.986 1.00 68.00 344 VAL A N 1
ATOM 2578 C CA . VAL A 1 344 ? 12.855 9.288 -13.158 1.00 68.00 344 VAL A CA 1
ATOM 2579 C C . VAL A 1 344 ? 13.745 9.833 -14.276 1.00 68.00 344 VAL A C 1
ATOM 2581 O O . VAL A 1 344 ? 13.573 9.457 -15.436 1.00 68.00 344 VAL A O 1
ATOM 2584 N N . TYR A 1 345 ? 14.731 10.673 -13.947 1.00 75.56 345 TYR A N 1
ATOM 2585 C CA . TYR A 1 345 ? 15.684 11.201 -14.925 1.00 75.56 345 TYR A CA 1
ATOM 2586 C C . TYR A 1 345 ? 16.446 10.084 -15.653 1.00 75.56 345 TYR A C 1
ATOM 2588 O O . TYR A 1 345 ? 16.553 10.108 -16.883 1.00 75.56 345 TYR A O 1
ATOM 2596 N N . TRP A 1 346 ? 16.963 9.097 -14.916 1.00 73.25 346 TRP A N 1
ATOM 2597 C CA . TRP A 1 346 ? 17.718 7.985 -15.497 1.00 73.25 346 TRP A CA 1
ATOM 2598 C C . TRP A 1 346 ? 16.844 7.075 -16.361 1.00 73.25 346 TRP A C 1
ATOM 2600 O O . TRP A 1 346 ? 17.253 6.726 -17.472 1.00 73.25 346 TRP A O 1
ATOM 2610 N N . SER A 1 347 ? 15.626 6.775 -15.914 1.00 67.56 347 SER A N 1
ATOM 2611 C CA . SER A 1 347 ? 14.658 5.978 -16.674 1.00 67.56 347 SER A CA 1
ATOM 2612 C C . SER A 1 347 ? 14.231 6.674 -17.969 1.00 67.56 347 SER A C 1
ATOM 2614 O O . SER A 1 347 ? 14.269 6.079 -19.047 1.00 67.56 347 SER A O 1
ATOM 2616 N N . PHE A 1 348 ? 13.908 7.969 -17.907 1.00 67.00 348 PHE A N 1
ATOM 2617 C CA . PHE A 1 348 ? 13.534 8.749 -19.090 1.00 67.00 348 PHE A CA 1
ATOM 2618 C C . PHE A 1 348 ? 14.691 8.869 -20.090 1.00 67.00 348 PHE A C 1
ATOM 2620 O O . PHE A 1 348 ? 14.507 8.779 -21.307 1.00 67.00 348 PHE A O 1
ATOM 2627 N N . ARG A 1 349 ? 15.919 9.022 -19.588 1.00 70.06 349 ARG A N 1
ATOM 2628 C CA . ARG A 1 349 ? 17.111 9.082 -20.431 1.00 70.06 349 ARG A CA 1
ATOM 2629 C C . ARG A 1 349 ? 17.388 7.760 -21.149 1.00 70.06 349 ARG A C 1
ATOM 2631 O O . ARG A 1 349 ? 17.798 7.812 -22.308 1.00 70.06 349 ARG A O 1
ATOM 2638 N N . LEU A 1 350 ? 17.139 6.607 -20.520 1.00 67.06 350 LEU A N 1
ATOM 2639 C CA . LEU A 1 350 ? 17.220 5.305 -21.194 1.00 67.06 350 LEU A CA 1
ATOM 2640 C C . LEU A 1 350 ? 16.244 5.237 -22.370 1.00 67.06 350 LEU A C 1
ATOM 2642 O O . LEU A 1 350 ? 16.654 4.843 -23.458 1.00 67.06 350 LEU A O 1
ATOM 2646 N N . LEU A 1 351 ? 14.991 5.660 -22.180 1.00 62.88 351 LEU A N 1
ATOM 2647 C CA . LEU A 1 351 ? 13.985 5.651 -23.247 1.00 62.88 351 LEU A CA 1
ATOM 2648 C C . LEU A 1 351 ? 14.414 6.523 -24.436 1.00 62.88 351 LEU A C 1
ATOM 2650 O O . LEU A 1 351 ? 14.347 6.085 -25.585 1.00 62.88 351 LEU A O 1
ATOM 2654 N N . LEU A 1 352 ? 14.933 7.727 -24.171 1.00 64.44 352 LEU A N 1
ATOM 2655 C CA . LEU A 1 352 ? 15.417 8.634 -25.217 1.00 64.44 352 LEU A CA 1
ATOM 2656 C C . LEU A 1 352 ? 16.676 8.123 -25.932 1.00 64.44 352 LEU A C 1
ATOM 2658 O O . LEU A 1 352 ? 16.750 8.185 -27.160 1.00 64.44 352 LEU A O 1
ATOM 2662 N N . ILE A 1 353 ? 17.673 7.621 -25.193 1.00 66.00 353 ILE A N 1
ATOM 2663 C CA . ILE A 1 353 ? 18.903 7.060 -25.780 1.00 66.00 353 ILE A CA 1
ATOM 2664 C C . ILE A 1 353 ? 18.596 5.766 -26.533 1.00 66.00 353 ILE A C 1
ATOM 2666 O O . ILE A 1 353 ? 19.181 5.536 -27.588 1.00 66.00 353 ILE A O 1
ATOM 2670 N N . GLY A 1 354 ? 17.662 4.956 -26.036 1.00 61.91 354 GLY A N 1
ATOM 2671 C CA . GLY A 1 354 ? 17.128 3.790 -26.727 1.00 61.91 354 GLY A CA 1
ATOM 2672 C C . GLY A 1 354 ? 16.525 4.178 -28.067 1.00 61.91 354 GLY A C 1
ATOM 2673 O O . GLY A 1 354 ? 17.015 3.742 -29.105 1.00 61.91 354 GLY A O 1
ATOM 2674 N N . ALA A 1 355 ? 15.548 5.083 -28.072 1.00 59.78 355 ALA A N 1
ATOM 2675 C CA . ALA A 1 355 ? 14.909 5.546 -29.301 1.00 59.78 355 ALA A CA 1
ATOM 2676 C C . ALA A 1 355 ? 15.917 6.146 -30.307 1.00 59.78 355 ALA A C 1
ATOM 2678 O O . ALA A 1 355 ? 15.938 5.761 -31.478 1.00 59.78 355 ALA A O 1
ATOM 2679 N N . ALA A 1 356 ? 16.806 7.040 -29.856 1.00 61.69 356 ALA A N 1
ATOM 2680 C CA . ALA A 1 356 ? 17.798 7.693 -30.716 1.00 61.69 356 ALA A CA 1
ATOM 2681 C C . ALA A 1 356 ? 18.911 6.740 -31.190 1.00 61.69 356 ALA A C 1
ATOM 2683 O O . ALA A 1 356 ? 19.405 6.845 -32.318 1.00 61.69 356 ALA A O 1
ATOM 2684 N N . GLY A 1 357 ? 19.317 5.803 -30.335 1.00 60.91 357 GLY A N 1
ATOM 2685 C CA . GLY A 1 357 ? 20.370 4.844 -30.625 1.00 60.91 357 GLY A CA 1
ATOM 2686 C C . GLY A 1 357 ? 19.931 3.763 -31.596 1.00 60.91 357 GLY A C 1
ATOM 2687 O O . GLY A 1 357 ? 20.689 3.419 -32.498 1.00 60.91 357 GLY A O 1
ATOM 2688 N N . LEU A 1 358 ? 18.686 3.306 -31.489 1.00 58.06 358 LEU A N 1
ATOM 2689 C CA . LEU A 1 358 ? 18.093 2.324 -32.395 1.00 58.06 358 LEU A CA 1
ATOM 2690 C C . LEU A 1 358 ? 17.868 2.928 -33.791 1.00 58.06 358 LEU A C 1
ATOM 2692 O O . LEU A 1 358 ? 18.198 2.292 -34.793 1.00 58.06 358 LEU A O 1
ATOM 2696 N N . LEU A 1 359 ? 17.463 4.203 -33.863 1.00 56.72 359 LEU A N 1
ATOM 2697 C CA . LEU A 1 359 ? 17.430 4.975 -35.112 1.00 56.72 359 LEU A CA 1
ATOM 2698 C C . LEU A 1 359 ? 18.832 5.101 -35.738 1.00 56.72 359 LEU A C 1
ATOM 2700 O O . LEU A 1 359 ? 19.011 4.936 -36.941 1.00 56.72 359 LEU A O 1
ATOM 2704 N N . SER A 1 360 ? 19.853 5.352 -34.917 1.00 58.97 360 SER A N 1
ATOM 2705 C CA . SER A 1 360 ? 21.238 5.514 -35.377 1.00 58.97 360 SER A CA 1
ATOM 2706 C C . SER A 1 360 ? 21.892 4.192 -35.795 1.00 58.97 360 SER A C 1
ATOM 2708 O O . SER A 1 360 ? 22.706 4.175 -36.715 1.00 58.97 360 SER A O 1
ATOM 2710 N N . ILE A 1 361 ? 21.551 3.070 -35.156 1.00 57.66 361 ILE A N 1
ATOM 2711 C CA . ILE A 1 361 ? 21.997 1.721 -35.543 1.00 57.66 361 ILE A CA 1
ATOM 2712 C C . ILE A 1 361 ? 21.389 1.315 -36.885 1.00 57.66 361 ILE A C 1
ATOM 2714 O O . ILE A 1 361 ? 22.101 0.750 -37.715 1.00 57.66 361 ILE A O 1
ATOM 2718 N N . ALA A 1 362 ? 20.129 1.680 -37.138 1.00 54.16 362 ALA A N 1
ATOM 2719 C CA . ALA A 1 362 ? 19.504 1.494 -38.442 1.00 54.16 362 ALA A CA 1
ATOM 2720 C C . ALA A 1 362 ? 20.298 2.185 -39.567 1.00 54.16 362 ALA A C 1
ATOM 2722 O O . ALA A 1 362 ? 20.517 1.595 -40.624 1.00 54.16 362 ALA A O 1
ATOM 2723 N N . PHE A 1 363 ? 20.793 3.406 -39.330 1.00 51.50 363 PHE A N 1
ATOM 2724 C CA . PHE A 1 363 ? 21.638 4.121 -40.293 1.00 51.50 363 PHE A CA 1
ATOM 2725 C C . PHE A 1 363 ? 23.038 3.515 -40.457 1.00 51.50 363 PHE A C 1
ATOM 2727 O O . PHE A 1 363 ? 23.579 3.554 -41.563 1.00 51.50 363 PHE A O 1
ATOM 2734 N N . GLY A 1 364 ? 23.577 2.887 -39.403 1.00 49.50 364 GLY A N 1
ATOM 2735 C CA . GLY A 1 364 ? 24.925 2.304 -39.299 1.00 49.50 364 GLY A CA 1
ATOM 2736 C C . GLY A 1 364 ? 25.328 1.273 -40.349 1.00 49.50 364 GLY A C 1
ATOM 2737 O O . GLY A 1 364 ? 26.503 0.911 -40.441 1.00 49.50 364 GLY A O 1
ATOM 2738 N N . GLY A 1 365 ? 24.379 0.792 -41.154 1.00 49.81 365 GLY A N 1
ATOM 2739 C CA . GLY A 1 365 ? 24.653 -0.014 -42.345 1.00 49.81 365 GLY A CA 1
ATOM 2740 C C . GLY A 1 365 ? 25.417 0.751 -43.437 1.00 49.81 365 GLY A C 1
ATOM 2741 O O . GLY A 1 365 ? 26.122 0.130 -44.237 1.00 49.81 365 GLY A O 1
ATOM 2742 N N . LEU A 1 366 ? 25.343 2.087 -43.438 1.00 50.88 366 LEU A N 1
ATOM 2743 C CA . LEU A 1 366 ? 26.059 2.976 -44.352 1.00 50.88 366 LEU A CA 1
ATOM 2744 C C . LEU A 1 366 ? 27.471 3.251 -43.811 1.00 50.88 366 LEU A C 1
ATOM 2746 O O . LEU A 1 366 ? 27.621 3.699 -42.675 1.00 50.88 366 LEU A O 1
ATOM 2750 N N . ARG A 1 367 ? 28.515 3.003 -44.622 1.00 50.31 367 ARG A N 1
ATOM 2751 C CA . ARG A 1 367 ? 29.947 3.093 -44.238 1.00 50.31 367 ARG A CA 1
ATOM 2752 C C . ARG A 1 367 ? 30.301 4.336 -43.400 1.00 50.31 367 ARG A C 1
ATOM 2754 O O . ARG A 1 367 ? 31.093 4.211 -42.471 1.00 50.31 367 ARG A O 1
ATOM 2761 N N . GLU A 1 368 ? 29.685 5.482 -43.684 1.00 52.44 368 GLU A N 1
ATOM 2762 C CA . GLU A 1 368 ? 29.942 6.774 -43.024 1.00 52.44 368 GLU A CA 1
ATOM 2763 C C . GLU A 1 368 ? 29.314 6.938 -41.626 1.00 52.44 368 GLU A C 1
ATOM 2765 O O . GLU A 1 368 ? 29.742 7.790 -40.854 1.00 52.44 368 GLU A O 1
ATOM 2770 N N . THR A 1 369 ? 28.333 6.113 -41.254 1.00 53.53 369 THR A N 1
ATOM 2771 C CA . THR A 1 369 ? 27.594 6.244 -39.979 1.00 53.53 369 THR A CA 1
ATOM 2772 C C . THR A 1 369 ? 27.957 5.169 -38.950 1.00 53.53 369 THR A C 1
ATOM 2774 O O . THR A 1 369 ? 27.541 5.245 -37.796 1.00 53.53 369 THR A O 1
ATOM 2777 N N . THR A 1 370 ? 28.813 4.213 -39.323 1.00 59.12 370 THR A N 1
ATOM 2778 C CA . THR A 1 370 ? 29.305 3.113 -38.468 1.00 59.12 370 THR A CA 1
ATOM 2779 C C . THR A 1 370 ? 29.885 3.582 -37.125 1.00 59.12 370 THR A C 1
ATOM 2781 O O . THR A 1 370 ? 29.602 2.985 -36.085 1.00 59.12 370 THR A O 1
ATOM 2784 N N . GLY A 1 371 ? 30.635 4.689 -37.117 1.00 62.38 371 GLY A N 1
ATOM 2785 C CA . GLY A 1 371 ? 31.164 5.290 -35.886 1.00 62.38 371 GLY A CA 1
ATOM 2786 C C . GLY A 1 371 ? 30.090 5.946 -35.009 1.00 62.38 371 GLY A C 1
ATOM 2787 O O . GLY A 1 371 ? 30.207 5.966 -33.785 1.00 62.38 371 GLY A O 1
ATOM 2788 N N . ILE A 1 372 ? 29.009 6.447 -35.613 1.00 61.19 372 ILE A N 1
ATOM 2789 C CA . ILE A 1 372 ? 27.875 7.037 -34.892 1.00 61.19 372 ILE A CA 1
ATOM 2790 C C . ILE A 1 372 ? 27.093 5.922 -34.190 1.00 61.19 372 ILE A C 1
ATOM 2792 O O . ILE A 1 372 ? 26.896 5.985 -32.978 1.00 61.19 372 ILE A O 1
ATOM 2796 N N . SER A 1 373 ? 26.741 4.855 -34.907 1.00 61.03 373 SER A N 1
ATOM 2797 C CA . SER A 1 373 ? 26.002 3.704 -34.370 1.00 61.03 373 SER A CA 1
ATOM 2798 C C . SER A 1 373 ? 26.745 2.976 -33.251 1.00 61.03 373 SER A C 1
ATOM 2800 O O . SER A 1 373 ? 26.128 2.602 -32.256 1.00 61.03 373 SER A O 1
ATOM 2802 N N . GLY A 1 374 ? 28.071 2.826 -33.366 1.00 63.88 374 GLY A N 1
ATOM 2803 C CA . GLY A 1 374 ? 28.897 2.234 -32.309 1.00 63.88 374 GLY A CA 1
ATOM 2804 C C . GLY A 1 374 ? 28.835 3.020 -30.994 1.00 63.88 374 GLY A C 1
ATOM 2805 O O . GLY A 1 374 ? 28.691 2.424 -29.927 1.00 63.88 374 GLY A O 1
ATOM 2806 N N . ARG A 1 375 ? 28.853 4.360 -31.056 1.00 69.06 375 ARG A N 1
ATOM 2807 C CA . ARG A 1 375 ? 28.713 5.223 -29.866 1.00 69.06 375 ARG A CA 1
ATOM 2808 C C . ARG A 1 375 ? 27.336 5.111 -29.215 1.00 69.06 375 ARG A C 1
ATOM 2810 O O . ARG A 1 375 ? 27.243 5.094 -27.988 1.00 69.06 375 ARG A O 1
ATOM 2817 N N . TYR A 1 376 ? 26.281 5.003 -30.018 1.00 67.88 376 TYR A N 1
ATOM 2818 C CA . TYR A 1 376 ? 24.923 4.815 -29.509 1.00 67.88 376 TYR A CA 1
ATOM 2819 C C . TYR A 1 376 ? 24.707 3.433 -28.888 1.00 67.88 376 TYR A C 1
ATOM 2821 O O . TYR A 1 376 ? 24.104 3.353 -27.822 1.00 67.88 376 TYR A O 1
ATOM 2829 N N . LEU A 1 377 ? 25.247 2.363 -29.483 1.00 63.91 377 LEU A N 1
ATOM 2830 C CA . LEU A 1 377 ? 25.183 1.017 -28.902 1.00 63.91 377 LEU A CA 1
ATOM 2831 C C . LEU A 1 377 ? 25.903 0.963 -27.547 1.00 63.91 377 LEU A C 1
ATOM 2833 O O . LEU A 1 377 ? 25.353 0.452 -26.574 1.00 63.91 377 LEU A O 1
ATOM 2837 N N . ARG A 1 378 ? 27.098 1.565 -27.453 1.00 68.88 378 ARG A N 1
ATOM 2838 C CA . ARG A 1 378 ? 27.810 1.710 -26.174 1.00 68.88 378 ARG A CA 1
ATOM 2839 C C . ARG A 1 378 ? 27.003 2.524 -25.171 1.00 68.88 378 ARG A C 1
ATOM 2841 O O . ARG A 1 378 ? 26.917 2.134 -24.017 1.00 68.88 378 ARG A O 1
ATOM 2848 N N . SER A 1 379 ? 26.357 3.603 -25.610 1.00 71.00 379 SER A N 1
ATOM 2849 C CA . SER A 1 379 ? 25.502 4.434 -24.753 1.00 71.00 379 SER A CA 1
ATOM 2850 C C . SER A 1 379 ? 24.244 3.703 -24.265 1.00 71.00 379 SER A C 1
ATOM 2852 O O . SER A 1 379 ? 23.821 3.929 -23.133 1.00 71.00 379 SER A O 1
ATOM 2854 N N . LEU A 1 380 ? 23.666 2.805 -25.067 1.00 68.00 380 LEU A N 1
ATOM 2855 C CA . LEU A 1 380 ? 22.543 1.953 -24.667 1.00 68.00 380 LEU A CA 1
ATOM 2856 C C . LEU A 1 380 ? 22.967 0.975 -23.562 1.00 68.00 380 LEU A C 1
ATOM 2858 O O . LEU A 1 380 ? 22.355 0.943 -22.497 1.00 68.00 380 LEU A O 1
ATOM 2862 N N . VAL A 1 381 ? 24.057 0.235 -23.788 1.00 68.56 381 VAL A N 1
ATOM 2863 C CA . VAL A 1 381 ? 24.620 -0.708 -22.807 1.00 68.56 381 VAL A CA 1
ATOM 2864 C C . VAL A 1 381 ? 25.015 0.026 -21.522 1.00 68.56 381 VAL A C 1
ATOM 2866 O O . VAL A 1 381 ? 24.640 -0.384 -20.426 1.00 68.56 381 VAL A O 1
ATOM 2869 N N . ALA A 1 382 ? 25.693 1.166 -21.658 1.00 71.62 382 ALA A N 1
ATOM 2870 C CA . ALA A 1 382 ? 26.056 2.064 -20.568 1.00 71.62 382 ALA A CA 1
ATOM 2871 C C . ALA A 1 382 ? 24.839 2.513 -19.741 1.00 71.62 382 ALA A C 1
ATOM 2873 O O . ALA A 1 382 ? 24.915 2.575 -18.516 1.00 71.62 382 ALA A O 1
ATOM 2874 N N . SER A 1 383 ? 23.714 2.806 -20.399 1.00 70.12 383 SER A N 1
ATOM 2875 C CA . SER A 1 383 ? 22.475 3.224 -19.732 1.00 70.12 383 SER A CA 1
ATOM 2876 C C . SER A 1 383 ? 21.798 2.070 -18.983 1.00 70.12 383 SER A C 1
ATOM 2878 O O . SER A 1 383 ? 21.254 2.287 -17.904 1.00 70.12 383 SER A O 1
ATOM 2880 N N . GLY A 1 384 ? 21.883 0.837 -19.495 1.00 68.25 384 GLY A N 1
ATOM 2881 C CA . GLY A 1 384 ? 21.430 -0.357 -18.772 1.00 68.25 384 GLY A CA 1
ATOM 2882 C C . GLY A 1 384 ? 22.216 -0.582 -17.474 1.00 68.25 384 GLY A C 1
ATOM 2883 O O . GLY A 1 384 ? 21.622 -0.735 -16.408 1.00 68.25 384 GLY A O 1
ATOM 2884 N N . PHE A 1 385 ? 23.551 -0.496 -17.533 1.00 71.94 385 PHE A N 1
ATOM 2885 C CA . PHE A 1 385 ? 24.401 -0.552 -16.334 1.00 71.94 385 PHE A CA 1
ATOM 2886 C C . PHE A 1 385 ? 24.111 0.591 -15.354 1.00 71.94 385 PHE A C 1
ATOM 2888 O O . PHE A 1 385 ? 24.113 0.381 -14.143 1.00 71.94 385 PHE A O 1
ATOM 2895 N N . ALA A 1 386 ? 23.837 1.790 -15.869 1.00 74.00 386 ALA A N 1
ATOM 2896 C CA . ALA A 1 386 ? 23.481 2.953 -15.066 1.00 74.00 386 ALA A CA 1
ATOM 2897 C C . ALA A 1 386 ? 22.194 2.722 -14.252 1.00 74.00 386 ALA A C 1
ATOM 2899 O O . ALA A 1 386 ? 22.172 3.021 -13.060 1.00 74.00 386 ALA A O 1
ATOM 2900 N N . ILE A 1 387 ? 21.156 2.139 -14.859 1.00 71.50 387 ILE A N 1
ATOM 2901 C CA . ILE A 1 387 ? 19.900 1.804 -14.167 1.00 71.50 387 ILE A CA 1
ATOM 2902 C C . ILE A 1 387 ? 20.095 0.672 -13.165 1.00 71.50 387 ILE A C 1
ATOM 2904 O O . ILE A 1 387 ? 19.613 0.770 -12.041 1.00 71.50 387 ILE A O 1
ATOM 2908 N N . MET A 1 388 ? 20.852 -0.366 -13.516 1.00 68.81 388 MET A N 1
ATOM 2909 C CA . MET A 1 388 ? 21.170 -1.434 -12.567 1.00 68.81 388 MET A CA 1
ATOM 2910 C C . MET A 1 388 ? 21.907 -0.888 -11.332 1.00 68.81 388 MET A C 1
ATOM 2912 O O . MET A 1 388 ? 21.618 -1.302 -10.212 1.00 68.81 388 MET A O 1
ATOM 2916 N N . ALA A 1 389 ? 22.804 0.089 -11.512 1.00 76.00 389 ALA A N 1
ATOM 2917 C CA . ALA A 1 389 ? 23.466 0.767 -10.400 1.00 76.00 389 ALA A CA 1
ATOM 2918 C C . ALA A 1 389 ? 22.470 1.553 -9.528 1.00 76.00 389 ALA A C 1
ATOM 2920 O O . ALA A 1 389 ? 22.566 1.498 -8.305 1.00 76.00 389 ALA A O 1
ATOM 2921 N N . VAL A 1 390 ? 21.500 2.247 -10.141 1.00 76.75 390 VAL A N 1
ATOM 2922 C CA . VAL A 1 390 ? 20.408 2.933 -9.424 1.00 76.75 390 VAL A CA 1
ATOM 2923 C C . VAL A 1 390 ? 19.599 1.945 -8.581 1.00 76.75 390 VAL A C 1
ATOM 2925 O O . VAL A 1 390 ? 19.421 2.181 -7.389 1.00 76.75 390 VAL A O 1
ATOM 2928 N N . LEU A 1 391 ? 19.156 0.828 -9.167 1.00 70.00 391 LEU A N 1
ATOM 2929 C CA . LEU A 1 391 ? 18.340 -0.180 -8.478 1.00 70.00 391 LEU A CA 1
ATOM 2930 C C . LEU A 1 391 ? 19.089 -0.839 -7.314 1.00 70.00 391 LEU A C 1
ATOM 2932 O O . LEU A 1 391 ? 18.530 -1.004 -6.232 1.00 70.00 391 LEU A O 1
ATOM 2936 N N . LEU A 1 392 ? 20.370 -1.158 -7.505 1.00 73.25 392 LEU A N 1
ATOM 2937 C CA . LEU A 1 392 ? 21.199 -1.751 -6.457 1.00 73.25 392 LEU A CA 1
ATOM 2938 C C . LEU A 1 392 ? 21.397 -0.792 -5.280 1.00 73.25 392 LEU A C 1
ATOM 2940 O O . LEU A 1 392 ? 21.276 -1.201 -4.128 1.00 73.25 392 LEU A O 1
ATOM 2944 N N . VAL A 1 393 ? 21.664 0.488 -5.562 1.00 81.38 393 VAL A N 1
ATOM 2945 C CA . VAL A 1 393 ? 21.768 1.523 -4.523 1.00 81.38 393 VAL A CA 1
ATOM 2946 C C . VAL A 1 393 ? 20.464 1.616 -3.737 1.00 81.38 393 VAL A C 1
ATOM 2948 O O . VAL A 1 393 ? 20.502 1.627 -2.514 1.00 81.38 393 VAL A O 1
ATOM 2951 N N . ILE A 1 394 ? 19.318 1.625 -4.416 1.00 75.12 394 ILE A N 1
ATOM 2952 C CA . ILE A 1 394 ? 18.005 1.698 -3.767 1.00 75.12 394 ILE A CA 1
ATOM 2953 C C . ILE A 1 394 ? 17.769 0.515 -2.824 1.00 75.12 394 ILE A C 1
ATOM 2955 O O . ILE A 1 394 ? 17.438 0.734 -1.659 1.00 75.12 394 ILE A O 1
ATOM 2959 N N . GLY A 1 395 ? 17.954 -0.718 -3.308 1.00 69.75 395 GLY A N 1
ATOM 2960 C CA . GLY A 1 395 ? 17.705 -1.924 -2.514 1.00 69.75 395 GLY A CA 1
ATOM 2961 C C . GLY A 1 395 ? 18.567 -1.969 -1.252 1.00 69.75 395 GLY A C 1
ATOM 2962 O O . GLY A 1 395 ? 18.045 -2.052 -0.145 1.00 69.75 395 GLY A O 1
ATOM 2963 N N . VAL A 1 396 ? 19.882 -1.787 -1.410 1.00 79.94 396 VAL A N 1
ATOM 2964 C CA . VAL A 1 396 ? 20.837 -1.816 -0.288 1.00 79.94 396 VAL A CA 1
ATOM 2965 C C . VAL A 1 396 ? 20.523 -0.744 0.757 1.00 79.94 396 VAL A C 1
ATOM 2967 O O . VAL A 1 396 ? 20.621 -0.989 1.958 1.00 79.94 396 VAL A O 1
ATOM 2970 N N . PHE A 1 397 ? 20.162 0.461 0.317 1.00 83.25 397 PHE A N 1
ATOM 2971 C CA . PHE A 1 397 ? 19.918 1.573 1.231 1.00 83.25 397 PHE A CA 1
ATOM 2972 C C . PHE A 1 397 ? 18.571 1.455 1.950 1.00 83.25 397 PHE A C 1
ATOM 2974 O O . PHE A 1 397 ? 18.476 1.904 3.091 1.00 83.25 397 PHE A O 1
ATOM 2981 N N . ILE A 1 398 ? 17.555 0.828 1.344 1.00 73.50 398 ILE A N 1
ATOM 2982 C CA . ILE A 1 398 ? 16.321 0.473 2.059 1.00 73.50 398 ILE A CA 1
ATOM 2983 C C . ILE A 1 398 ? 16.630 -0.510 3.189 1.00 73.50 398 ILE A C 1
ATOM 2985 O O . ILE A 1 398 ? 16.255 -0.243 4.331 1.00 73.50 398 ILE A O 1
ATOM 2989 N N . ASP A 1 399 ? 17.338 -1.602 2.894 1.00 72.25 399 ASP A N 1
ATOM 2990 C CA . ASP A 1 399 ? 17.650 -2.635 3.889 1.00 72.25 399 ASP A CA 1
ATOM 2991 C C . ASP A 1 399 ? 18.469 -2.063 5.049 1.00 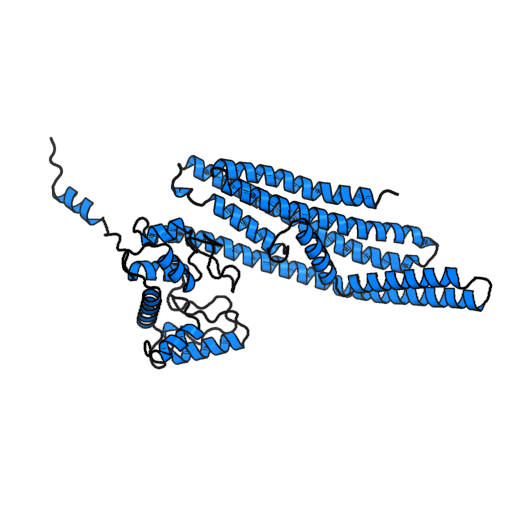72.25 399 ASP A C 1
ATOM 2993 O O . ASP A 1 399 ? 18.156 -2.283 6.223 1.00 72.25 399 ASP A O 1
ATOM 2997 N N . LEU A 1 400 ? 19.476 -1.247 4.729 1.00 81.00 400 LEU A N 1
ATOM 2998 C CA . LEU A 1 400 ? 20.296 -0.578 5.733 1.00 81.00 400 LEU A CA 1
ATOM 2999 C C . LEU A 1 400 ? 19.462 0.372 6.604 1.00 81.00 400 LEU A C 1
ATOM 3001 O O . LEU A 1 400 ? 19.656 0.427 7.817 1.00 81.00 400 LEU A O 1
ATOM 3005 N N . ALA A 1 401 ? 18.508 1.097 6.018 1.00 79.00 401 ALA A N 1
ATOM 3006 C CA . ALA A 1 401 ? 17.667 2.023 6.764 1.00 79.00 401 ALA A CA 1
ATOM 3007 C C . ALA A 1 401 ? 16.682 1.293 7.702 1.00 79.00 401 ALA A C 1
ATOM 3009 O O . ALA A 1 401 ? 16.488 1.728 8.841 1.00 79.00 401 ALA A O 1
ATOM 3010 N N . TRP A 1 402 ? 16.132 0.148 7.280 1.00 70.50 402 TRP A N 1
ATOM 3011 C CA . TRP A 1 402 ? 15.343 -0.730 8.153 1.00 70.50 402 TRP A CA 1
ATOM 3012 C C . TRP A 1 402 ? 16.166 -1.291 9.312 1.00 70.50 402 TRP A C 1
ATOM 3014 O O . TRP A 1 402 ? 15.707 -1.267 10.456 1.00 70.50 402 TRP A O 1
ATOM 3024 N N . MET A 1 403 ? 17.396 -1.735 9.041 1.00 75.00 403 MET A N 1
ATOM 3025 C CA . MET A 1 403 ? 18.313 -2.227 10.070 1.00 75.00 403 MET A CA 1
ATOM 3026 C C . MET A 1 403 ? 18.644 -1.135 11.096 1.00 75.00 403 MET A C 1
ATOM 3028 O O . MET A 1 403 ? 18.557 -1.365 12.301 1.00 75.00 403 MET A O 1
ATOM 3032 N N . MET A 1 404 ? 18.930 0.089 10.636 1.00 76.81 404 MET A N 1
ATOM 3033 C CA . MET A 1 404 ? 19.177 1.231 11.521 1.00 76.81 404 MET A CA 1
ATOM 3034 C C . MET A 1 404 ? 17.984 1.535 12.429 1.00 76.81 404 MET A C 1
ATOM 3036 O O . MET A 1 404 ? 18.179 1.776 13.617 1.00 76.81 404 MET A O 1
ATOM 3040 N N . ARG A 1 405 ? 16.754 1.503 11.903 1.00 76.06 405 ARG A N 1
ATOM 3041 C CA . ARG A 1 405 ? 15.541 1.684 12.719 1.00 76.06 405 ARG A CA 1
ATOM 3042 C C . ARG A 1 405 ? 15.386 0.598 13.778 1.00 76.06 405 ARG A C 1
ATOM 3044 O O . ARG A 1 405 ? 14.910 0.895 14.866 1.00 76.06 405 ARG A O 1
ATOM 3051 N N . ALA A 1 406 ? 15.739 -0.645 13.457 1.00 71.19 406 ALA A N 1
ATOM 3052 C CA . ALA A 1 406 ? 15.588 -1.769 14.375 1.00 71.19 406 ALA A CA 1
ATOM 3053 C C . ALA A 1 406 ? 16.589 -1.726 15.544 1.00 71.19 406 ALA A C 1
ATOM 3055 O O . ALA A 1 406 ? 16.251 -2.143 16.649 1.00 71.19 406 ALA A O 1
ATOM 3056 N N . GLU A 1 407 ? 17.807 -1.227 15.313 1.00 74.81 407 GLU A N 1
ATOM 3057 C CA . GLU A 1 407 ? 18.887 -1.263 16.310 1.00 74.81 407 GLU A CA 1
ATOM 3058 C C . GLU A 1 407 ? 19.074 0.044 17.096 1.00 74.81 407 GLU A C 1
ATOM 3060 O O . GLU A 1 407 ? 19.639 0.031 18.192 1.00 74.81 407 GLU A O 1
ATOM 3065 N N . LEU A 1 408 ? 18.630 1.186 16.558 1.00 75.25 408 LEU A N 1
ATOM 3066 C CA . LEU A 1 408 ? 18.887 2.505 17.142 1.00 75.25 408 LEU A CA 1
ATOM 3067 C C . LEU A 1 408 ? 17.648 3.100 17.815 1.00 75.25 408 LEU A C 1
ATOM 3069 O O . LEU A 1 408 ? 16.514 2.935 17.379 1.00 75.25 408 LEU A O 1
ATOM 3073 N N . PHE A 1 409 ? 17.890 3.901 18.852 1.00 74.44 409 PHE A N 1
ATOM 3074 C CA . PHE A 1 409 ? 16.851 4.728 19.463 1.00 74.44 409 PHE A CA 1
ATOM 3075 C C . PHE A 1 409 ? 16.360 5.821 18.478 1.00 74.44 409 PHE A C 1
ATOM 3077 O O . PHE A 1 409 ? 17.155 6.294 17.656 1.00 74.44 409 PHE A O 1
ATOM 3084 N N . PRO A 1 410 ? 15.093 6.286 18.556 1.00 69.06 410 PRO A N 1
ATOM 3085 C CA . PRO A 1 410 ? 14.434 6.956 17.422 1.00 69.06 410 PRO A CA 1
ATOM 3086 C C . PRO A 1 410 ? 15.128 8.232 16.894 1.00 69.06 410 PRO A C 1
ATOM 3088 O O . PRO A 1 410 ? 15.282 8.366 15.681 1.00 69.06 410 PRO A O 1
ATOM 3091 N N . PRO A 1 411 ? 15.640 9.151 17.739 1.00 71.62 411 PRO A N 1
ATOM 3092 C CA . PRO A 1 411 ? 16.429 10.298 17.275 1.00 71.62 411 PRO A CA 1
ATOM 3093 C C . PRO A 1 411 ? 17.719 9.934 16.535 1.00 71.62 411 PRO A C 1
ATOM 3095 O O . PRO A 1 411 ? 18.043 10.570 15.533 1.00 71.62 411 PRO A O 1
ATOM 3098 N N . ALA A 1 412 ? 18.459 8.920 16.999 1.00 76.06 412 ALA A N 1
ATOM 3099 C CA . ALA A 1 412 ? 19.665 8.469 16.306 1.00 76.06 412 ALA A CA 1
ATOM 3100 C C . ALA A 1 412 ? 19.329 7.739 15.007 1.00 76.06 412 ALA A C 1
ATOM 3102 O O . ALA A 1 412 ? 20.016 7.957 14.010 1.00 76.06 412 ALA A O 1
ATOM 3103 N N . ALA A 1 413 ? 18.258 6.939 14.996 1.00 74.94 413 ALA A N 1
ATOM 3104 C CA . ALA A 1 413 ? 17.748 6.324 13.777 1.00 74.94 413 ALA A CA 1
ATOM 3105 C C . ALA A 1 413 ? 17.388 7.400 12.737 1.00 74.94 413 ALA A C 1
ATOM 3107 O O . ALA A 1 413 ? 17.867 7.343 11.608 1.00 74.94 413 ALA A O 1
ATOM 3108 N N . ALA A 1 414 ? 16.649 8.441 13.135 1.00 72.31 414 ALA A N 1
ATOM 3109 C CA . ALA A 1 414 ? 16.258 9.540 12.251 1.00 72.31 414 ALA A CA 1
ATOM 3110 C C . ALA A 1 414 ? 17.469 10.307 11.682 1.00 72.31 414 ALA A C 1
ATOM 3112 O O . ALA A 1 414 ? 17.542 10.556 10.479 1.00 72.31 414 ALA A O 1
ATOM 3113 N N . MET A 1 415 ? 18.449 10.663 12.520 1.00 78.81 415 MET A N 1
ATOM 3114 C CA . MET A 1 415 ? 19.669 11.349 12.062 1.00 78.81 415 MET A CA 1
ATOM 3115 C C . MET A 1 415 ? 20.515 10.465 11.143 1.00 78.81 415 MET A C 1
ATOM 3117 O O . MET A 1 415 ? 21.052 10.933 10.138 1.00 78.81 415 MET A O 1
ATOM 3121 N N . GLY A 1 416 ? 20.616 9.181 11.480 1.00 79.81 416 GLY A N 1
ATOM 3122 C CA . GLY A 1 416 ? 21.301 8.186 10.674 1.00 79.81 416 GLY A CA 1
ATOM 3123 C C . GLY A 1 416 ? 20.669 8.004 9.294 1.00 79.81 416 GLY A C 1
ATOM 3124 O O . GLY A 1 416 ? 21.387 7.958 8.298 1.00 79.81 416 GLY A O 1
ATOM 3125 N N . MET A 1 417 ? 19.337 8.007 9.218 1.00 80.56 417 MET A N 1
ATOM 3126 C CA . MET A 1 417 ? 18.608 7.962 7.949 1.00 80.56 417 MET A CA 1
ATOM 3127 C C . MET A 1 417 ? 18.872 9.188 7.076 1.00 80.56 417 MET A C 1
ATOM 3129 O O . MET A 1 417 ? 19.098 9.031 5.882 1.00 80.56 417 MET A O 1
ATOM 3133 N N . VAL A 1 418 ? 18.926 10.399 7.642 1.00 80.31 418 VAL A N 1
ATOM 3134 C CA . VAL A 1 418 ? 19.286 11.596 6.857 1.00 80.31 418 VAL A CA 1
ATOM 3135 C C . VAL A 1 418 ? 20.692 11.480 6.276 1.00 80.31 418 VAL A C 1
ATOM 3137 O O . VAL A 1 418 ? 20.911 11.825 5.116 1.00 80.31 418 VAL A O 1
ATOM 3140 N N . LEU A 1 419 ? 21.655 10.982 7.055 1.00 84.75 419 LEU A N 1
ATOM 3141 C CA . LEU A 1 419 ? 23.016 10.773 6.560 1.00 84.75 419 LEU A CA 1
ATOM 3142 C C . LEU A 1 419 ? 23.033 9.767 5.401 1.00 84.75 419 LEU A C 1
ATOM 3144 O O . LEU A 1 419 ? 23.641 10.022 4.361 1.00 84.75 419 LEU A O 1
ATOM 3148 N N . LEU A 1 420 ? 22.336 8.648 5.580 1.00 86.69 420 LEU A N 1
ATOM 3149 C CA . LEU A 1 420 ? 22.182 7.601 4.580 1.00 86.69 420 LEU A CA 1
ATOM 3150 C C . LEU A 1 420 ? 21.526 8.142 3.302 1.00 86.69 420 LEU A C 1
ATOM 3152 O O . LEU A 1 420 ? 21.991 7.855 2.202 1.00 86.69 420 LEU A O 1
ATOM 3156 N N . ASP A 1 421 ? 20.533 9.015 3.432 1.00 82.75 421 ASP A N 1
ATOM 3157 C CA . ASP A 1 421 ? 19.852 9.654 2.310 1.00 82.75 421 ASP A CA 1
ATOM 3158 C C . ASP A 1 421 ? 20.731 10.619 1.528 1.00 82.75 421 ASP A C 1
ATOM 3160 O O . ASP A 1 421 ? 20.685 10.630 0.297 1.00 82.75 421 ASP A O 1
ATOM 3164 N N . VAL A 1 422 ? 21.545 11.412 2.226 1.00 83.12 422 VAL A N 1
ATOM 3165 C CA . VAL A 1 422 ? 22.520 12.304 1.591 1.00 83.12 422 VAL A CA 1
ATOM 3166 C C . VAL A 1 422 ? 23.512 11.482 0.775 1.00 83.12 422 VAL A C 1
ATOM 3168 O O . VAL A 1 422 ? 23.763 11.796 -0.391 1.00 83.12 422 VAL A O 1
ATOM 3171 N N . VAL A 1 423 ? 24.035 10.397 1.353 1.00 87.25 423 VAL A N 1
ATOM 3172 C CA . VAL A 1 423 ? 24.926 9.477 0.638 1.00 87.25 423 VAL A CA 1
ATOM 3173 C C . VAL A 1 423 ? 24.202 8.865 -0.560 1.00 87.25 423 VAL A C 1
ATOM 3175 O O . VAL A 1 423 ? 24.755 8.858 -1.659 1.00 87.25 423 VAL A O 1
ATOM 3178 N N . MET A 1 424 ? 22.956 8.421 -0.393 1.00 86.12 424 MET A N 1
ATOM 3179 C CA . MET A 1 424 ? 22.189 7.813 -1.476 1.00 86.12 424 MET A CA 1
ATOM 3180 C C . MET A 1 424 ? 21.982 8.778 -2.642 1.00 86.12 424 MET A C 1
ATOM 3182 O O . MET A 1 424 ? 22.243 8.411 -3.783 1.00 86.12 424 MET A O 1
ATOM 3186 N N . VAL A 1 425 ? 21.576 10.024 -2.382 1.00 82.88 425 VAL A N 1
ATOM 3187 C CA . VAL A 1 425 ? 21.399 11.049 -3.426 1.00 82.88 425 VAL A CA 1
ATOM 3188 C C . VAL A 1 425 ? 22.698 11.267 -4.201 1.00 82.88 425 VAL A C 1
ATOM 3190 O O . VAL A 1 425 ? 22.680 11.342 -5.431 1.00 82.88 425 VAL A O 1
ATOM 3193 N N . VAL A 1 426 ? 23.835 11.329 -3.503 1.00 85.62 426 VAL A N 1
ATOM 3194 C CA . VAL A 1 426 ? 25.151 11.452 -4.143 1.00 85.62 426 VAL A CA 1
ATOM 3195 C C . VAL A 1 426 ? 25.438 10.239 -5.032 1.00 85.62 426 VAL A C 1
ATOM 3197 O O . VAL A 1 426 ? 25.809 10.406 -6.196 1.00 85.62 426 VAL A O 1
ATOM 3200 N N . LEU A 1 427 ? 25.216 9.021 -4.532 1.00 85.94 427 LEU A N 1
ATOM 3201 C CA . LEU A 1 427 ? 25.455 7.787 -5.286 1.00 85.94 427 LEU A CA 1
ATOM 3202 C C . LEU A 1 427 ? 24.533 7.647 -6.503 1.00 85.94 427 LEU A C 1
ATOM 3204 O O . LEU A 1 427 ? 25.020 7.291 -7.576 1.00 85.94 427 LEU A O 1
ATOM 3208 N N . LEU A 1 428 ? 23.252 8.005 -6.379 1.00 82.25 428 LEU A N 1
ATOM 3209 C CA . LEU A 1 428 ? 22.267 8.009 -7.471 1.00 82.25 428 LEU A CA 1
ATOM 3210 C C . LEU A 1 428 ? 22.646 8.963 -8.614 1.00 82.25 428 LEU A C 1
ATOM 3212 O O . LEU A 1 428 ? 22.231 8.770 -9.758 1.00 82.25 428 LEU A O 1
ATOM 3216 N N . TRP A 1 429 ? 23.462 9.980 -8.338 1.00 84.00 429 TRP A N 1
ATOM 3217 C CA . TRP A 1 429 ? 24.003 10.869 -9.364 1.00 84.00 429 TRP A CA 1
ATOM 3218 C C . TRP A 1 429 ? 25.380 10.448 -9.876 1.00 84.00 429 TRP A C 1
ATOM 3220 O O . TRP A 1 429 ? 25.656 10.608 -11.068 1.00 84.00 429 TRP A O 1
ATOM 3230 N N . MET A 1 430 ? 26.252 9.937 -9.005 1.00 85.00 430 MET A N 1
ATOM 3231 C CA . MET A 1 430 ? 27.639 9.611 -9.345 1.00 85.00 430 MET A CA 1
ATOM 3232 C C . MET A 1 430 ? 27.782 8.246 -10.015 1.00 85.00 430 MET A C 1
ATOM 3234 O O . MET A 1 430 ? 28.331 8.173 -11.114 1.00 85.00 430 MET A O 1
ATOM 3238 N N . LEU A 1 431 ? 27.281 7.175 -9.394 1.00 82.62 431 LEU A N 1
ATOM 3239 C CA . LEU A 1 431 ? 27.515 5.807 -9.866 1.00 82.62 431 LEU A CA 1
ATOM 3240 C C . LEU A 1 431 ? 26.988 5.570 -11.284 1.00 82.62 431 LEU A C 1
ATOM 3242 O O . LEU A 1 431 ? 27.745 5.039 -12.100 1.00 82.62 431 LEU A O 1
ATOM 3246 N N . PRO A 1 432 ? 25.775 6.027 -11.650 1.00 79.69 432 PRO A N 1
ATOM 3247 C CA . PRO A 1 432 ? 25.288 5.855 -13.013 1.00 79.69 432 PRO A CA 1
ATOM 3248 C C . PRO A 1 432 ? 26.156 6.609 -14.034 1.00 79.69 432 PRO A C 1
ATOM 3250 O O . PRO A 1 432 ? 26.421 6.103 -15.123 1.00 79.69 432 PRO A O 1
ATOM 3253 N N . ARG A 1 433 ? 26.681 7.795 -13.680 1.00 82.00 433 ARG A N 1
ATOM 3254 C CA . ARG A 1 433 ? 27.617 8.557 -14.529 1.00 82.00 433 ARG A CA 1
ATOM 3255 C C . ARG A 1 433 ? 28.938 7.828 -14.726 1.00 82.00 433 ARG A C 1
ATOM 3257 O O . ARG A 1 433 ? 29.397 7.727 -15.862 1.00 82.00 433 ARG A O 1
ATOM 3264 N N . THR A 1 434 ? 29.519 7.305 -13.654 1.00 81.94 434 THR A N 1
ATOM 3265 C CA . THR A 1 434 ? 30.780 6.559 -13.708 1.00 81.94 434 THR A CA 1
ATOM 3266 C C . THR A 1 434 ? 30.624 5.258 -14.492 1.00 81.94 434 THR A C 1
ATOM 3268 O O . THR A 1 434 ? 31.439 4.982 -15.370 1.00 81.94 434 THR A O 1
ATOM 3271 N N . ALA A 1 435 ? 29.545 4.504 -14.258 1.00 74.81 435 ALA A N 1
ATOM 3272 C CA . ALA A 1 435 ? 29.234 3.284 -15.004 1.00 74.81 435 ALA A CA 1
ATOM 3273 C C . ALA A 1 435 ? 29.161 3.553 -16.512 1.00 74.81 435 ALA A C 1
ATOM 3275 O O . ALA A 1 435 ? 29.728 2.811 -17.314 1.00 74.81 435 ALA A O 1
ATOM 3276 N N . MET A 1 436 ? 28.540 4.666 -16.909 1.00 75.00 436 MET A N 1
ATOM 3277 C CA . MET A 1 436 ? 28.517 5.036 -18.318 1.00 75.00 436 MET A CA 1
ATOM 3278 C C . MET A 1 436 ? 29.879 5.444 -18.861 1.00 75.00 436 MET A C 1
ATOM 3280 O O . MET A 1 436 ? 30.197 5.088 -19.992 1.00 75.00 436 MET A O 1
ATOM 3284 N N . GLN A 1 437 ? 30.674 6.207 -18.106 1.00 79.25 437 GLN A N 1
ATOM 3285 C CA . GLN A 1 437 ? 32.003 6.635 -18.550 1.00 79.25 437 GLN A CA 1
ATOM 3286 C C . GLN A 1 437 ? 32.900 5.432 -18.854 1.00 79.25 437 GLN A C 1
ATOM 3288 O O . GLN A 1 437 ? 33.565 5.430 -19.883 1.00 79.25 437 GLN A O 1
ATOM 3293 N N . ILE A 1 438 ? 32.842 4.382 -18.030 1.00 76.19 438 ILE A N 1
ATOM 3294 C CA . ILE A 1 438 ? 33.607 3.143 -18.241 1.00 76.19 438 ILE A CA 1
ATOM 3295 C C . ILE A 1 438 ? 33.235 2.478 -19.572 1.00 76.19 438 ILE A C 1
ATOM 3297 O O . ILE A 1 438 ? 34.107 2.046 -20.314 1.00 76.19 438 ILE A O 1
ATOM 3301 N N . VAL A 1 439 ? 31.943 2.419 -19.901 1.00 70.06 439 VAL A N 1
ATOM 3302 C CA . VAL A 1 439 ? 31.460 1.755 -21.125 1.00 70.06 439 VAL A CA 1
ATOM 3303 C C . VAL A 1 439 ? 31.615 2.640 -22.372 1.00 70.06 439 VAL A C 1
ATOM 3305 O O . VAL A 1 439 ? 31.641 2.137 -23.494 1.00 70.06 439 VAL A O 1
ATOM 3308 N N . THR A 1 440 ? 31.703 3.963 -22.205 1.00 68.12 440 THR A N 1
ATOM 3309 C CA . THR A 1 440 ? 31.750 4.921 -23.324 1.00 68.12 440 THR A CA 1
ATOM 3310 C C . THR A 1 440 ? 33.154 5.413 -23.680 1.00 68.12 440 THR A C 1
ATOM 3312 O O . THR A 1 440 ? 33.296 5.995 -24.756 1.00 68.12 440 THR A O 1
ATOM 3315 N N . GLN A 1 441 ? 34.176 5.163 -22.852 1.00 64.50 441 GLN A N 1
ATOM 3316 C CA . GLN A 1 441 ? 35.573 5.485 -23.166 1.00 64.50 441 GLN A CA 1
ATOM 3317 C C . GLN A 1 441 ? 36.170 4.529 -24.215 1.00 64.50 441 GLN A C 1
ATOM 3319 O O . GLN A 1 441 ? 36.729 3.496 -23.869 1.00 64.50 441 GLN A O 1
ATOM 3324 N N . GLU A 1 442 ? 36.052 4.930 -25.485 1.00 50.88 442 GLU A N 1
ATOM 3325 C CA . GLU A 1 442 ? 37.045 4.797 -26.573 1.00 50.88 442 GLU A CA 1
ATOM 3326 C C . GLU A 1 442 ? 36.849 5.938 -27.578 1.00 50.88 442 GLU A C 1
ATOM 3328 O O . GLU A 1 442 ? 35.718 6.053 -28.131 1.00 50.88 442 GLU A O 1
#